Protein AF-A0A420TP73-F1 (afdb_monomer_lite)

Structure (mmCIF, N/CA/C/O backbone):
data_AF-A0A420TP73-F1
#
_entry.id   AF-A0A420TP73-F1
#
loop_
_atom_site.group_PDB
_atom_site.id
_atom_site.type_symbol
_atom_site.label_atom_id
_atom_site.label_alt_id
_atom_site.label_comp_id
_atom_site.label_asym_id
_atom_site.label_entity_id
_atom_site.label_seq_id
_atom_site.pdbx_PDB_ins_code
_atom_site.Cartn_x
_atom_site.Cartn_y
_atom_site.Cartn_z
_atom_site.occupancy
_atom_site.B_iso_or_equiv
_atom_site.auth_seq_id
_atom_site.auth_comp_id
_atom_site.auth_asym_id
_atom_site.auth_atom_id
_atom_site.pdbx_PDB_model_num
ATOM 1 N N . MET A 1 1 ? -3.650 20.440 -21.660 1.00 39.31 1 MET A N 1
ATOM 2 C CA . MET A 1 1 ? -4.633 19.733 -20.816 1.00 39.31 1 MET A CA 1
ATOM 3 C C . MET A 1 1 ? -6.000 19.920 -21.448 1.00 39.31 1 MET A C 1
ATOM 5 O O . MET A 1 1 ? -6.473 21.048 -21.483 1.00 39.31 1 MET A O 1
ATOM 9 N N . SER A 1 2 ? -6.605 18.865 -21.991 1.00 42.88 2 SER A N 1
ATOM 10 C CA . SER A 1 2 ? -8.027 18.865 -22.352 1.00 42.88 2 SER A CA 1
ATOM 11 C C . SER A 1 2 ? -8.832 18.757 -21.058 1.00 42.88 2 SER A C 1
ATOM 13 O O . SER A 1 2 ? -9.135 17.662 -20.593 1.00 42.88 2 SER A O 1
ATOM 15 N N . GLY A 1 3 ? -9.054 19.901 -20.410 1.00 49.84 3 GLY A N 1
ATOM 16 C CA . GLY A 1 3 ? -9.774 19.972 -19.146 1.00 49.84 3 GLY A CA 1
ATOM 17 C C . GLY A 1 3 ? -11.259 19.736 -19.370 1.00 49.84 3 GLY A C 1
ATOM 18 O O . GLY A 1 3 ? -11.981 20.675 -19.695 1.00 49.84 3 GLY A O 1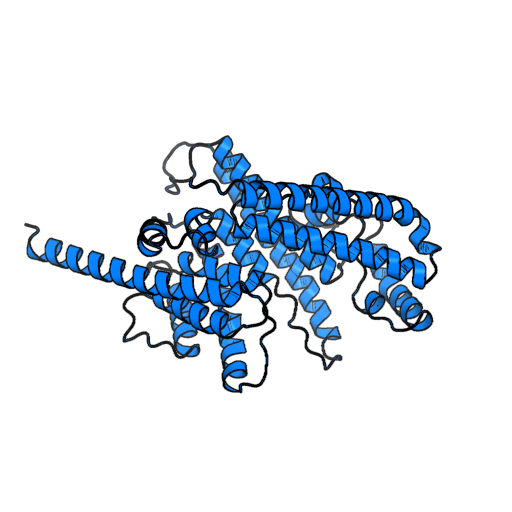
ATOM 19 N N . ASP A 1 4 ? -11.702 18.497 -19.179 1.00 68.44 4 ASP A N 1
ATOM 20 C CA . ASP A 1 4 ? -13.115 18.201 -18.985 1.00 68.44 4 ASP A CA 1
ATOM 21 C C . ASP A 1 4 ? -13.570 18.873 -17.678 1.00 68.44 4 ASP A C 1
ATOM 23 O O . ASP A 1 4 ? -13.262 18.428 -16.569 1.00 68.44 4 ASP A O 1
ATOM 27 N N . ALA A 1 5 ? -14.251 20.010 -17.822 1.00 69.31 5 ALA A N 1
ATOM 28 C CA . ALA A 1 5 ? -14.708 20.819 -16.700 1.00 69.31 5 ALA A CA 1
ATOM 29 C C . ALA A 1 5 ? -15.753 20.089 -15.840 1.00 69.31 5 ALA A C 1
ATOM 31 O O . ALA A 1 5 ? -15.856 20.375 -14.645 1.00 69.31 5 ALA A O 1
ATOM 32 N N . GLN A 1 6 ? -16.494 19.138 -16.420 1.00 72.50 6 GLN A N 1
ATOM 33 C CA . GLN A 1 6 ? -17.440 18.311 -15.684 1.00 72.50 6 GLN A CA 1
ATOM 34 C C . GLN A 1 6 ? -16.681 17.313 -14.805 1.00 72.50 6 GLN A C 1
ATOM 36 O O . GLN A 1 6 ? -16.884 17.320 -13.593 1.00 72.50 6 GLN A O 1
ATOM 41 N N . LEU A 1 7 ? -15.723 16.567 -15.368 1.00 71.31 7 LEU A N 1
ATOM 42 C CA . LEU A 1 7 ? -14.877 15.635 -14.608 1.00 71.31 7 LEU A CA 1
ATOM 43 C C . LEU A 1 7 ? -14.127 16.330 -13.455 1.00 71.31 7 LEU A C 1
ATOM 45 O O . LEU A 1 7 ? -14.058 15.800 -12.344 1.00 71.31 7 LEU A O 1
ATOM 49 N N . VAL A 1 8 ? -13.586 17.531 -13.692 1.00 70.12 8 VAL A N 1
ATOM 50 C CA . VAL A 1 8 ? -12.919 18.336 -12.649 1.00 70.12 8 VAL A CA 1
ATOM 51 C C . VAL A 1 8 ? -13.902 18.756 -11.548 1.00 70.12 8 VAL A C 1
ATOM 53 O O . VAL A 1 8 ? -13.568 18.651 -10.368 1.00 70.12 8 VAL A O 1
ATOM 56 N N . SER A 1 9 ? -15.112 19.194 -11.911 1.00 73.31 9 SER A N 1
ATOM 57 C CA . SER A 1 9 ? -16.158 19.577 -10.952 1.00 73.31 9 SER A CA 1
ATOM 58 C C . SER A 1 9 ? -16.626 18.386 -10.107 1.00 73.31 9 SER A C 1
ATOM 60 O O . SER A 1 9 ? -16.645 18.473 -8.879 1.00 73.31 9 SER A O 1
ATOM 62 N N . GLU A 1 10 ? -16.929 17.251 -10.741 1.00 77.44 10 GLU A N 1
ATOM 63 C CA . GLU A 1 10 ? -17.365 16.015 -10.077 1.00 77.44 10 GLU A CA 1
ATOM 64 C C . GLU A 1 10 ? -16.289 15.468 -9.128 1.00 77.44 10 GLU A C 1
ATOM 66 O O . GLU A 1 10 ? -16.587 15.111 -7.986 1.00 77.44 10 GLU A O 1
ATOM 71 N N . THR A 1 11 ? -15.021 15.482 -9.554 1.00 73.00 11 THR A N 1
ATOM 72 C CA . THR A 1 11 ? -13.878 15.063 -8.724 1.00 73.00 11 THR A CA 1
ATOM 73 C C . THR A 1 11 ? -13.704 15.981 -7.512 1.00 73.00 11 THR A C 1
ATOM 75 O O . THR A 1 11 ? -13.505 15.503 -6.394 1.00 73.00 11 THR A O 1
ATOM 78 N N . LEU A 1 12 ? -13.813 17.301 -7.700 1.00 76.38 12 LEU A N 1
ATOM 79 C CA . LEU A 1 12 ? -13.674 18.278 -6.618 1.00 76.38 12 LEU A CA 1
ATOM 80 C C . LEU A 1 12 ? -14.806 18.157 -5.586 1.00 76.38 12 LEU A C 1
ATOM 82 O O . LEU A 1 12 ? -14.537 18.163 -4.384 1.00 76.38 12 LEU A O 1
ATOM 86 N N . GLN A 1 13 ? -16.054 18.008 -6.042 1.00 80.31 13 GLN A N 1
ATOM 87 C CA . GLN A 1 13 ? -17.214 17.809 -5.167 1.00 80.31 13 GLN A CA 1
ATOM 88 C C . GLN A 1 13 ? -17.111 16.492 -4.389 1.00 80.31 13 GLN A C 1
ATOM 90 O O . GLN A 1 13 ? -17.302 16.485 -3.171 1.00 80.31 13 GLN A O 1
ATOM 95 N N . SER A 1 14 ? -16.734 15.404 -5.067 1.00 77.19 14 SER A N 1
ATOM 96 C CA . SER A 1 14 ? -16.544 14.088 -4.448 1.00 77.19 14 SER A CA 1
ATOM 97 C C . SER A 1 14 ? -15.461 14.134 -3.368 1.00 77.19 14 SER A C 1
ATOM 99 O O . SER A 1 14 ? -15.711 13.756 -2.225 1.00 77.19 14 SER A O 1
ATOM 101 N N . ASN A 1 15 ? -14.280 14.676 -3.685 1.00 77.75 15 ASN A N 1
ATOM 102 C CA . ASN A 1 15 ? -13.184 14.819 -2.723 1.00 77.75 15 ASN A CA 1
ATOM 103 C C . ASN A 1 15 ? -13.580 15.698 -1.526 1.00 77.75 15 ASN A C 1
ATOM 105 O O . ASN A 1 15 ? -13.281 15.348 -0.385 1.00 77.75 15 ASN A O 1
ATOM 109 N N . GLY A 1 16 ? -14.296 16.803 -1.762 1.00 82.56 16 GLY A N 1
ATOM 110 C CA . GLY A 1 16 ? -14.823 17.660 -0.698 1.00 82.56 16 GLY A CA 1
ATOM 111 C C . GLY A 1 16 ? -15.765 16.914 0.253 1.00 82.56 16 GLY A C 1
ATOM 112 O O . GLY A 1 16 ? -15.600 17.000 1.471 1.00 82.56 16 GLY A O 1
ATOM 113 N N . PHE A 1 17 ? -16.701 16.130 -0.291 1.00 83.38 17 PHE A N 1
ATOM 114 C CA . PHE A 1 17 ? -17.601 15.283 0.494 1.00 83.38 17 PHE A CA 1
ATOM 115 C C . PHE A 1 17 ? -16.835 14.247 1.331 1.00 83.38 17 PHE A C 1
ATOM 117 O O . PHE A 1 17 ? -17.060 14.162 2.539 1.00 83.38 17 PHE A O 1
ATOM 124 N N . TYR A 1 18 ? -15.883 13.519 0.732 1.00 80.50 18 TYR A N 1
ATOM 125 C CA . TYR A 1 18 ? -15.078 12.521 1.450 1.00 80.50 18 TYR A CA 1
ATOM 126 C C . TYR A 1 18 ? -14.278 13.128 2.613 1.00 80.50 18 TYR A C 1
ATOM 128 O O . TYR A 1 18 ? -14.258 12.549 3.698 1.00 80.50 18 TYR A O 1
ATOM 136 N N . ILE A 1 19 ? -13.675 14.312 2.435 1.00 83.69 19 ILE A N 1
ATOM 137 C CA . ILE A 1 19 ? -12.957 15.021 3.512 1.00 83.69 19 ILE A CA 1
ATOM 138 C C . ILE A 1 19 ? -13.903 15.377 4.667 1.00 83.69 19 ILE A C 1
ATOM 140 O O . ILE A 1 19 ? -13.538 15.221 5.833 1.00 83.69 19 ILE A O 1
ATOM 144 N N . ILE A 1 20 ? -15.105 15.874 4.362 1.00 85.62 20 ILE A N 1
ATOM 145 C CA . ILE A 1 20 ? -16.087 16.279 5.379 1.00 85.62 20 ILE A CA 1
ATOM 146 C C . ILE A 1 20 ? -16.602 15.056 6.146 1.00 85.62 20 ILE A C 1
ATOM 148 O O . ILE A 1 20 ? -16.608 15.076 7.376 1.00 85.62 20 ILE A O 1
ATOM 152 N N . ALA A 1 21 ? -16.961 13.979 5.443 1.00 85.12 21 ALA A N 1
ATOM 153 C CA . ALA A 1 21 ? -17.411 12.730 6.054 1.00 85.12 21 ALA A CA 1
ATOM 154 C C . ALA A 1 21 ? -16.326 12.099 6.947 1.00 85.12 21 ALA A C 1
ATOM 156 O O . ALA A 1 21 ? -16.616 11.692 8.071 1.00 85.12 21 ALA A O 1
ATOM 157 N N . HIS A 1 22 ? -15.067 12.089 6.492 1.00 87.06 22 HIS A N 1
ATOM 158 C CA . HIS A 1 22 ? -13.933 11.603 7.282 1.00 87.06 22 HIS A CA 1
ATOM 159 C C . HIS A 1 22 ? -13.727 12.430 8.561 1.00 87.06 22 HIS A C 1
ATOM 161 O O . HIS A 1 22 ? -13.586 11.867 9.643 1.00 87.06 22 HIS A O 1
ATOM 167 N N . ARG A 1 23 ? -13.773 13.768 8.472 1.00 86.19 23 ARG A N 1
ATOM 168 C CA . ARG A 1 23 ? -13.652 14.646 9.651 1.00 86.19 23 ARG A CA 1
ATOM 169 C C . ARG A 1 23 ? -14.788 14.442 10.649 1.00 86.19 23 ARG A C 1
ATOM 171 O O . ARG A 1 23 ? -14.520 14.353 11.839 1.00 86.19 23 ARG A O 1
ATOM 178 N N . TYR A 1 24 ? -16.025 14.316 10.170 1.00 86.44 24 TYR A N 1
ATOM 179 C CA . TYR A 1 24 ? -17.179 14.039 11.027 1.00 86.44 24 TYR A CA 1
ATOM 180 C C . TYR A 1 24 ? -17.012 12.719 11.798 1.00 86.44 24 TYR A C 1
ATOM 182 O O . TYR A 1 24 ? -17.205 12.685 13.012 1.00 86.44 24 TYR A O 1
ATOM 190 N N . ALA A 1 25 ? -16.579 11.653 11.117 1.00 86.38 25 ALA A N 1
ATOM 191 C CA . ALA A 1 25 ? -16.293 10.365 11.749 1.00 86.38 25 ALA A CA 1
ATOM 192 C C . ALA A 1 25 ? -15.132 10.442 12.763 1.00 86.38 25 ALA A C 1
ATOM 194 O O . ALA A 1 25 ? -15.173 9.779 13.803 1.00 86.38 25 ALA A O 1
ATOM 195 N N . LEU A 1 26 ? -14.111 11.265 12.499 1.00 86.44 26 LEU A N 1
ATOM 196 C CA . LEU A 1 26 ? -12.989 11.473 13.417 1.00 86.44 26 LEU A CA 1
ATOM 197 C C . LEU A 1 26 ? -13.421 12.227 14.683 1.00 86.44 26 LEU A C 1
ATOM 199 O O . LEU A 1 26 ? -13.035 11.841 15.786 1.00 86.44 26 LEU A O 1
ATOM 203 N N . ASP A 1 27 ? -14.239 13.270 14.541 1.00 85.94 27 ASP A N 1
ATOM 204 C CA . ASP A 1 27 ? -14.764 14.024 15.680 1.00 85.94 27 ASP A CA 1
ATOM 205 C C . ASP A 1 27 ? -15.718 13.145 16.522 1.00 85.94 27 ASP A C 1
ATOM 207 O O . ASP A 1 27 ? -15.600 13.125 17.746 1.00 85.94 27 ASP A O 1
ATOM 211 N N . TYR A 1 28 ? -16.584 12.340 15.884 1.00 84.62 28 TYR A N 1
ATOM 212 C CA . TYR A 1 28 ? -17.462 11.362 16.552 1.00 84.62 28 TYR A CA 1
ATOM 213 C C . TYR A 1 28 ? -16.680 10.300 17.347 1.00 84.62 28 TYR A C 1
ATOM 215 O O . TYR A 1 28 ? -16.947 10.066 18.524 1.00 84.62 28 TYR A O 1
ATOM 223 N N . THR A 1 29 ? -15.681 9.665 16.729 1.00 84.38 29 THR A N 1
ATOM 224 C CA . THR A 1 29 ? -14.875 8.634 17.411 1.00 84.38 29 THR A CA 1
ATOM 225 C C . THR A 1 29 ? -14.020 9.224 18.533 1.00 84.38 29 THR A C 1
ATOM 227 O O . THR A 1 29 ? -13.870 8.601 19.583 1.00 84.38 29 THR A O 1
ATOM 230 N N . SER A 1 30 ? -13.517 10.451 18.371 1.00 81.06 30 SER A N 1
ATOM 231 C CA . SER A 1 30 ? -12.722 11.129 19.402 1.00 81.06 30 SER A CA 1
ATOM 232 C C . SER A 1 30 ? -13.519 11.439 20.674 1.00 81.06 30 SER A C 1
ATOM 234 O O . SER A 1 30 ? -12.963 11.329 21.766 1.00 81.06 30 SER A O 1
ATOM 236 N N . THR A 1 31 ? -14.803 11.811 20.574 1.00 75.75 31 THR A N 1
ATOM 237 C CA . THR A 1 31 ? -15.624 12.103 21.766 1.00 75.75 31 THR A CA 1
ATOM 238 C C . THR A 1 31 ? -15.964 10.842 22.559 1.00 75.75 31 THR A C 1
ATOM 240 O O . THR A 1 31 ? -15.891 10.861 23.785 1.00 75.75 31 THR A O 1
ATOM 243 N N . GLN A 1 32 ? -16.261 9.735 21.878 1.00 72.94 32 GLN A N 1
ATOM 244 C CA . GLN A 1 32 ? -16.620 8.462 22.513 1.00 72.94 32 GLN A CA 1
ATOM 245 C C . GLN A 1 32 ? -15.423 7.646 23.039 1.00 72.94 32 GLN A C 1
ATOM 247 O O . GLN A 1 32 ? -15.607 6.757 23.869 1.00 72.94 32 GLN A O 1
ATOM 252 N N . GLN A 1 33 ? -14.189 7.947 22.614 1.00 69.56 33 GLN A N 1
ATOM 253 C CA . GLN A 1 33 ? -12.963 7.258 23.062 1.00 69.56 33 GLN A CA 1
ATOM 254 C C . GLN A 1 33 ? -12.826 7.228 24.604 1.00 69.56 33 GLN A C 1
ATOM 256 O O . GLN A 1 33 ? -12.277 6.275 25.154 1.00 69.56 33 GLN A O 1
ATOM 261 N N . ALA A 1 34 ? -13.339 8.246 25.308 1.00 62.41 34 ALA A N 1
ATOM 262 C CA . ALA A 1 34 ? -13.300 8.345 26.770 1.00 62.41 34 ALA A CA 1
ATOM 263 C C . ALA A 1 34 ? -14.287 7.408 27.502 1.00 62.41 34 ALA A C 1
ATOM 265 O O . ALA A 1 34 ? -14.148 7.208 28.707 1.00 62.41 34 ALA A O 1
ATOM 266 N N . GLU A 1 35 ? -15.265 6.837 26.794 1.00 69.75 35 GLU A N 1
ATOM 267 C CA . GLU A 1 35 ? -16.368 6.047 27.363 1.00 69.75 35 GLU A CA 1
ATOM 268 C C . GLU A 1 35 ? -16.291 4.553 26.986 1.00 69.75 35 GLU A C 1
ATOM 270 O O . GLU A 1 35 ? -17.151 3.770 27.383 1.00 69.75 35 GLU A O 1
ATOM 275 N N . MET A 1 36 ? -15.238 4.129 26.271 1.00 68.94 36 MET A N 1
ATOM 276 C CA . MET A 1 36 ? -15.062 2.759 25.755 1.00 68.94 36 MET A CA 1
ATOM 277 C C . MET A 1 36 ? -15.246 1.642 26.795 1.00 68.94 36 MET A C 1
ATOM 279 O O . MET A 1 36 ? -15.815 0.604 26.466 1.00 68.94 36 MET A O 1
ATOM 283 N N . ASP A 1 37 ? -14.791 1.838 28.035 1.00 69.81 37 ASP A N 1
ATOM 284 C CA . ASP A 1 37 ? -14.906 0.829 29.102 1.00 69.81 37 ASP A CA 1
ATOM 285 C C . ASP A 1 37 ? -16.339 0.701 29.672 1.00 69.81 37 ASP A C 1
ATOM 287 O O . ASP A 1 37 ? -16.621 -0.228 30.430 1.00 69.81 37 ASP A O 1
ATOM 291 N N . ALA A 1 38 ? -17.244 1.621 29.314 1.00 80.56 38 ALA A N 1
ATOM 292 C CA . ALA A 1 38 ? -18.646 1.647 29.738 1.00 80.56 38 ALA A CA 1
ATOM 293 C C . ALA A 1 38 ? -19.646 1.298 28.614 1.00 80.56 38 ALA A C 1
ATOM 295 O O . ALA A 1 38 ? -20.828 1.112 28.905 1.00 80.56 38 ALA A O 1
ATOM 296 N N . MET A 1 39 ? -19.195 1.191 27.358 1.00 87.56 39 MET A N 1
ATOM 297 C CA . MET A 1 39 ? -20.053 0.884 26.206 1.00 87.56 39 MET A CA 1
ATOM 298 C C . MET A 1 39 ? -20.701 -0.502 26.306 1.00 87.56 39 MET A C 1
ATOM 300 O O . MET A 1 39 ? -20.068 -1.494 26.684 1.00 87.56 39 MET A O 1
ATOM 304 N N . SER A 1 40 ? -21.954 -0.604 25.862 1.00 90.75 40 SER A N 1
ATOM 305 C CA . SER A 1 40 ? -22.539 -1.890 25.486 1.00 90.75 40 SER A CA 1
ATOM 306 C C . SER A 1 40 ? -21.878 -2.445 24.218 1.00 90.75 40 SER A C 1
ATOM 308 O O . SER A 1 40 ? -21.246 -1.723 23.448 1.00 90.75 40 SER A O 1
ATOM 310 N N . TRP A 1 41 ? -22.060 -3.742 23.956 1.00 91.94 41 TRP A N 1
ATOM 311 C CA . TRP A 1 41 ? -21.505 -4.381 22.758 1.00 91.94 41 TRP A CA 1
ATOM 312 C C . TRP A 1 41 ? -21.981 -3.727 21.450 1.00 91.94 41 TRP A C 1
ATOM 314 O O . TRP A 1 41 ? -21.189 -3.581 20.527 1.00 91.94 41 TRP A O 1
ATOM 324 N N . LEU A 1 42 ? -23.245 -3.295 21.371 1.00 92.25 42 LEU A N 1
ATOM 325 C CA . LEU A 1 42 ? -23.790 -2.665 20.161 1.00 92.25 42 LEU A CA 1
ATOM 326 C C . LEU A 1 42 ? -23.189 -1.273 19.918 1.00 92.25 42 LEU A C 1
ATOM 328 O O . LEU A 1 42 ? -22.798 -0.972 18.793 1.00 92.25 42 LEU A O 1
ATOM 332 N N . GLU A 1 43 ? -23.056 -0.462 20.971 1.00 91.25 43 GLU A N 1
ATOM 333 C CA . GLU A 1 43 ? -22.391 0.848 20.902 1.00 91.25 43 GLU A 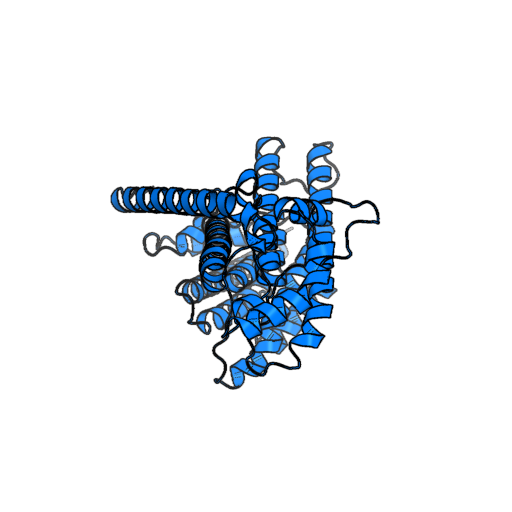CA 1
ATOM 334 C C . GLU A 1 43 ? -20.909 0.689 20.540 1.00 91.25 43 GLU A C 1
ATOM 336 O O . GLU A 1 43 ? -20.394 1.420 19.697 1.00 91.25 43 GLU A O 1
ATOM 341 N N . TRP A 1 44 ? -20.238 -0.322 21.102 1.00 92.06 44 TRP A N 1
ATOM 342 C CA . TRP A 1 44 ? -18.860 -0.654 20.746 1.00 92.06 44 TRP A CA 1
ATOM 343 C C . TRP A 1 44 ? -18.720 -1.092 19.281 1.00 92.06 44 TRP A C 1
ATOM 345 O O . TRP A 1 44 ? -17.782 -0.658 18.617 1.00 92.06 44 TRP A O 1
ATOM 355 N N . VAL A 1 45 ? -19.644 -1.906 18.751 1.00 92.44 45 VAL A N 1
ATOM 356 C CA . VAL A 1 45 ? -19.637 -2.312 17.333 1.00 92.44 45 VAL A CA 1
ATOM 357 C C . VAL A 1 45 ? -19.816 -1.097 16.420 1.00 92.44 45 VAL A C 1
ATOM 359 O O . VAL A 1 45 ? -19.081 -0.974 15.443 1.00 92.44 45 VAL A O 1
ATOM 362 N N . GLU A 1 46 ? -20.735 -0.176 16.730 1.00 91.81 46 GLU A N 1
ATOM 363 C CA . GLU A 1 46 ? -20.900 1.064 15.956 1.00 91.81 46 GLU A CA 1
ATOM 364 C C . GLU A 1 46 ? -19.635 1.938 16.016 1.00 91.81 46 GLU A C 1
ATOM 366 O O . GLU A 1 46 ? -19.124 2.380 14.983 1.00 91.81 46 GLU A O 1
ATOM 371 N N . HIS A 1 47 ? -19.078 2.132 17.212 1.00 90.12 47 HIS A N 1
ATOM 372 C CA . HIS A 1 47 ? -17.855 2.899 17.425 1.00 90.12 47 HIS A CA 1
ATOM 373 C C . HIS A 1 47 ? -16.655 2.313 16.658 1.00 90.12 47 HIS A C 1
ATOM 375 O O . HIS A 1 47 ? -15.937 3.023 15.948 1.00 90.12 47 HIS A O 1
ATOM 381 N N . GLU A 1 48 ? -16.447 0.999 16.752 1.00 91.31 48 GLU A N 1
ATOM 382 C CA . GLU A 1 48 ? -15.374 0.280 16.067 1.00 91.31 48 GLU A CA 1
ATOM 383 C C . GLU A 1 48 ? -15.576 0.258 14.542 1.00 91.31 48 GLU A C 1
ATOM 385 O O . GLU A 1 48 ? -14.600 0.385 13.796 1.00 91.31 48 GLU A O 1
ATOM 390 N N . ALA A 1 49 ? -16.823 0.203 14.058 1.00 92.12 49 ALA A N 1
ATOM 391 C CA . ALA A 1 49 ? -17.138 0.339 12.636 1.00 92.12 49 ALA A CA 1
ATOM 392 C C . ALA A 1 49 ? -16.670 1.696 12.084 1.00 92.12 49 ALA A C 1
ATOM 394 O O . ALA A 1 49 ? -16.035 1.744 11.026 1.00 92.12 49 ALA A O 1
ATOM 395 N N . TRP A 1 50 ? -16.902 2.792 12.817 1.00 91.31 50 TRP A N 1
ATOM 396 C CA . TRP A 1 50 ? -16.402 4.118 12.440 1.00 91.31 50 TRP A CA 1
ATOM 397 C C . TRP A 1 50 ? -14.871 4.192 12.441 1.00 91.31 50 TRP A C 1
ATOM 399 O O . TRP A 1 50 ? -14.285 4.725 11.497 1.00 91.31 50 TRP A O 1
ATOM 409 N N . ARG A 1 51 ? -14.195 3.599 13.434 1.00 91.50 51 ARG A N 1
ATOM 410 C CA . ARG A 1 51 ? -12.718 3.531 13.479 1.00 91.50 51 ARG A CA 1
ATOM 411 C C . ARG A 1 51 ? -12.140 2.736 12.306 1.00 91.50 51 ARG A C 1
ATOM 413 O O . ARG A 1 51 ? -11.171 3.166 11.676 1.00 91.50 51 ARG A O 1
ATOM 420 N N . ARG A 1 52 ? -12.770 1.613 11.950 1.00 92.19 52 ARG A N 1
ATOM 421 C CA . ARG A 1 52 ? -12.416 0.804 10.772 1.00 92.19 52 ARG A CA 1
ATOM 422 C C . ARG A 1 52 ? -12.666 1.566 9.465 1.00 92.19 52 ARG A C 1
ATOM 424 O O . ARG A 1 52 ? -11.811 1.536 8.580 1.00 92.19 52 ARG A O 1
ATOM 431 N N . ALA A 1 53 ? -13.751 2.337 9.366 1.00 90.75 53 ALA A N 1
ATOM 432 C CA . ALA A 1 53 ? -14.028 3.213 8.222 1.00 90.75 53 ALA A CA 1
ATOM 433 C C . ALA A 1 53 ? -13.007 4.365 8.077 1.00 90.75 53 ALA A C 1
ATOM 435 O O . ALA A 1 53 ? -12.581 4.681 6.960 1.00 90.75 53 ALA A O 1
ATOM 436 N N . LEU A 1 54 ? -12.547 4.961 9.184 1.00 90.69 54 LEU A N 1
ATOM 437 C CA . LEU A 1 54 ? -11.460 5.953 9.190 1.00 90.69 54 LEU A CA 1
ATOM 438 C C . LEU A 1 54 ? -10.139 5.355 8.683 1.00 90.69 54 LEU A C 1
ATOM 440 O O . LEU A 1 54 ? -9.468 5.962 7.848 1.00 90.69 54 LEU A O 1
ATOM 444 N N . GLY A 1 55 ? -9.799 4.136 9.110 1.00 90.50 55 GLY A N 1
ATOM 445 C CA . GLY A 1 55 ? -8.641 3.412 8.579 1.00 90.50 55 GLY A CA 1
ATOM 446 C C . GLY A 1 55 ? -8.771 3.097 7.083 1.00 90.50 55 GLY A C 1
ATOM 447 O O . GLY A 1 55 ? -7.849 3.356 6.312 1.00 90.50 55 GLY A O 1
ATOM 448 N N . ALA A 1 56 ? -9.936 2.609 6.645 1.00 89.25 56 ALA A N 1
ATOM 449 C CA . ALA A 1 56 ? -10.195 2.273 5.243 1.00 89.25 56 ALA A CA 1
ATOM 450 C C . ALA A 1 56 ? -10.161 3.502 4.316 1.00 89.25 56 ALA A C 1
ATOM 452 O O . ALA A 1 56 ? -9.581 3.449 3.233 1.00 89.25 56 ALA A O 1
ATOM 453 N N . SER A 1 57 ? -10.728 4.633 4.743 1.00 88.19 57 SER A N 1
A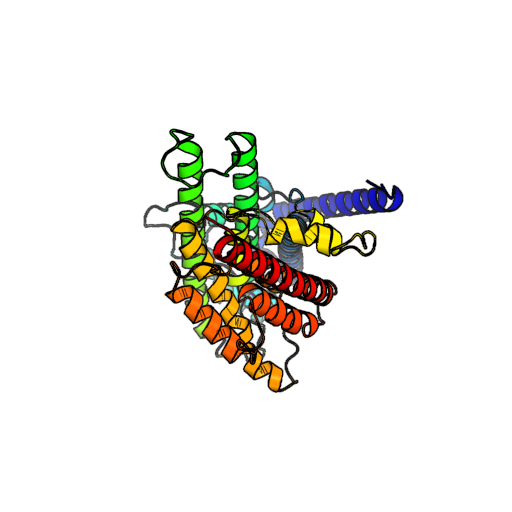TOM 454 C CA . SER A 1 57 ? -10.668 5.888 3.978 1.00 88.19 57 SER A CA 1
ATOM 455 C C . SER A 1 57 ? -9.241 6.440 3.874 1.00 88.19 57 SER A C 1
ATOM 457 O O . SER A 1 57 ? -8.847 6.897 2.800 1.00 88.19 57 SER A O 1
ATOM 459 N N . PHE A 1 58 ? -8.426 6.318 4.928 1.00 90.00 58 PHE A N 1
ATOM 460 C CA . PHE A 1 58 ? -7.000 6.652 4.871 1.00 90.00 58 PHE A CA 1
ATOM 461 C C . PHE A 1 58 ? -6.215 5.749 3.898 1.00 90.00 58 PHE A C 1
ATOM 463 O O . PHE A 1 58 ? -5.404 6.246 3.111 1.00 90.00 58 PHE A O 1
ATOM 470 N N . ILE A 1 59 ? -6.494 4.440 3.893 1.00 89.75 59 ILE A N 1
ATOM 471 C CA . ILE A 1 59 ? -5.929 3.480 2.929 1.00 89.75 59 ILE A CA 1
ATOM 472 C C . ILE A 1 59 ? -6.299 3.882 1.493 1.00 89.75 59 ILE A C 1
ATOM 474 O O . ILE A 1 59 ? -5.419 4.010 0.646 1.00 89.75 59 ILE A O 1
ATOM 478 N N . LEU A 1 60 ? -7.574 4.180 1.221 1.00 87.00 60 LEU A N 1
ATOM 479 C CA . LEU A 1 60 ? -8.033 4.627 -0.101 1.00 87.00 60 LEU A CA 1
ATOM 480 C C . LEU A 1 60 ? -7.384 5.954 -0.532 1.00 87.00 60 LEU A C 1
ATOM 482 O O . LEU A 1 60 ? -6.958 6.079 -1.680 1.00 87.00 60 LEU A O 1
ATOM 486 N N . SER A 1 61 ? -7.231 6.919 0.383 1.00 87.75 61 SER A N 1
ATOM 487 C CA . SER A 1 61 ? -6.482 8.161 0.131 1.00 87.75 61 SER A CA 1
ATOM 488 C C . SER A 1 61 ? -5.005 7.893 -0.187 1.00 87.75 61 SER A C 1
ATOM 490 O O . SER A 1 61 ? -4.421 8.589 -1.016 1.00 87.75 61 SER A O 1
ATOM 492 N N . THR A 1 62 ? -4.391 6.897 0.453 1.00 89.25 62 THR A N 1
ATOM 493 C CA . THR A 1 62 ? -2.993 6.511 0.202 1.00 89.25 62 THR A CA 1
ATOM 494 C C . THR A 1 62 ? -2.849 5.802 -1.144 1.00 89.25 62 THR A C 1
ATOM 496 O O . THR A 1 62 ? -1.952 6.129 -1.917 1.00 89.25 62 THR A O 1
ATOM 499 N N . LEU A 1 63 ? -3.772 4.902 -1.490 1.00 87.00 63 LEU A N 1
ATOM 500 C CA . LEU A 1 63 ? -3.825 4.276 -2.812 1.00 87.00 63 LEU A CA 1
ATOM 501 C C . LEU A 1 63 ? -4.027 5.322 -3.917 1.00 87.00 63 LEU A C 1
ATOM 503 O O . LEU A 1 63 ? -3.340 5.254 -4.929 1.00 87.00 63 LEU A O 1
ATOM 507 N N . ALA A 1 64 ? -4.889 6.325 -3.718 1.00 82.94 64 ALA A N 1
ATOM 508 C CA . ALA A 1 64 ? -5.068 7.427 -4.665 1.00 82.94 64 ALA A CA 1
ATOM 509 C C . ALA A 1 64 ? -3.808 8.308 -4.799 1.00 82.94 64 ALA A C 1
ATOM 511 O O . ALA A 1 64 ? -3.418 8.638 -5.919 1.00 82.94 64 ALA A O 1
ATOM 512 N N . MET A 1 65 ? -3.136 8.633 -3.686 1.00 85.69 65 MET A N 1
ATOM 513 C CA . MET A 1 65 ? -1.839 9.330 -3.678 1.00 85.69 65 MET A CA 1
ATOM 514 C C . MET A 1 65 ? -0.809 8.581 -4.537 1.00 85.69 65 MET A C 1
ATOM 516 O O . MET A 1 65 ? -0.161 9.175 -5.394 1.00 85.69 65 MET A O 1
ATOM 520 N N . VAL A 1 66 ? -0.699 7.261 -4.366 1.00 83.31 66 VAL A N 1
ATOM 521 C CA . VAL A 1 66 ? 0.242 6.423 -5.126 1.00 83.31 66 VAL A CA 1
ATOM 522 C C . VAL A 1 66 ? -0.168 6.287 -6.600 1.00 83.31 66 VAL A C 1
ATOM 524 O O . VAL A 1 66 ? 0.677 6.446 -7.480 1.00 83.31 66 VAL A O 1
ATOM 527 N N . LEU A 1 67 ? -1.448 6.023 -6.880 1.00 78.44 67 LEU A N 1
ATOM 528 C CA . LEU A 1 67 ? -1.977 5.765 -8.227 1.00 78.44 67 LEU A CA 1
ATOM 529 C C . LEU A 1 67 ? -2.089 7.000 -9.120 1.00 78.44 67 LEU A C 1
ATOM 531 O O . LEU A 1 67 ? -2.170 6.834 -10.329 1.00 78.44 67 LEU A O 1
ATOM 535 N N . TYR A 1 68 ? -2.135 8.212 -8.569 1.00 75.94 68 TYR A N 1
ATOM 536 C CA . TYR A 1 68 ? -2.236 9.440 -9.370 1.00 75.94 68 TYR A CA 1
ATOM 537 C C . TYR A 1 68 ? -1.062 10.405 -9.154 1.00 75.94 68 TYR A C 1
ATOM 539 O O . TYR A 1 68 ? -1.013 11.447 -9.802 1.00 75.94 68 TYR A O 1
ATOM 547 N N . ASP A 1 69 ? -0.118 10.049 -8.275 1.00 76.25 69 ASP A N 1
ATOM 548 C CA . ASP A 1 69 ? 1.025 10.877 -7.853 1.00 76.25 69 ASP A CA 1
ATOM 549 C C . ASP A 1 69 ? 0.594 12.274 -7.351 1.00 76.25 69 ASP A C 1
ATOM 551 O O . ASP A 1 69 ? 1.237 13.297 -7.584 1.00 76.25 69 ASP A O 1
ATOM 555 N N . VAL A 1 70 ? -0.552 12.306 -6.664 1.00 78.75 70 VAL A N 1
ATOM 556 C CA . VAL A 1 70 ? -1.159 13.499 -6.052 1.00 78.75 70 VAL A CA 1
ATOM 557 C C . VAL A 1 70 ? -0.886 13.526 -4.554 1.00 78.75 70 VAL A C 1
ATOM 559 O O . VAL A 1 70 ? -0.679 12.481 -3.947 1.00 78.75 70 VAL A O 1
ATOM 562 N N . SER A 1 71 ? -0.963 14.699 -3.922 1.00 80.94 71 SER A N 1
ATOM 563 C CA . SER A 1 71 ? -0.933 14.795 -2.457 1.00 80.94 71 SER A CA 1
ATOM 564 C C . SER A 1 71 ? -2.039 13.946 -1.809 1.00 80.94 71 SER A C 1
ATOM 566 O O . SER A 1 71 ? -3.167 13.942 -2.309 1.00 80.94 71 SER A O 1
ATOM 568 N N . PRO A 1 72 ? -1.770 13.280 -0.669 1.00 81.25 72 PRO A N 1
ATOM 569 C CA . PRO A 1 72 ? -2.796 12.549 0.063 1.00 81.25 72 PRO A CA 1
ATOM 570 C C . PRO A 1 72 ? -3.863 13.520 0.580 1.00 81.25 72 PRO A C 1
ATOM 572 O O . PRO A 1 72 ? -3.557 14.606 1.075 1.00 81.25 72 PRO A O 1
ATOM 575 N N . VAL A 1 73 ? -5.125 13.110 0.475 1.00 77.44 73 VAL A N 1
ATOM 576 C CA . VAL A 1 73 ? -6.294 13.906 0.878 1.00 77.44 73 VAL A CA 1
ATOM 577 C C . VAL A 1 73 ? -6.449 13.953 2.407 1.00 77.44 73 VAL A C 1
ATOM 579 O O . VAL A 1 73 ? -6.948 14.936 2.956 1.00 77.44 73 VAL A O 1
ATOM 582 N N . ILE A 1 74 ? -5.999 12.896 3.090 1.00 80.69 74 ILE A N 1
ATOM 583 C CA . ILE A 1 74 ? -6.100 12.679 4.540 1.00 80.69 74 ILE A CA 1
ATOM 584 C C . ILE A 1 74 ? -4.688 12.740 5.163 1.00 80.69 74 ILE A C 1
ATOM 586 O O . ILE A 1 74 ? -3.710 12.321 4.540 1.00 80.69 74 ILE A O 1
ATOM 590 N N . GLY A 1 75 ? -4.548 13.307 6.368 1.00 75.06 75 GLY A N 1
ATOM 591 C CA . GLY A 1 75 ? -3.277 13.797 6.911 1.00 75.06 75 GLY A CA 1
ATOM 592 C C . GLY A 1 75 ? -2.929 13.269 8.307 1.00 75.06 75 GLY A C 1
ATOM 593 O O . GLY A 1 75 ? -3.399 13.782 9.323 1.00 75.06 75 GLY A O 1
ATOM 594 N N . MET A 1 76 ? -1.958 12.347 8.360 1.00 75.88 76 MET A N 1
ATOM 595 C CA . MET A 1 76 ? -1.521 11.598 9.558 1.00 75.88 76 MET A CA 1
ATOM 596 C C . MET A 1 76 ? -1.434 12.391 10.879 1.00 75.88 76 MET A C 1
ATOM 598 O O . MET A 1 76 ? -1.679 11.834 11.943 1.00 75.88 76 MET A O 1
ATOM 602 N N . ALA A 1 77 ? -1.064 13.677 10.855 1.00 72.50 77 ALA A N 1
ATOM 603 C CA . ALA A 1 77 ? -0.862 14.481 12.063 1.00 72.50 77 ALA A CA 1
ATOM 604 C C . ALA A 1 77 ? -2.110 14.596 12.965 1.00 72.50 77 ALA A C 1
ATOM 606 O O . ALA A 1 77 ? -1.959 14.693 14.187 1.00 72.50 77 ALA A O 1
ATOM 607 N N . ARG A 1 78 ? -3.315 14.585 12.376 1.00 70.94 78 ARG A N 1
ATOM 608 C CA . ARG A 1 78 ? -4.598 14.635 13.099 1.00 70.94 78 ARG A CA 1
ATOM 609 C C . ARG A 1 78 ? -5.299 13.274 13.107 1.00 70.94 78 ARG A C 1
ATOM 611 O O . ARG A 1 78 ? -5.796 12.869 14.150 1.00 70.94 78 ARG A O 1
ATOM 618 N N . ASP A 1 79 ? -5.287 12.557 11.989 1.00 74.94 79 ASP A N 1
ATOM 619 C CA . ASP A 1 79 ? -6.115 11.353 11.824 1.00 74.94 79 ASP A CA 1
ATOM 620 C C . ASP A 1 79 ? -5.588 10.136 12.618 1.00 74.94 79 ASP A C 1
ATOM 622 O O . ASP A 1 79 ? -6.330 9.203 12.908 1.00 74.94 79 ASP A O 1
ATOM 626 N N . PHE A 1 80 ? -4.314 10.151 13.037 1.00 82.19 80 PHE A N 1
ATOM 627 C CA . PHE A 1 80 ? -3.677 9.054 13.786 1.00 82.19 80 PHE A CA 1
ATOM 628 C C . PHE A 1 80 ? -3.671 9.272 15.314 1.00 82.19 80 PHE A C 1
ATOM 630 O O . PHE A 1 80 ? -2.938 8.592 16.031 1.00 82.19 80 PHE A O 1
ATOM 637 N N . GLN A 1 81 ? -4.474 10.211 15.826 1.00 84.94 81 GLN A N 1
ATOM 638 C CA . GLN A 1 81 ? -4.609 10.473 17.269 1.00 84.94 81 GLN A CA 1
ATOM 639 C C . GLN A 1 81 ? -5.510 9.452 17.992 1.00 84.94 81 GLN A C 1
ATOM 641 O O . GLN A 1 81 ? -5.531 9.420 19.218 1.00 84.94 81 GLN A O 1
ATOM 646 N N . MET A 1 82 ? -6.229 8.595 17.259 1.00 85.88 82 MET A N 1
ATOM 647 C CA . MET A 1 82 ? -6.973 7.475 17.845 1.00 85.88 82 MET A CA 1
ATOM 648 C C . MET A 1 82 ? -6.041 6.359 18.346 1.00 85.88 82 MET A C 1
ATOM 650 O O . MET A 1 82 ? -4.937 6.157 17.828 1.00 85.88 82 MET A O 1
ATOM 654 N N . GLN A 1 83 ? -6.510 5.589 19.331 1.00 88.81 83 GLN A N 1
ATOM 655 C CA . GLN A 1 83 ? -5.874 4.328 19.743 1.00 88.81 83 GLN A CA 1
ATOM 656 C C . GLN A 1 83 ? -5.866 3.289 18.595 1.00 88.81 83 GLN A C 1
ATOM 658 O O . GLN A 1 83 ? -6.656 3.420 17.654 1.00 88.81 83 GLN A O 1
ATOM 663 N N . PRO A 1 84 ? -5.050 2.217 18.672 1.00 90.38 84 PRO A N 1
ATOM 664 C CA . PRO A 1 84 ? -5.110 1.080 17.752 1.00 90.38 84 PRO A CA 1
ATOM 665 C C . PRO A 1 84 ? -6.499 0.458 17.638 1.00 90.38 84 PRO A C 1
ATOM 667 O O . PRO A 1 84 ? -7.183 0.230 18.638 1.00 90.38 84 PRO A O 1
ATOM 670 N N . ILE A 1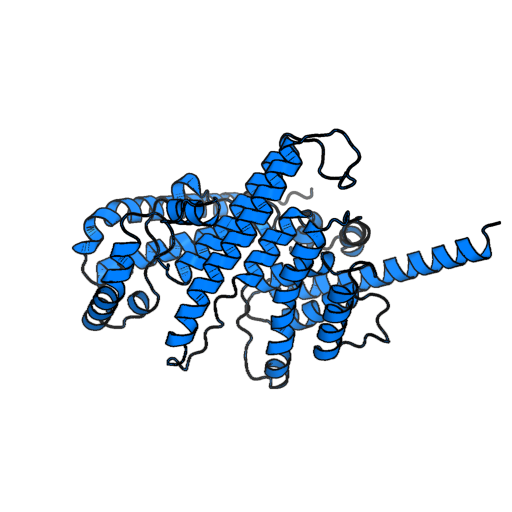 85 ? -6.900 0.193 16.400 1.00 91.62 85 ILE A N 1
ATOM 671 C CA . ILE A 1 85 ? -8.164 -0.442 16.010 1.00 91.62 85 ILE A CA 1
ATOM 672 C C . ILE A 1 85 ? -8.200 -1.864 16.598 1.00 91.62 85 ILE A C 1
ATOM 674 O O . ILE A 1 85 ? -7.148 -2.497 16.713 1.00 91.62 85 ILE A O 1
ATOM 678 N N . ALA A 1 86 ? -9.365 -2.359 17.021 1.00 90.12 86 ALA A N 1
ATOM 679 C CA . ALA A 1 86 ? -9.460 -3.614 17.769 1.00 90.12 86 ALA A CA 1
ATOM 680 C C . ALA A 1 86 ? -9.046 -4.840 16.935 1.00 90.12 86 ALA A C 1
ATOM 682 O O . ALA A 1 86 ? -8.980 -4.785 15.704 1.00 90.12 86 ALA A O 1
ATOM 683 N N . ASN A 1 87 ? -8.739 -5.946 17.617 1.00 88.94 87 ASN A N 1
ATOM 684 C CA . ASN A 1 87 ? -8.359 -7.208 16.982 1.00 88.94 87 ASN A CA 1
ATOM 685 C C . ASN A 1 87 ? -9.546 -7.844 16.223 1.00 88.94 87 ASN A C 1
ATOM 687 O O . ASN A 1 87 ? -10.714 -7.567 16.505 1.00 88.94 87 ASN A O 1
ATOM 691 N N . GLU A 1 88 ? -9.248 -8.686 15.227 1.00 87.44 88 GLU A N 1
ATOM 692 C CA . GLU A 1 88 ? -10.278 -9.265 14.349 1.00 87.44 88 GLU A CA 1
ATOM 693 C C . GLU A 1 88 ? -11.204 -10.258 15.071 1.00 87.44 88 GLU A C 1
ATOM 695 O O . GLU A 1 88 ? -12.341 -10.439 14.648 1.00 87.44 88 GLU A O 1
ATOM 700 N N . ASP A 1 89 ? -10.757 -10.873 16.168 1.00 88.06 89 ASP A N 1
ATOM 701 C CA . ASP A 1 89 ? -11.558 -11.741 17.044 1.00 88.06 89 ASP A CA 1
ATOM 702 C C . ASP A 1 89 ? -12.628 -10.947 17.812 1.00 88.06 89 ASP A C 1
ATOM 704 O O . ASP A 1 89 ? -13.793 -11.342 17.859 1.00 88.06 89 ASP A O 1
ATOM 708 N N . GLU A 1 90 ? -12.271 -9.778 18.350 1.00 89.44 90 GLU A N 1
ATOM 709 C CA . GLU A 1 90 ? -13.225 -8.851 18.969 1.00 89.44 90 GLU A CA 1
ATOM 710 C C . GLU A 1 90 ? -14.245 -8.338 17.938 1.00 89.44 90 GLU A C 1
ATOM 712 O O . GLU A 1 90 ? -15.440 -8.306 18.226 1.00 89.44 90 GLU A O 1
ATOM 717 N N . TRP A 1 91 ? -13.799 -7.991 16.723 1.00 90.81 91 TRP A N 1
ATOM 718 C CA . TRP A 1 91 ? -14.670 -7.484 15.653 1.00 90.81 91 TRP A CA 1
ATOM 719 C C . TRP A 1 91 ? -15.603 -8.548 15.044 1.00 90.81 91 TRP A C 1
ATOM 721 O O . TRP A 1 91 ? -16.756 -8.252 14.745 1.00 90.81 91 TRP A O 1
ATOM 731 N N . SER A 1 92 ? -15.127 -9.785 14.864 1.00 88.19 92 SER A N 1
ATOM 732 C CA . SER A 1 92 ? -15.901 -10.898 14.273 1.00 88.19 92 SER A CA 1
ATOM 733 C C . SER A 1 92 ? -16.776 -11.666 15.272 1.00 88.19 92 SER A C 1
ATOM 735 O O . SER A 1 92 ? -17.466 -12.614 14.891 1.00 88.19 92 SER A O 1
ATOM 737 N N . SER A 1 93 ? -16.778 -11.250 16.541 1.00 90.62 93 SER A N 1
ATOM 738 C CA . SER A 1 93 ? -17.616 -11.841 17.585 1.00 90.62 93 SER A CA 1
ATOM 739 C C . SER A 1 93 ? -19.097 -11.751 17.207 1.00 90.62 93 SER A C 1
ATOM 741 O O . SER A 1 93 ? -19.600 -10.680 16.881 1.00 90.62 93 SER A O 1
ATOM 743 N N . SER A 1 94 ? -19.817 -12.870 17.281 1.00 90.88 94 SER A N 1
ATOM 744 C CA . SER A 1 94 ? -21.234 -12.971 16.900 1.00 90.88 94 SER A CA 1
ATOM 745 C C . SER A 1 94 ? -22.199 -12.723 18.068 1.00 90.88 94 SER A C 1
ATOM 747 O O . SER A 1 94 ? -23.416 -12.743 17.880 1.00 90.88 94 SER A O 1
ATOM 749 N N . SER A 1 95 ? -21.681 -12.515 19.284 1.00 93.31 95 SER A N 1
ATOM 750 C CA . SER A 1 95 ? -22.474 -12.287 20.500 1.00 93.31 95 SER A CA 1
ATOM 751 C C . SER A 1 95 ? -21.749 -11.398 21.527 1.00 93.31 95 SER A C 1
ATOM 753 O O . SER A 1 95 ? -20.512 -11.379 21.548 1.00 93.31 95 SER A O 1
ATOM 755 N N . PRO A 1 96 ? -22.480 -10.716 22.437 1.00 93.31 96 PRO A N 1
ATOM 756 C CA . PRO A 1 96 ? -21.884 -9.946 23.534 1.00 93.31 96 PRO A CA 1
ATOM 757 C C . PRO A 1 96 ? -20.995 -10.782 24.467 1.00 93.31 96 PRO A C 1
ATOM 759 O O . PRO A 1 96 ? -20.022 -10.276 25.028 1.00 93.31 96 PRO A O 1
ATOM 762 N N . GLU A 1 97 ? -21.338 -12.055 24.679 1.00 93.25 97 GLU A N 1
ATOM 763 C CA . GLU A 1 97 ? -20.607 -12.979 25.550 1.00 93.25 97 GLU A CA 1
ATOM 764 C C . GLU A 1 97 ? -19.252 -13.362 24.949 1.00 93.25 97 GLU A C 1
ATOM 766 O O . GLU A 1 97 ? -18.239 -13.376 25.654 1.00 93.25 97 GLU A O 1
ATOM 771 N N . GLU A 1 98 ? -19.234 -13.644 23.646 1.00 93.19 98 GLU A N 1
ATOM 772 C CA . GLU A 1 98 ? -18.027 -13.943 22.878 1.00 93.19 98 GLU A CA 1
ATOM 773 C C . GLU A 1 98 ? -17.101 -12.728 22.795 1.00 93.19 98 GLU A C 1
ATOM 775 O O . GLU A 1 98 ? -15.922 -12.833 23.137 1.00 93.19 98 GLU A O 1
ATOM 780 N N . TRP A 1 99 ? -17.654 -11.556 22.473 1.00 92.81 99 TRP A N 1
ATOM 781 C CA . TRP A 1 99 ? -16.918 -10.293 22.472 1.00 92.81 99 TRP A CA 1
ATOM 782 C C . TRP A 1 99 ? -16.236 -10.034 23.819 1.00 92.81 99 TRP A C 1
ATOM 784 O O . TRP A 1 99 ? -15.020 -9.857 23.882 1.00 92.81 99 TRP A O 1
ATOM 794 N N . ARG A 1 100 ? -16.980 -10.131 24.931 1.00 90.56 100 ARG A N 1
ATOM 795 C CA . ARG A 1 100 ? -16.432 -9.931 26.283 1.00 90.56 100 ARG A CA 1
ATOM 796 C C . ARG A 1 100 ? -15.309 -10.920 26.614 1.00 90.56 100 ARG A C 1
ATOM 798 O O . ARG A 1 100 ? -14.361 -10.558 27.316 1.00 90.56 100 ARG A O 1
ATOM 805 N N . LYS A 1 101 ? -15.388 -12.157 26.112 1.00 92.25 101 LYS A N 1
ATOM 806 C CA . LYS A 1 101 ? -14.331 -13.169 26.250 1.00 92.25 101 LYS A CA 1
ATOM 807 C C . LYS A 1 101 ? -13.076 -12.775 25.459 1.00 92.25 101 LYS A C 1
ATOM 809 O O . LYS A 1 101 ? -11.986 -12.859 26.024 1.00 92.25 101 LYS A O 1
ATOM 814 N N . HIS A 1 102 ? -13.212 -12.304 24.218 1.00 91.06 102 HIS A N 1
ATOM 815 C CA . HIS A 1 102 ? -12.084 -11.820 23.411 1.00 91.06 102 HIS A CA 1
ATOM 816 C C . HIS A 1 102 ? -11.446 -10.555 24.012 1.00 91.06 102 HIS A C 1
ATOM 818 O O . HIS A 1 102 ? -10.240 -10.550 24.259 1.00 91.06 102 HIS A O 1
ATOM 824 N N . CYS A 1 103 ? -12.237 -9.557 24.429 1.00 88.12 103 CYS A N 1
ATOM 825 C CA . CYS A 1 103 ? -11.726 -8.385 25.155 1.00 88.12 103 CYS A CA 1
ATOM 826 C C . CYS A 1 103 ? -10.956 -8.772 26.432 1.00 88.12 103 CYS A C 1
ATOM 828 O O . CYS A 1 103 ? -9.932 -8.169 26.750 1.00 88.12 103 CYS A O 1
ATOM 830 N N . SER A 1 104 ? -11.426 -9.796 27.158 1.00 87.38 104 SER A N 1
ATOM 831 C CA . SER A 1 104 ? -10.751 -10.311 28.359 1.00 87.38 104 SER A CA 1
ATOM 832 C C . SER A 1 104 ? -9.429 -11.018 28.033 1.00 87.38 104 SER A C 1
ATOM 834 O O . SER A 1 104 ? -8.459 -10.861 28.773 1.00 87.38 104 SER A O 1
ATOM 836 N N . GLY A 1 105 ? -9.362 -11.766 26.924 1.00 87.50 105 GLY A N 1
ATOM 837 C CA . GLY A 1 105 ? -8.123 -12.377 26.427 1.00 87.50 105 GLY A CA 1
ATOM 838 C C . GLY A 1 105 ? -7.084 -11.338 25.993 1.00 87.50 105 GLY A C 1
ATOM 839 O O . GLY A 1 105 ? -5.907 -11.448 26.341 1.00 87.50 105 GLY A O 1
ATOM 840 N N . ASN A 1 106 ? -7.537 -10.277 25.323 1.00 86.88 106 ASN A N 1
ATOM 841 C CA . ASN A 1 106 ? -6.692 -9.208 24.787 1.00 86.88 106 ASN A CA 1
ATOM 842 C C . ASN A 1 106 ? -6.356 -8.112 25.825 1.00 86.88 106 ASN A C 1
ATOM 844 O O . ASN A 1 106 ? -5.564 -7.207 25.550 1.00 86.88 106 ASN A O 1
ATOM 848 N N . ALA A 1 107 ? -6.891 -8.196 27.049 1.00 85.62 107 ALA A N 1
ATOM 849 C CA . ALA A 1 107 ? -6.709 -7.188 28.097 1.00 85.62 107 ALA A CA 1
ATOM 850 C C . ALA A 1 107 ? -5.232 -6.936 28.466 1.00 85.62 107 ALA A C 1
ATOM 852 O O . ALA A 1 107 ? -4.835 -5.793 28.693 1.00 85.62 107 ALA A O 1
ATOM 853 N N . GLU A 1 108 ? -4.391 -7.975 28.499 1.00 85.81 108 GLU A N 1
ATOM 854 C CA . GLU A 1 108 ? -2.954 -7.826 28.783 1.00 85.81 108 GLU A CA 1
ATOM 855 C C . GLU A 1 108 ? -2.185 -7.148 27.640 1.00 85.81 108 GLU A C 1
ATOM 857 O O . GLU A 1 108 ? -1.215 -6.433 27.884 1.00 85.81 108 GLU A O 1
ATOM 862 N N . GLU A 1 109 ? -2.620 -7.324 26.393 1.00 83.88 109 GLU A N 1
ATOM 863 C CA . GLU A 1 109 ? -2.064 -6.605 25.245 1.00 83.88 109 GLU A CA 1
ATOM 864 C C . GLU A 1 109 ? -2.489 -5.133 25.262 1.00 83.88 109 GLU A C 1
ATOM 866 O O . GLU A 1 109 ? -1.638 -4.246 25.157 1.00 83.88 109 GLU A O 1
ATOM 871 N N . ARG A 1 110 ? -3.774 -4.867 25.532 1.00 84.25 110 ARG A N 1
ATOM 872 C CA . ARG A 1 110 ? -4.321 -3.512 25.706 1.00 84.25 110 ARG A CA 1
ATOM 873 C C . ARG A 1 110 ? -3.595 -2.741 26.818 1.00 84.25 110 ARG A C 1
ATOM 875 O O . ARG A 1 110 ? -3.229 -1.587 26.615 1.00 84.25 110 ARG A O 1
ATOM 882 N N . LYS A 1 111 ? -3.260 -3.389 27.943 1.00 85.62 111 LYS A N 1
ATOM 883 C CA . LYS A 1 111 ? -2.416 -2.798 29.007 1.00 85.62 111 LYS A CA 1
ATOM 884 C C . LYS A 1 111 ? -0.993 -2.455 28.545 1.00 85.62 111 LYS A C 1
ATOM 886 O O . LYS A 1 111 ? -0.448 -1.447 28.987 1.00 85.62 111 LYS A O 1
ATOM 891 N N . ARG A 1 112 ? -0.368 -3.270 27.683 1.00 87.12 112 ARG A N 1
ATOM 892 C CA . ARG A 1 112 ? 0.996 -3.019 27.156 1.00 87.12 112 ARG A CA 1
ATOM 893 C C . ARG A 1 112 ? 1.029 -1.912 26.104 1.00 87.12 112 ARG A C 1
ATOM 895 O O . ARG A 1 112 ? 2.025 -1.189 26.015 1.00 87.12 112 ARG A O 1
ATOM 902 N N . LEU A 1 113 ? -0.042 -1.786 25.321 1.00 85.75 113 LEU A N 1
ATOM 903 C CA . LEU A 1 113 ? -0.282 -0.638 24.450 1.00 85.75 113 LEU A CA 1
ATOM 904 C C . LEU A 1 113 ? -0.468 0.634 25.285 1.00 85.75 113 LEU A C 1
ATOM 906 O O . LEU A 1 113 ? 0.207 1.632 25.020 1.00 85.75 113 LEU A O 1
ATOM 910 N N . GLY A 1 114 ? -1.299 0.561 26.329 1.00 86.12 114 GLY A N 1
ATOM 911 C CA . GLY A 1 114 ? -1.675 1.700 27.161 1.00 86.12 114 GLY A CA 1
ATOM 912 C C . GLY A 1 114 ? -2.427 2.748 26.340 1.00 86.12 114 GLY A C 1
ATOM 913 O O . GLY A 1 114 ? -3.114 2.420 25.378 1.00 86.12 114 GLY A O 1
ATOM 914 N N . ASN A 1 115 ? -2.229 4.025 26.664 1.00 85.94 115 ASN A N 1
ATOM 915 C CA . ASN A 1 115 ? -2.868 5.138 25.950 1.00 85.94 115 ASN A CA 1
ATOM 916 C C . ASN A 1 115 ? -2.122 5.546 24.660 1.00 85.94 115 ASN A C 1
ATOM 918 O O . ASN A 1 115 ? -2.269 6.682 24.216 1.00 85.94 115 ASN A O 1
ATOM 922 N N . ARG A 1 116 ? -1.292 4.666 24.073 1.00 89.06 116 ARG A N 1
ATOM 923 C CA . ARG A 1 116 ? -0.613 4.956 22.798 1.00 89.06 116 ARG A CA 1
ATOM 924 C C . ARG A 1 116 ? -1.635 5.143 21.680 1.00 89.06 116 ARG A C 1
ATOM 926 O O . ARG A 1 116 ? -2.547 4.335 21.513 1.00 89.06 116 ARG A O 1
ATOM 933 N N . THR A 1 117 ? -1.411 6.162 20.869 1.00 91.12 117 THR A N 1
ATOM 934 C CA . THR A 1 117 ? -2.129 6.404 19.616 1.00 91.12 117 THR A CA 1
ATOM 935 C C . THR A 1 117 ? -1.467 5.658 18.452 1.00 91.12 117 THR A C 1
ATOM 937 O O . THR A 1 117 ? -0.311 5.227 18.544 1.00 91.12 117 THR A O 1
ATOM 940 N N . LEU A 1 118 ? -2.158 5.545 17.312 1.00 90.44 118 LEU A N 1
ATOM 941 C CA . LEU A 1 118 ? -1.536 5.084 16.063 1.00 90.44 118 LEU A CA 1
ATOM 942 C C . LEU A 1 118 ? -0.329 5.960 15.679 1.00 90.44 118 LEU A C 1
ATOM 944 O O . LEU A 1 118 ? 0.655 5.453 15.144 1.00 90.44 118 LEU A O 1
ATOM 948 N N . ARG A 1 119 ? -0.360 7.261 15.992 1.00 90.25 119 ARG A N 1
ATOM 949 C CA . ARG A 1 119 ? 0.755 8.188 15.757 1.00 90.25 119 ARG A CA 1
ATOM 950 C C . ARG A 1 119 ? 1.972 7.851 16.615 1.00 90.25 119 ARG A C 1
ATOM 952 O O . ARG A 1 119 ? 3.086 7.891 16.098 1.00 90.25 119 ARG A O 1
ATOM 959 N N . ASP A 1 120 ? 1.780 7.505 17.885 1.00 89.56 120 ASP A N 1
ATOM 960 C CA . ASP A 1 120 ? 2.886 7.120 18.771 1.00 89.56 120 ASP A CA 1
ATOM 961 C C . ASP A 1 120 ? 3.534 5.819 18.298 1.00 89.56 120 ASP A C 1
ATOM 963 O O . ASP A 1 120 ? 4.755 5.709 18.277 1.00 89.56 120 ASP A O 1
ATOM 967 N N . ILE A 1 121 ? 2.729 4.862 17.830 1.00 89.38 121 ILE A N 1
ATOM 968 C CA . ILE A 1 121 ? 3.225 3.598 17.269 1.00 89.38 121 ILE A CA 1
ATOM 969 C C . ILE A 1 121 ? 3.952 3.830 15.936 1.00 89.38 121 ILE A C 1
ATOM 971 O O . ILE A 1 121 ? 5.004 3.244 15.692 1.00 89.38 121 ILE A O 1
ATOM 975 N N . LEU A 1 122 ? 3.451 4.731 15.086 1.00 88.75 122 LEU A N 1
ATOM 976 C CA . LEU A 1 122 ? 4.130 5.116 13.849 1.00 88.75 122 LEU A CA 1
ATOM 977 C C . LEU A 1 122 ? 5.491 5.772 14.133 1.00 88.75 122 LEU A C 1
ATOM 979 O O . LEU A 1 122 ? 6.481 5.425 13.491 1.00 88.75 122 LEU A O 1
ATOM 983 N N . VAL A 1 123 ? 5.571 6.673 15.119 1.00 88.44 123 VAL A N 1
ATOM 984 C CA . VAL A 1 123 ? 6.847 7.234 15.597 1.00 88.44 123 VAL A CA 1
ATOM 985 C C . VAL A 1 123 ? 7.743 6.127 16.152 1.00 88.44 123 VAL A C 1
ATOM 987 O O . VAL A 1 123 ? 8.927 6.086 15.816 1.00 88.44 123 VAL A O 1
ATOM 990 N N . ASP A 1 124 ? 7.181 5.208 16.940 1.00 86.19 124 ASP A N 1
ATOM 991 C CA . ASP A 1 124 ? 7.917 4.109 17.558 1.00 86.19 124 ASP A CA 1
ATOM 992 C C . ASP A 1 124 ? 8.561 3.166 16.526 1.00 86.19 124 ASP A C 1
ATOM 994 O O . ASP A 1 124 ? 9.640 2.629 16.786 1.00 86.19 124 ASP A O 1
ATOM 998 N N . VAL A 1 125 ? 7.906 2.969 15.376 1.00 84.81 125 VAL A N 1
ATOM 999 C CA . VAL A 1 125 ? 8.385 2.162 14.245 1.00 84.81 125 VAL A CA 1
ATOM 1000 C C . VAL A 1 125 ? 9.369 2.947 13.369 1.00 84.81 125 VAL A C 1
ATOM 1002 O O . VAL A 1 125 ? 10.403 2.413 12.962 1.00 84.81 125 VAL A O 1
ATOM 1005 N N . LEU A 1 126 ? 9.082 4.219 13.076 1.00 84.44 126 LEU A N 1
ATOM 1006 C CA . LEU A 1 126 ? 9.905 5.037 12.183 1.00 84.44 126 LEU A CA 1
ATOM 1007 C C . LEU A 1 126 ? 11.216 5.508 12.826 1.00 84.44 126 LEU A C 1
ATOM 1009 O O . LEU A 1 126 ? 12.184 5.720 12.093 1.00 84.44 126 LEU A O 1
ATOM 1013 N N . MET A 1 127 ? 11.292 5.662 14.150 1.00 83.94 127 MET A N 1
ATOM 1014 C CA . MET A 1 127 ? 12.442 6.260 14.845 1.00 83.94 127 MET A CA 1
ATOM 1015 C C . MET A 1 127 ? 13.309 5.227 15.590 1.00 83.94 127 MET A C 1
ATOM 1017 O O . MET A 1 127 ? 12.815 4.188 16.025 1.00 83.94 127 MET A O 1
ATOM 1021 N N . PRO A 1 128 ? 14.623 5.476 15.766 1.00 75.25 128 PRO A N 1
ATOM 1022 C CA . PRO A 1 128 ? 15.470 4.620 16.591 1.00 75.25 128 PRO A CA 1
ATOM 1023 C C . PRO A 1 128 ? 15.102 4.744 18.080 1.00 75.25 128 PRO A C 1
ATOM 1025 O O . PRO A 1 128 ? 15.247 5.800 18.693 1.00 75.25 128 PRO A O 1
ATOM 1028 N N . GLN A 1 129 ? 14.646 3.632 18.650 1.00 64.50 129 GLN A N 1
ATOM 1029 C CA . GLN A 1 129 ? 14.157 3.504 20.024 1.00 64.50 129 GLN A CA 1
ATOM 1030 C C . GLN A 1 129 ? 15.265 3.353 21.081 1.00 64.50 129 GLN A C 1
ATOM 1032 O O . GLN A 1 129 ? 16.212 2.586 20.870 1.00 64.50 129 GLN A O 1
ATOM 1037 N N . PRO A 1 130 ? 15.102 3.924 22.292 1.00 50.88 130 PRO A N 1
ATOM 1038 C CA . PRO A 1 130 ? 15.675 3.346 23.504 1.00 50.88 130 PRO A CA 1
ATOM 1039 C C . PRO A 1 130 ? 15.084 1.945 23.735 1.00 50.88 130 PRO A C 1
ATOM 1041 O O . PRO A 1 130 ? 13.920 1.698 23.439 1.00 50.88 130 PRO A O 1
ATOM 1044 N N . ARG A 1 131 ? 15.861 1.024 24.320 1.00 46.53 131 ARG A N 1
ATOM 1045 C CA . ARG A 1 131 ? 15.591 -0.437 24.388 1.00 46.53 131 ARG A CA 1
ATOM 1046 C C . ARG A 1 131 ? 14.287 -0.895 25.096 1.00 46.53 131 ARG A C 1
ATOM 1048 O O . ARG A 1 131 ? 14.129 -2.091 25.313 1.00 46.53 131 ARG A O 1
ATOM 1055 N N . ALA A 1 132 ? 13.388 0.012 25.480 1.00 47.44 132 ALA A N 1
ATOM 1056 C CA . ALA A 1 132 ? 12.183 -0.256 26.268 1.00 47.44 132 ALA A CA 1
ATOM 1057 C C . ALA A 1 132 ? 10.854 -0.252 25.475 1.00 47.44 132 ALA A C 1
ATOM 1059 O O . ALA A 1 132 ? 9.893 -0.855 25.951 1.00 47.44 132 ALA A O 1
ATOM 1060 N N . SER A 1 133 ? 10.764 0.372 24.288 1.00 52.06 133 SER A N 1
ATOM 1061 C CA . SER A 1 133 ? 9.549 0.271 23.453 1.00 52.06 133 SER A CA 1
ATOM 1062 C C . SER A 1 133 ? 9.672 -0.908 22.483 1.00 52.06 133 SER A C 1
ATOM 1064 O O . SER A 1 133 ? 10.601 -0.960 21.677 1.00 52.06 133 SER A O 1
ATOM 1066 N N . GLY A 1 134 ? 8.762 -1.886 22.576 1.00 57.41 134 GLY A N 1
ATOM 1067 C CA . GLY A 1 134 ? 8.798 -3.077 21.711 1.00 57.41 134 GLY A CA 1
ATOM 1068 C C . GLY A 1 134 ? 8.109 -4.353 22.211 1.00 57.41 134 GLY A C 1
ATOM 1069 O O . GLY A 1 134 ? 8.201 -5.366 21.522 1.00 57.41 134 GLY A O 1
ATOM 1070 N N . ASN A 1 135 ? 7.431 -4.322 23.368 1.00 72.81 135 ASN A N 1
ATOM 1071 C CA . ASN A 1 135 ? 6.704 -5.468 23.946 1.00 72.81 135 ASN A CA 1
ATOM 1072 C C . ASN A 1 135 ? 5.171 -5.387 23.770 1.00 72.81 135 ASN A C 1
ATOM 1074 O O . ASN A 1 135 ? 4.426 -5.995 24.539 1.00 72.81 135 ASN A O 1
ATOM 1078 N N . TYR A 1 136 ? 4.694 -4.646 22.772 1.00 78.81 136 TYR A N 1
ATOM 1079 C CA . TYR A 1 136 ? 3.291 -4.640 22.348 1.00 78.81 136 TYR A CA 1
ATOM 1080 C C . TYR A 1 136 ? 3.154 -5.252 20.943 1.00 78.81 136 TYR A C 1
ATOM 1082 O O . TYR A 1 136 ? 4.150 -5.439 20.241 1.00 78.81 136 TYR A O 1
ATOM 1090 N N . SER A 1 137 ? 1.927 -5.592 20.563 1.00 82.44 137 SER A N 1
ATOM 1091 C CA . SER A 1 137 ? 1.511 -5.890 19.185 1.00 82.44 137 SER A CA 1
ATOM 1092 C C . SER A 1 137 ? 0.316 -5.000 18.859 1.00 82.44 137 SER A C 1
ATOM 1094 O O . SER A 1 137 ? -0.233 -4.344 19.748 1.00 82.44 137 SER A O 1
ATOM 1096 N N . VAL A 1 138 ? -0.073 -4.959 17.590 1.00 86.88 138 VAL A N 1
ATOM 1097 C CA . VAL A 1 138 ? -1.293 -4.283 17.134 1.00 86.88 138 VAL A CA 1
ATOM 1098 C C . VAL A 1 138 ? -2.149 -5.249 16.316 1.00 86.88 138 VAL A C 1
ATOM 1100 O O . VAL A 1 138 ? -1.643 -6.251 15.807 1.00 86.88 138 VAL A O 1
ATOM 1103 N N . SER A 1 139 ? -3.433 -4.931 16.145 1.00 87.06 139 SER A N 1
ATOM 1104 C CA . SER A 1 139 ? -4.306 -5.685 15.242 1.00 87.06 139 SER A CA 1
ATOM 1105 C C . SER A 1 139 ? -3.788 -5.668 13.803 1.00 87.06 139 SER A C 1
ATOM 1107 O O . SER A 1 139 ? -3.114 -4.724 13.377 1.00 87.06 139 SER A O 1
ATOM 1109 N N . LEU A 1 140 ? -4.151 -6.693 13.024 1.00 84.12 140 LEU A N 1
ATOM 1110 C CA . LEU A 1 140 ? -3.834 -6.781 11.593 1.00 84.12 140 LEU A CA 1
ATOM 1111 C C . LEU A 1 140 ? -4.241 -5.509 10.841 1.00 84.12 140 LEU A C 1
ATOM 1113 O O . LEU A 1 140 ? -3.439 -4.945 10.096 1.00 84.12 140 LEU A O 1
ATOM 1117 N N . PHE A 1 141 ? -5.455 -5.013 11.088 1.00 87.25 141 PHE A N 1
ATOM 1118 C CA . PHE A 1 141 ? -5.946 -3.798 10.451 1.00 87.25 141 PHE A CA 1
ATOM 1119 C C . PHE A 1 141 ? -5.196 -2.534 10.915 1.00 87.25 141 PHE A C 1
ATOM 1121 O O . PHE A 1 141 ? -4.893 -1.669 10.094 1.00 87.25 141 PHE A O 1
ATOM 1128 N N . SER A 1 142 ? -4.793 -2.442 12.190 1.00 89.94 142 SER A N 1
ATOM 1129 C CA . SER A 1 142 ? -3.913 -1.353 12.649 1.00 89.94 142 SER A CA 1
ATOM 1130 C C . SER A 1 142 ? -2.547 -1.392 11.967 1.00 89.94 142 SER A C 1
ATOM 1132 O O . SER A 1 142 ? -2.067 -0.355 11.514 1.00 89.94 142 SER A O 1
ATOM 1134 N N . ALA A 1 143 ? -1.922 -2.570 11.852 1.00 87.62 143 ALA A N 1
ATOM 1135 C CA . ALA A 1 143 ? -0.656 -2.731 11.137 1.00 87.62 143 ALA A CA 1
ATOM 1136 C C . ALA A 1 143 ? -0.788 -2.310 9.663 1.00 87.62 143 ALA A C 1
ATOM 1138 O O . ALA A 1 143 ? 0.084 -1.619 9.141 1.00 87.62 143 ALA A O 1
ATOM 1139 N N . TYR A 1 144 ? -1.899 -2.657 9.013 1.00 86.94 144 TYR A N 1
ATOM 1140 C CA . TYR A 1 144 ? -2.200 -2.270 7.635 1.00 86.94 144 TYR A CA 1
ATOM 1141 C C . TYR A 1 144 ? -2.309 -0.748 7.456 1.00 86.94 144 TYR A C 1
ATOM 1143 O O . TYR A 1 144 ? -1.614 -0.177 6.610 1.00 86.94 144 TYR A O 1
ATOM 1151 N N . VAL A 1 145 ? -3.091 -0.073 8.306 1.00 90.75 145 VAL A N 1
ATOM 1152 C CA . VAL A 1 145 ? -3.216 1.397 8.324 1.00 90.75 145 VAL A CA 1
ATOM 1153 C C . VAL A 1 145 ? -1.865 2.071 8.610 1.00 90.75 145 VAL A C 1
ATOM 1155 O O . VAL A 1 145 ? -1.504 3.039 7.938 1.00 90.75 145 VAL A O 1
ATOM 1158 N N . LEU A 1 146 ? -1.076 1.534 9.549 1.00 90.31 146 LEU A N 1
ATOM 1159 C CA . LEU A 1 146 ? 0.273 2.023 9.861 1.00 90.31 146 LEU A CA 1
ATOM 1160 C C . LEU A 1 146 ? 1.227 1.912 8.664 1.00 90.31 146 LEU A C 1
ATOM 1162 O O . LEU A 1 146 ? 1.979 2.850 8.412 1.00 90.31 146 LEU A O 1
ATOM 1166 N N . MET A 1 147 ? 1.195 0.816 7.900 1.00 88.75 147 MET A N 1
ATOM 1167 C CA . MET A 1 147 ? 2.074 0.658 6.733 1.00 88.75 147 MET A CA 1
ATOM 1168 C C . MET A 1 147 ? 1.678 1.564 5.560 1.00 88.75 147 MET A C 1
ATOM 1170 O O . MET A 1 147 ? 2.556 2.084 4.873 1.00 88.75 147 MET A O 1
ATOM 1174 N N . HIS A 1 148 ? 0.388 1.857 5.376 1.00 90.69 148 HIS A N 1
ATOM 1175 C CA . HIS A 1 148 ? -0.034 2.931 4.465 1.00 90.69 148 HIS A CA 1
ATOM 1176 C C . HIS A 1 148 ? 0.482 4.305 4.928 1.00 90.69 148 HIS A C 1
ATOM 1178 O O . HIS A 1 148 ? 0.985 5.085 4.121 1.00 90.69 148 HIS A O 1
ATOM 1184 N N . ALA A 1 149 ? 0.494 4.569 6.238 1.00 91.12 149 ALA A N 1
ATOM 1185 C CA . ALA A 1 149 ? 1.099 5.782 6.797 1.00 91.12 149 ALA A CA 1
ATOM 1186 C C . ALA A 1 149 ? 2.617 5.860 6.559 1.00 91.12 149 ALA A C 1
ATOM 1188 O O . ALA A 1 149 ? 3.149 6.946 6.328 1.00 91.12 149 ALA A O 1
ATOM 1189 N N . VAL A 1 150 ? 3.320 4.724 6.539 1.00 88.88 150 VAL A N 1
ATOM 1190 C CA . VAL A 1 150 ? 4.735 4.666 6.143 1.00 88.88 150 VAL A CA 1
ATOM 1191 C C . VAL A 1 150 ? 4.917 5.118 4.687 1.00 88.88 150 VAL A C 1
ATOM 1193 O O . VAL A 1 150 ? 5.796 5.948 4.447 1.00 88.88 150 VAL A O 1
ATOM 1196 N N . ILE A 1 151 ? 4.069 4.685 3.735 1.00 88.06 151 ILE A N 1
ATOM 1197 C CA . ILE A 1 151 ? 4.113 5.200 2.347 1.00 88.06 151 ILE A CA 1
ATOM 1198 C C . ILE A 1 151 ? 3.928 6.726 2.343 1.00 88.06 151 ILE A C 1
ATOM 1200 O O . ILE A 1 151 ? 4.746 7.440 1.761 1.00 88.06 151 ILE A O 1
ATOM 1204 N N . VAL A 1 152 ? 2.887 7.237 3.015 1.00 89.25 152 VAL A N 1
ATOM 1205 C CA . VAL A 1 152 ? 2.595 8.682 3.069 1.00 89.25 152 VAL A CA 1
ATOM 1206 C C . VAL A 1 152 ? 3.767 9.472 3.659 1.00 89.25 152 VAL A C 1
ATOM 1208 O O . VAL A 1 152 ? 4.152 10.503 3.107 1.00 89.25 152 VAL A O 1
ATOM 1211 N N . HIS A 1 153 ? 4.380 8.985 4.740 1.00 86.75 153 HIS A N 1
ATOM 1212 C CA . HIS A 1 153 ? 5.545 9.621 5.354 1.00 86.75 153 HIS A CA 1
ATOM 1213 C C . HIS A 1 153 ? 6.743 9.702 4.397 1.00 86.75 153 HIS A C 1
ATOM 1215 O O . HIS A 1 153 ? 7.411 10.735 4.318 1.00 86.75 153 HIS A O 1
ATOM 1221 N N . ILE A 1 154 ? 7.013 8.624 3.659 1.00 83.50 154 ILE A N 1
ATOM 1222 C CA . ILE A 1 154 ? 8.126 8.553 2.707 1.00 83.50 154 ILE A CA 1
ATOM 1223 C C . ILE A 1 154 ? 7.894 9.491 1.529 1.00 83.50 154 ILE A C 1
ATOM 1225 O O . ILE A 1 154 ? 8.800 10.248 1.182 1.00 83.50 154 ILE A O 1
ATOM 1229 N N . TRP A 1 155 ? 6.679 9.506 0.979 1.00 83.44 155 TRP A N 1
ATOM 1230 C CA . TRP A 1 155 ? 6.291 10.438 -0.077 1.00 83.44 155 TRP A CA 1
ATOM 1231 C C . TRP A 1 155 ? 6.460 11.892 0.385 1.00 83.44 155 TRP A C 1
ATOM 1233 O O . TRP A 1 155 ? 7.181 12.655 -0.251 1.00 83.44 155 TRP A O 1
ATOM 1243 N N . GLN A 1 156 ? 5.917 12.260 1.553 1.00 83.12 156 GLN A N 1
ATOM 1244 C CA . GLN A 1 156 ? 6.071 13.612 2.113 1.00 83.12 156 GLN A CA 1
ATOM 1245 C C . G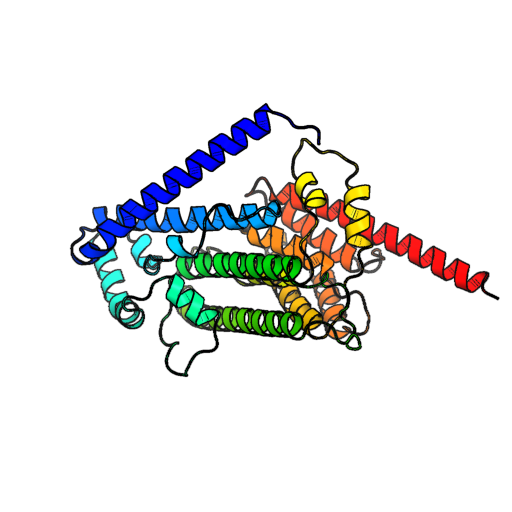LN A 1 156 ? 7.545 14.013 2.260 1.00 83.12 156 GLN A C 1
ATOM 1247 O O . GLN A 1 156 ? 7.928 15.142 1.946 1.00 83.12 156 GLN A O 1
ATOM 1252 N N . ARG A 1 157 ? 8.389 13.087 2.723 1.00 78.81 157 ARG A N 1
ATOM 1253 C CA . ARG A 1 157 ? 9.822 13.316 2.927 1.00 78.81 157 ARG A CA 1
ATOM 1254 C C . ARG A 1 157 ? 10.596 13.453 1.617 1.00 78.81 157 ARG A C 1
ATOM 1256 O O . ARG A 1 157 ? 11.499 14.284 1.552 1.00 78.81 157 ARG A O 1
ATOM 1263 N N . PHE A 1 158 ? 10.225 12.686 0.594 1.00 75.19 158 PHE A N 1
ATOM 1264 C CA . PHE A 1 158 ? 10.768 12.804 -0.757 1.00 75.19 158 PHE A CA 1
ATOM 1265 C C . PHE A 1 158 ? 10.429 14.175 -1.361 1.00 75.19 158 PHE A C 1
ATOM 1267 O O . PHE A 1 158 ? 11.354 14.931 -1.661 1.00 75.19 158 PHE A O 1
ATOM 1274 N N . GLN A 1 159 ? 9.143 14.557 -1.380 1.00 75.12 159 GLN A N 1
ATOM 1275 C CA . GLN A 1 159 ? 8.682 15.876 -1.848 1.00 75.12 159 GLN A CA 1
ATOM 1276 C C . GLN A 1 159 ? 9.389 17.029 -1.118 1.00 75.12 159 GLN A C 1
ATOM 1278 O O . GLN A 1 159 ? 9.795 18.013 -1.731 1.00 75.12 159 GLN A O 1
ATOM 1283 N N . SER A 1 160 ? 9.571 16.897 0.201 1.00 72.56 160 SER A N 1
ATOM 1284 C CA . SER A 1 160 ? 10.267 17.900 1.016 1.00 72.56 160 SER A CA 1
ATOM 1285 C C . SER A 1 160 ? 11.755 18.010 0.668 1.00 72.56 160 SER A C 1
ATOM 1287 O O . SER A 1 160 ? 12.332 19.080 0.825 1.00 72.56 160 SER A O 1
ATOM 1289 N N . SER A 1 161 ? 12.384 16.924 0.203 1.00 68.56 161 SER A N 1
ATOM 1290 C CA . SER A 1 161 ? 13.779 16.939 -0.245 1.00 68.56 161 SER A CA 1
ATOM 1291 C C . SER A 1 161 ? 13.935 17.525 -1.651 1.00 68.56 161 SER A C 1
ATOM 1293 O O . SER A 1 161 ? 14.821 18.349 -1.840 1.00 68.56 161 SER A O 1
ATOM 1295 N N . GLU A 1 162 ? 13.044 17.209 -2.600 1.00 68.94 162 GLU A N 1
ATOM 1296 C CA . GLU A 1 162 ? 13.075 17.805 -3.950 1.00 68.94 162 GLU A CA 1
ATOM 1297 C C . GLU A 1 162 ? 12.771 19.313 -3.945 1.00 68.94 162 GLU A C 1
ATOM 1299 O O . GLU A 1 162 ? 13.205 20.034 -4.836 1.00 68.94 162 GLU A O 1
ATOM 1304 N N . ALA A 1 163 ? 12.043 19.807 -2.939 1.00 70.81 163 ALA A N 1
ATOM 1305 C CA . ALA A 1 163 ? 11.754 21.233 -2.782 1.00 70.81 163 ALA A CA 1
ATOM 1306 C C . ALA A 1 163 ? 12.902 22.049 -2.149 1.00 70.81 163 ALA A C 1
ATOM 1308 O O . ALA A 1 163 ? 12.842 23.279 -2.165 1.00 70.81 163 ALA A O 1
ATOM 1309 N N . VAL A 1 164 ? 13.900 21.395 -1.539 1.00 65.69 164 VAL A N 1
ATOM 1310 C CA . VAL A 1 164 ? 14.938 22.046 -0.706 1.00 65.69 164 VAL A CA 1
ATOM 1311 C C . VAL A 1 164 ? 16.364 21.754 -1.187 1.00 65.69 164 VAL A C 1
ATOM 1313 O O . VAL A 1 164 ? 17.245 22.585 -0.982 1.00 65.69 164 VAL A O 1
ATOM 1316 N N . CYS A 1 165 ? 16.593 20.612 -1.834 1.00 60.38 165 CYS A N 1
ATOM 1317 C CA . CYS A 1 165 ? 17.873 20.219 -2.420 1.00 60.38 165 CYS A CA 1
ATOM 1318 C C . CYS A 1 165 ? 17.791 20.224 -3.954 1.00 60.38 165 CYS A C 1
ATOM 1320 O O . CYS A 1 165 ? 16.713 20.070 -4.528 1.00 60.38 165 CYS A O 1
ATOM 1322 N N . GLU A 1 166 ? 18.942 20.337 -4.624 1.00 57.47 166 GLU A N 1
ATOM 1323 C CA . GLU A 1 166 ? 19.033 20.075 -6.068 1.00 57.47 166 GLU A CA 1
ATOM 1324 C C . GLU A 1 166 ? 18.504 18.664 -6.410 1.00 57.47 166 GLU A C 1
ATOM 1326 O O . GLU A 1 166 ? 18.612 17.751 -5.578 1.00 57.47 166 GLU A O 1
ATOM 1331 N N . PRO A 1 167 ? 17.946 18.442 -7.619 1.00 54.34 167 PRO A N 1
ATOM 1332 C CA . PRO A 1 167 ? 17.353 17.164 -7.990 1.00 54.34 167 PRO A CA 1
ATOM 1333 C C . PRO A 1 167 ? 18.311 15.991 -7.772 1.00 54.34 167 PRO A C 1
ATOM 1335 O O . PRO A 1 167 ? 19.473 16.046 -8.169 1.00 54.34 167 PRO A O 1
ATOM 1338 N N . TRP A 1 168 ? 17.766 14.907 -7.216 1.00 52.81 168 TRP A N 1
ATOM 1339 C CA . TRP A 1 168 ? 18.395 13.657 -6.749 1.00 52.81 168 TRP A CA 1
ATOM 1340 C C . TRP A 1 168 ? 19.161 12.811 -7.808 1.00 52.81 168 TRP A C 1
ATOM 1342 O O . TRP A 1 168 ? 19.180 11.585 -7.746 1.00 52.81 168 TRP A O 1
ATOM 1352 N N . ARG A 1 169 ? 19.766 13.443 -8.821 1.00 47.72 169 ARG A N 1
ATOM 1353 C CA . ARG A 1 169 ? 20.303 12.843 -10.059 1.00 47.72 169 ARG A CA 1
ATOM 1354 C C . ARG A 1 169 ? 21.835 12.733 -10.102 1.00 47.72 169 ARG A C 1
ATOM 1356 O O . ARG A 1 169 ? 22.401 12.766 -11.193 1.00 47.72 169 ARG A O 1
ATOM 1363 N N . SER A 1 170 ? 22.473 12.681 -8.936 1.00 41.84 170 SER A N 1
ATOM 1364 C CA . SER A 1 170 ? 23.921 12.506 -8.799 1.00 41.84 170 SER A CA 1
ATOM 1365 C C . SER A 1 170 ? 24.224 11.538 -7.656 1.00 41.84 170 SER A C 1
ATOM 1367 O O . SER A 1 170 ? 24.656 11.938 -6.576 1.00 41.84 170 SER A O 1
ATOM 1369 N N . PHE A 1 171 ? 23.982 10.248 -7.884 1.00 48.34 171 PHE A N 1
ATOM 1370 C CA . PHE A 1 171 ? 24.337 9.175 -6.943 1.00 48.34 171 PHE A CA 1
ATOM 1371 C C . PHE A 1 171 ? 25.842 8.862 -6.890 1.00 48.34 171 PHE A C 1
ATOM 1373 O O . PHE A 1 171 ? 26.261 8.036 -6.075 1.00 48.34 171 PHE A O 1
ATOM 1380 N N . ASP A 1 172 ? 26.652 9.483 -7.753 1.00 36.94 172 ASP A N 1
ATOM 1381 C CA . ASP A 1 172 ? 28.100 9.301 -7.743 1.00 36.94 172 ASP A CA 1
ATOM 1382 C C . ASP A 1 172 ? 28.749 10.135 -6.627 1.00 36.94 172 ASP A C 1
ATOM 1384 O O . ASP A 1 172 ? 28.513 11.336 -6.485 1.00 36.94 172 ASP A O 1
ATOM 1388 N N . GLY A 1 173 ? 29.572 9.485 -5.803 1.00 41.78 173 GLY A N 1
ATOM 1389 C CA . GLY A 1 173 ? 30.051 10.004 -4.514 1.00 41.78 173 GLY A CA 1
ATOM 1390 C C . GLY A 1 173 ? 31.132 11.088 -4.596 1.00 41.78 173 GLY A C 1
ATOM 1391 O O . GLY A 1 173 ? 31.982 11.152 -3.709 1.00 41.78 173 GLY A O 1
ATOM 1392 N N . VAL A 1 174 ? 31.147 11.895 -5.664 1.00 39.59 174 VAL A N 1
ATOM 1393 C CA . VAL A 1 174 ? 32.198 12.886 -5.972 1.00 39.59 174 VAL A CA 1
ATOM 1394 C C . VAL A 1 174 ? 31.615 14.245 -6.402 1.00 39.59 174 VAL A C 1
ATOM 1396 O O . VAL A 1 174 ? 32.227 15.005 -7.150 1.00 39.59 174 VAL A O 1
ATOM 1399 N N . SER A 1 175 ? 30.450 14.608 -5.867 1.00 39.50 175 SER A N 1
ATOM 1400 C CA . SER A 1 175 ? 30.019 16.009 -5.767 1.00 39.50 175 SER A CA 1
ATOM 1401 C C . SER A 1 175 ? 29.897 16.407 -4.298 1.00 39.50 175 SER A C 1
ATOM 1403 O O . SER A 1 175 ? 29.248 15.715 -3.519 1.00 39.50 175 SER A O 1
ATOM 1405 N N . ASN A 1 176 ? 30.498 17.541 -3.918 1.00 46.62 176 ASN A N 1
ATOM 1406 C CA . ASN A 1 176 ? 30.446 18.120 -2.564 1.00 46.62 176 ASN A CA 1
ATOM 1407 C C . ASN A 1 176 ? 29.061 18.742 -2.243 1.00 46.62 176 ASN A C 1
ATOM 1409 O O . ASN A 1 176 ? 28.989 19.859 -1.734 1.00 46.62 176 ASN A O 1
ATOM 1413 N N . GLY A 1 177 ? 27.968 18.060 -2.600 1.00 48.03 177 GLY A N 1
ATOM 1414 C CA . GLY A 1 177 ? 26.589 18.546 -2.506 1.00 48.03 177 GLY A CA 1
ATOM 1415 C C . GLY A 1 177 ? 25.791 17.872 -1.387 1.00 48.03 177 GLY A C 1
ATOM 1416 O O . GLY A 1 177 ? 25.690 16.651 -1.339 1.00 48.03 177 GLY A O 1
ATOM 1417 N N . ASP A 1 178 ? 25.223 18.691 -0.502 1.00 56.72 178 ASP A N 1
ATOM 1418 C CA . ASP A 1 178 ? 24.166 18.389 0.473 1.00 56.72 178 ASP A CA 1
ATOM 1419 C C . ASP A 1 178 ? 24.255 17.082 1.278 1.00 56.72 178 ASP A C 1
ATOM 1421 O O . ASP A 1 178 ? 23.501 16.120 1.100 1.00 56.72 178 ASP A O 1
ATOM 1425 N N . SER A 1 179 ? 25.060 17.145 2.342 1.00 63.31 179 SER A N 1
ATOM 1426 C CA . SER A 1 179 ? 25.054 16.181 3.454 1.00 63.31 179 SER A CA 1
ATOM 1427 C C . SER A 1 179 ? 23.662 15.941 4.061 1.00 63.31 179 SER A C 1
ATOM 1429 O O . SER A 1 179 ? 23.396 14.848 4.566 1.00 63.31 179 SER A O 1
ATOM 1431 N N . LEU A 1 180 ? 22.759 16.928 3.989 1.00 68.50 180 LEU A N 1
ATOM 1432 C CA . LEU A 1 180 ? 21.370 16.810 4.434 1.00 68.50 180 LEU A CA 1
ATOM 1433 C C . LEU A 1 180 ? 20.591 15.776 3.613 1.00 68.50 180 LEU A C 1
ATOM 1435 O O . LEU A 1 180 ? 19.881 14.960 4.197 1.00 68.50 180 LEU A O 1
ATOM 1439 N N . SER A 1 181 ? 20.749 15.775 2.288 1.00 67.44 181 SER A N 1
ATOM 1440 C CA . SER A 1 181 ? 20.015 14.889 1.381 1.00 67.44 181 SER A CA 1
ATOM 1441 C C . SER A 1 181 ? 20.358 13.417 1.657 1.00 67.44 181 SER A C 1
ATOM 1443 O O . SER A 1 181 ? 19.490 12.610 2.011 1.00 67.44 181 SER A O 1
ATOM 1445 N N . ALA A 1 182 ? 21.656 13.095 1.680 1.00 70.50 182 ALA A N 1
ATOM 1446 C CA . ALA A 1 182 ? 22.154 11.764 2.034 1.00 70.50 182 ALA A CA 1
ATOM 1447 C C . ALA A 1 182 ? 21.778 11.337 3.472 1.00 70.50 182 ALA A C 1
ATOM 1449 O O . ALA A 1 182 ? 21.451 10.173 3.720 1.00 70.50 182 ALA A O 1
ATOM 1450 N N . ALA A 1 183 ? 21.774 12.267 4.436 1.00 76.12 183 ALA A N 1
ATOM 1451 C CA . ALA A 1 183 ? 21.366 11.977 5.812 1.00 76.12 183 ALA A CA 1
ATOM 1452 C C . ALA A 1 183 ? 19.854 11.726 5.948 1.00 76.12 183 ALA A C 1
ATOM 1454 O O . ALA A 1 183 ? 19.440 10.853 6.719 1.00 76.12 183 ALA A O 1
ATOM 1455 N N . LEU A 1 184 ? 19.017 12.462 5.207 1.00 75.50 184 LEU A N 1
ATOM 1456 C CA . LEU A 1 184 ? 17.576 12.221 5.155 1.00 75.50 184 LEU A CA 1
ATOM 1457 C C . LEU A 1 184 ? 17.293 10.836 4.579 1.00 75.50 184 LEU A C 1
ATOM 1459 O O . LEU A 1 184 ? 16.480 10.115 5.148 1.00 75.50 184 LEU A O 1
ATOM 1463 N N . TRP A 1 185 ? 17.999 10.454 3.525 1.00 75.19 185 TRP A N 1
ATOM 1464 C CA . TRP A 1 185 ? 17.858 9.181 2.833 1.00 75.19 185 TRP A CA 1
ATOM 1465 C C . TRP A 1 185 ? 18.228 7.955 3.661 1.00 75.19 185 TRP A C 1
ATOM 1467 O O . TRP A 1 185 ? 17.397 7.064 3.841 1.00 75.19 185 TRP A O 1
ATOM 1477 N N . ASN A 1 186 ? 19.438 7.935 4.230 1.00 78.81 186 ASN A N 1
ATOM 1478 C CA . ASN A 1 186 ? 19.906 6.820 5.057 1.00 78.81 186 ASN A CA 1
ATOM 1479 C C . ASN A 1 186 ? 18.945 6.574 6.228 1.00 78.81 186 ASN A C 1
ATOM 1481 O O . ASN A 1 186 ? 18.524 5.445 6.468 1.00 78.81 186 ASN A O 1
ATOM 1485 N N . ARG A 1 187 ? 18.484 7.651 6.878 1.00 82.12 187 ARG A N 1
ATOM 1486 C CA . ARG A 1 187 ? 17.452 7.574 7.920 1.00 82.12 187 ARG A CA 1
ATOM 1487 C C . ARG A 1 187 ? 16.129 6.986 7.417 1.00 82.12 187 ARG A C 1
ATOM 1489 O O . ARG A 1 187 ? 15.472 6.307 8.194 1.00 82.12 187 ARG A O 1
ATOM 1496 N N . THR A 1 188 ? 15.715 7.240 6.174 1.00 82.62 188 THR A N 1
ATOM 1497 C CA . THR A 1 188 ? 14.478 6.665 5.609 1.00 82.62 188 THR A CA 1
ATOM 1498 C C . THR A 1 188 ? 14.616 5.171 5.328 1.00 82.62 188 THR A C 1
ATOM 1500 O O . THR A 1 188 ? 13.710 4.407 5.656 1.00 82.62 188 THR A O 1
ATOM 1503 N N . LEU A 1 189 ? 15.760 4.733 4.794 1.00 81.38 189 LEU A N 1
ATOM 1504 C CA . LEU A 1 189 ? 16.061 3.309 4.606 1.00 81.38 189 LEU A CA 1
ATOM 1505 C C . LEU A 1 189 ? 16.110 2.561 5.944 1.00 81.38 189 LEU A C 1
ATOM 1507 O O . LEU A 1 189 ? 15.540 1.478 6.065 1.00 81.38 189 LEU A O 1
ATOM 1511 N N . GLU A 1 190 ? 16.714 3.160 6.975 1.00 83.81 190 GLU A N 1
ATOM 1512 C CA . GLU A 1 190 ? 16.669 2.619 8.335 1.00 83.81 190 GLU A CA 1
ATOM 1513 C C . GLU A 1 190 ? 15.235 2.543 8.885 1.00 83.81 190 GLU A C 1
ATOM 1515 O O . GLU A 1 190 ? 14.872 1.537 9.493 1.00 83.81 190 GLU A O 1
ATOM 1520 N N . SER A 1 191 ? 14.410 3.581 8.688 1.00 86.81 191 SER A N 1
ATOM 1521 C CA . SER A 1 191 ? 12.999 3.573 9.100 1.00 86.81 191 SER A CA 1
ATOM 1522 C C . SER A 1 191 ? 12.229 2.433 8.431 1.00 86.81 191 SER A C 1
ATOM 1524 O O . SER A 1 191 ? 11.522 1.699 9.117 1.00 86.81 191 SER A O 1
ATOM 1526 N N . LEU A 1 192 ? 12.414 2.215 7.127 1.00 84.94 192 LEU A N 1
ATOM 1527 C CA . LEU A 1 192 ? 11.806 1.092 6.406 1.00 84.94 192 LEU A CA 1
ATOM 1528 C C . LEU A 1 192 ? 12.301 -0.273 6.907 1.00 84.94 192 LEU A C 1
ATOM 1530 O O . LEU A 1 192 ? 11.497 -1.181 7.126 1.00 84.94 192 LEU A O 1
ATOM 1534 N N . ALA A 1 193 ? 13.599 -0.404 7.197 1.00 82.25 193 ALA A N 1
ATOM 1535 C CA . ALA A 1 193 ? 14.145 -1.623 7.788 1.00 82.25 193 ALA A CA 1
ATOM 1536 C C . ALA A 1 193 ? 13.531 -1.920 9.174 1.00 82.25 193 ALA A C 1
ATOM 1538 O O . ALA A 1 193 ? 13.275 -3.083 9.495 1.00 82.25 193 ALA A O 1
ATOM 1539 N N . ARG A 1 194 ? 13.234 -0.886 9.980 1.00 85.44 194 ARG A N 1
ATOM 1540 C CA . ARG A 1 194 ? 12.486 -1.024 11.246 1.00 85.44 194 ARG A CA 1
ATOM 1541 C C . ARG A 1 194 ? 11.022 -1.416 11.017 1.00 85.44 194 ARG A C 1
ATOM 1543 O O . ARG A 1 194 ? 10.542 -2.292 11.732 1.00 85.44 194 ARG A O 1
ATOM 1550 N N . CYS A 1 195 ? 10.346 -0.853 10.008 1.00 84.69 195 CYS A N 1
ATOM 1551 C CA . CYS A 1 195 ? 8.979 -1.243 9.622 1.00 84.69 195 CYS A CA 1
ATOM 1552 C C . CYS A 1 195 ? 8.899 -2.747 9.332 1.00 84.69 195 CYS A C 1
ATOM 1554 O O . CYS A 1 195 ? 8.074 -3.452 9.910 1.00 84.69 195 CYS A O 1
ATOM 1556 N N . ARG A 1 196 ? 9.828 -3.265 8.522 1.00 79.44 196 ARG A N 1
ATOM 1557 C CA . ARG A 1 196 ? 9.944 -4.702 8.242 1.00 79.44 196 ARG A CA 1
ATOM 1558 C C . ARG A 1 196 ? 10.151 -5.544 9.507 1.00 79.44 196 ARG A C 1
ATOM 1560 O O . ARG A 1 196 ? 9.478 -6.556 9.697 1.00 79.44 196 ARG A O 1
ATOM 1567 N N . LEU A 1 197 ? 11.060 -5.135 10.396 1.00 81.00 197 LEU A N 1
ATOM 1568 C CA . LEU A 1 197 ? 11.315 -5.853 11.654 1.00 81.00 197 LEU A CA 1
ATOM 1569 C C . LEU A 1 197 ? 10.106 -5.848 12.604 1.00 81.00 197 LEU A C 1
ATOM 1571 O O . LEU A 1 197 ? 9.910 -6.818 13.334 1.00 81.00 197 LEU A O 1
ATOM 1575 N N . PHE A 1 198 ? 9.306 -4.781 12.604 1.00 81.00 198 PHE A N 1
ATOM 1576 C CA . PHE A 1 198 ? 8.039 -4.711 13.333 1.00 81.00 198 PHE A CA 1
ATOM 1577 C C . PHE A 1 198 ? 7.035 -5.740 12.785 1.00 81.00 198 PHE A C 1
ATOM 1579 O O . PHE A 1 198 ? 6.537 -6.575 13.536 1.00 81.00 198 PHE A O 1
ATOM 1586 N N . LEU A 1 199 ? 6.844 -5.775 11.465 1.00 74.88 199 LEU A N 1
ATOM 1587 C CA . LEU A 1 199 ? 5.910 -6.685 10.795 1.00 74.88 199 LEU A CA 1
ATOM 1588 C C . LEU A 1 199 ? 6.268 -8.172 10.963 1.00 74.88 199 LEU A C 1
ATOM 1590 O O . LEU A 1 199 ? 5.395 -8.988 11.262 1.00 74.88 199 LEU A O 1
ATOM 1594 N N . HIS A 1 200 ? 7.550 -8.543 10.851 1.00 71.00 200 HIS A N 1
ATOM 1595 C CA . HIS A 1 200 ? 7.969 -9.936 11.067 1.00 71.00 200 HIS A CA 1
ATOM 1596 C C . HIS A 1 200 ? 7.717 -10.433 12.498 1.00 71.00 200 HIS A C 1
ATOM 1598 O O . HIS A 1 200 ? 7.426 -11.618 12.680 1.00 71.00 200 HIS A O 1
ATOM 1604 N N . LYS A 1 201 ? 7.812 -9.558 13.512 1.00 69.00 201 LYS A N 1
ATOM 1605 C CA . LYS A 1 201 ? 7.513 -9.930 14.907 1.00 69.00 201 LYS A CA 1
ATOM 1606 C C . LYS A 1 201 ? 6.049 -10.316 15.087 1.00 69.00 201 LYS A C 1
ATOM 1608 O O . LYS A 1 201 ? 5.774 -11.277 15.803 1.00 69.00 201 LYS A O 1
ATOM 1613 N N . ASP A 1 202 ? 5.135 -9.599 14.442 1.00 61.38 202 ASP A N 1
ATOM 1614 C CA . ASP A 1 202 ? 3.700 -9.849 14.584 1.00 61.38 202 ASP A CA 1
ATOM 1615 C C . ASP A 1 202 ? 3.236 -11.020 13.703 1.00 61.38 202 ASP A C 1
ATOM 1617 O O . ASP A 1 202 ? 2.497 -11.878 14.192 1.00 61.38 202 ASP A O 1
ATOM 1621 N N . ARG A 1 203 ? 3.805 -11.198 12.498 1.00 59.72 203 ARG A N 1
ATOM 1622 C CA . ARG A 1 203 ? 3.588 -12.407 11.674 1.00 59.72 203 ARG A CA 1
ATOM 1623 C C . ARG A 1 203 ? 3.973 -13.699 12.411 1.00 59.72 203 ARG A C 1
ATOM 1625 O O . ARG A 1 203 ? 3.271 -14.702 12.319 1.00 59.72 203 ARG A O 1
ATOM 1632 N N . ALA A 1 204 ? 5.073 -13.683 13.170 1.00 56.09 204 ALA A N 1
ATOM 1633 C CA . ALA A 1 204 ? 5.521 -14.837 13.957 1.00 56.09 204 ALA A CA 1
ATOM 1634 C C . ALA A 1 204 ? 4.577 -15.197 15.125 1.00 56.09 204 ALA A C 1
ATOM 1636 O O . ALA A 1 204 ? 4.585 -16.341 15.584 1.00 56.09 204 ALA A O 1
ATOM 1637 N N . LYS A 1 205 ? 3.770 -14.241 15.609 1.00 56.31 205 LYS A N 1
ATOM 1638 C CA . LYS A 1 205 ? 2.690 -14.495 16.577 1.00 56.31 205 LYS A CA 1
ATOM 1639 C C . LYS A 1 205 ? 1.455 -15.056 15.863 1.00 56.31 205 LYS A C 1
ATOM 1641 O O . LYS A 1 205 ? 0.912 -16.064 16.305 1.00 56.31 205 LYS A O 1
ATOM 1646 N N . GLN A 1 206 ? 1.059 -14.441 14.747 1.00 51.53 206 GLN A N 1
ATOM 1647 C CA . GLN A 1 206 ? -0.153 -14.774 13.981 1.00 51.53 206 GLN A CA 1
ATOM 1648 C C . GLN A 1 206 ? -0.138 -16.195 13.408 1.00 51.53 206 GLN A C 1
ATOM 1650 O O . GLN A 1 206 ? -1.147 -16.891 13.503 1.00 51.53 206 GLN A O 1
ATOM 1655 N N . SER A 1 207 ? 1.012 -16.688 12.935 1.00 48.50 207 SER A N 1
ATOM 1656 C CA . SER A 1 207 ? 1.132 -18.055 12.399 1.00 48.50 207 SER A CA 1
ATOM 1657 C C . SER A 1 207 ? 0.819 -19.169 13.413 1.00 48.50 207 SER A C 1
ATOM 1659 O O . SER A 1 207 ? 0.554 -20.302 13.016 1.00 48.50 207 SER A O 1
ATOM 1661 N N . ARG A 1 208 ? 0.817 -18.870 14.722 1.00 45.66 208 ARG A N 1
ATOM 1662 C CA . ARG A 1 208 ? 0.359 -19.800 15.772 1.00 45.66 208 ARG A CA 1
ATOM 1663 C C . ARG A 1 208 ? -1.162 -19.819 15.948 1.00 45.66 208 ARG A C 1
ATOM 1665 O O . ARG A 1 208 ? -1.681 -20.804 16.468 1.00 45.66 208 ARG A O 1
ATOM 1672 N N . THR A 1 209 ? -1.849 -18.755 15.541 1.00 44.81 209 THR A N 1
ATOM 1673 C CA . THR A 1 209 ? -3.302 -18.578 15.679 1.00 44.81 209 THR A CA 1
ATOM 1674 C C . THR A 1 209 ? -4.031 -19.007 14.404 1.00 44.81 209 THR A C 1
ATOM 1676 O O . THR A 1 209 ? -5.000 -19.758 14.476 1.00 44.81 209 THR A O 1
ATOM 1679 N N . GLU A 1 210 ? -3.516 -18.625 13.229 1.00 42.09 210 GLU A N 1
ATOM 1680 C CA . GLU A 1 210 ? -4.090 -18.960 11.910 1.00 42.09 210 GLU A CA 1
ATOM 1681 C C . GLU A 1 210 ? -4.138 -20.472 11.630 1.00 42.09 210 GLU A C 1
ATOM 1683 O O . GLU A 1 210 ? -4.980 -20.939 10.867 1.00 42.09 210 GLU A O 1
ATOM 1688 N N . ALA A 1 211 ? -3.304 -21.267 12.312 1.00 41.81 211 ALA A N 1
ATOM 1689 C CA . ALA A 1 211 ? -3.322 -22.731 12.255 1.00 41.81 211 ALA A CA 1
ATOM 1690 C C . ALA A 1 211 ? -4.643 -23.380 12.740 1.00 41.81 211 ALA A C 1
ATOM 1692 O O . ALA A 1 211 ? -4.764 -24.604 12.698 1.00 41.81 211 ALA A O 1
ATOM 1693 N N . GLN A 1 212 ? -5.611 -22.592 13.227 1.00 37.41 212 GLN A N 1
ATOM 1694 C CA . GLN A 1 212 ? -6.898 -23.059 13.759 1.00 37.41 212 GLN A CA 1
ATOM 1695 C C . GLN A 1 212 ? -8.118 -22.630 12.921 1.00 37.41 212 GLN A C 1
ATOM 1697 O O . GLN A 1 212 ? -9.219 -23.109 13.183 1.00 37.41 212 GLN A O 1
ATOM 1702 N N . THR A 1 213 ? -7.953 -21.769 11.909 1.00 37.53 213 THR A N 1
ATOM 1703 C CA . THR A 1 213 ? -9.066 -21.224 11.108 1.00 37.53 213 THR A CA 1
ATOM 1704 C C . THR A 1 213 ? -8.946 -21.606 9.634 1.00 37.53 213 THR A C 1
ATOM 1706 O O . THR A 1 213 ? -8.102 -21.088 8.909 1.00 37.53 213 THR A O 1
ATOM 1709 N N . THR A 1 214 ? -9.834 -22.490 9.173 1.00 33.53 214 THR A N 1
ATOM 1710 C CA . THR A 1 214 ? -9.845 -23.058 7.808 1.00 33.53 214 THR A CA 1
ATOM 1711 C C . THR A 1 214 ? -10.188 -22.041 6.704 1.00 33.53 214 THR A C 1
ATOM 1713 O O . THR A 1 214 ? -10.009 -22.325 5.520 1.00 33.53 214 THR A O 1
ATOM 1716 N N . GLU A 1 215 ? -10.674 -20.848 7.058 1.00 36.94 215 GLU A N 1
ATOM 1717 C CA . GLU A 1 215 ? -11.011 -19.788 6.105 1.00 36.94 215 GLU A CA 1
ATOM 1718 C C . GLU A 1 215 ? -9.823 -18.856 5.855 1.00 36.94 215 GLU A C 1
ATOM 1720 O O . GLU A 1 215 ? -9.684 -17.791 6.454 1.00 36.94 215 GLU A O 1
ATOM 1725 N N . LEU A 1 216 ? -8.970 -19.270 4.915 1.00 39.28 216 LEU A N 1
ATOM 1726 C CA . LEU A 1 216 ? -7.820 -18.508 4.434 1.00 39.28 216 LEU A CA 1
ATOM 1727 C C . LEU A 1 216 ? -8.262 -17.191 3.761 1.00 39.28 216 LEU A C 1
ATOM 1729 O O . LEU A 1 216 ? -8.460 -17.086 2.543 1.00 39.28 216 LEU A O 1
ATOM 1733 N N . TRP A 1 217 ? -8.377 -16.137 4.563 1.00 36.56 217 TRP A N 1
ATOM 1734 C CA . TRP A 1 217 ? -7.978 -14.810 4.109 1.00 36.56 217 TRP A CA 1
ATOM 1735 C C . TRP A 1 217 ? -6.486 -14.864 3.753 1.00 36.56 217 TRP A C 1
ATOM 1737 O O . TRP A 1 217 ? -5.728 -15.531 4.460 1.00 36.56 217 TRP A O 1
ATOM 1747 N N . PRO A 1 218 ? -6.033 -14.225 2.658 1.00 46.09 218 PRO A N 1
ATOM 1748 C CA . PRO A 1 218 ? -4.607 -14.138 2.395 1.00 46.09 218 PRO A CA 1
ATOM 1749 C C . PRO A 1 218 ? -3.970 -13.413 3.577 1.00 46.09 218 PRO A C 1
ATOM 1751 O O . PRO A 1 218 ? -4.525 -12.393 4.005 1.00 46.09 218 PRO A O 1
ATOM 1754 N N . PRO A 1 219 ? -2.838 -13.904 4.105 1.00 50.16 219 PRO A N 1
ATOM 1755 C CA . PRO A 1 219 ? -2.137 -13.191 5.156 1.00 50.16 219 PRO A CA 1
ATOM 1756 C C . PRO A 1 219 ? -1.842 -11.778 4.659 1.00 50.16 219 PRO A C 1
ATOM 1758 O O . PRO A 1 219 ? -1.446 -11.591 3.507 1.00 50.16 219 PRO A O 1
ATOM 1761 N N . PHE A 1 220 ? -2.061 -10.791 5.526 1.00 55.03 220 PHE A N 1
ATOM 1762 C CA . PHE A 1 220 ? -1.805 -9.384 5.240 1.00 55.03 220 PHE A CA 1
ATOM 1763 C C . PHE A 1 220 ? -0.351 -9.192 4.768 1.00 55.03 220 PHE A C 1
ATOM 1765 O O . PHE A 1 220 ? 0.589 -9.139 5.572 1.00 55.03 220 PHE A O 1
ATOM 1772 N N . ASP A 1 221 ? -0.163 -9.110 3.448 1.00 65.31 221 ASP A N 1
ATOM 1773 C CA . ASP A 1 221 ? 1.163 -9.053 2.845 1.00 65.31 221 ASP A CA 1
ATOM 1774 C C . ASP A 1 221 ? 1.678 -7.615 2.763 1.00 65.31 221 ASP A C 1
ATOM 1776 O O . ASP A 1 221 ? 1.725 -6.938 1.735 1.00 65.31 221 ASP A O 1
ATOM 1780 N N . HIS A 1 222 ? 2.115 -7.174 3.930 1.00 70.31 222 HIS A N 1
ATOM 1781 C CA . HIS A 1 222 ? 2.923 -5.994 4.157 1.00 70.31 222 HIS A CA 1
ATOM 1782 C C . HIS A 1 222 ? 4.126 -5.842 3.209 1.00 70.31 222 HIS A C 1
ATOM 1784 O O . HIS A 1 222 ? 4.579 -4.714 3.016 1.00 70.31 222 HIS A O 1
ATOM 1790 N N . ASN A 1 223 ? 4.646 -6.914 2.598 1.00 72.69 223 ASN A N 1
ATOM 1791 C CA . ASN A 1 223 ? 5.796 -6.819 1.695 1.00 72.69 223 ASN A CA 1
ATOM 1792 C C . ASN A 1 223 ? 5.432 -6.116 0.378 1.00 72.69 223 ASN A C 1
ATOM 1794 O O . ASN A 1 223 ? 6.266 -5.400 -0.174 1.00 72.69 223 ASN A O 1
ATOM 1798 N N . ALA A 1 224 ? 4.177 -6.208 -0.081 1.00 78.19 224 ALA A N 1
ATOM 1799 C CA . ALA A 1 224 ? 3.691 -5.408 -1.206 1.00 78.19 224 ALA A CA 1
ATOM 1800 C C . ALA A 1 224 ? 3.737 -3.903 -0.882 1.00 78.19 224 ALA A C 1
ATOM 1802 O O . ALA A 1 224 ? 4.323 -3.118 -1.630 1.00 78.19 224 ALA A O 1
ATOM 1803 N N . ILE A 1 225 ? 3.205 -3.509 0.280 1.00 83.31 225 ILE A N 1
ATOM 1804 C CA . ILE A 1 225 ? 3.218 -2.118 0.768 1.00 83.31 225 ILE A CA 1
ATOM 1805 C C . ILE A 1 225 ? 4.651 -1.608 0.949 1.00 83.31 225 ILE A C 1
ATOM 1807 O O . ILE A 1 225 ? 4.955 -0.470 0.588 1.00 83.31 225 ILE A O 1
ATOM 1811 N N . LEU A 1 226 ? 5.554 -2.462 1.439 1.00 80.38 226 LEU A N 1
ATOM 1812 C CA . LEU A 1 226 ? 6.972 -2.137 1.518 1.00 80.38 226 LEU A CA 1
ATOM 1813 C C . LEU A 1 226 ? 7.624 -2.014 0.126 1.00 80.38 226 LEU A C 1
ATOM 1815 O O . LEU A 1 226 ? 8.371 -1.056 -0.039 1.00 80.38 226 LEU A O 1
ATOM 1819 N N . CYS A 1 227 ? 7.325 -2.846 -0.893 1.00 79.75 227 CYS A N 1
ATOM 1820 C CA . CYS A 1 227 ? 7.831 -2.593 -2.264 1.00 79.75 227 CYS A CA 1
ATOM 1821 C C . CYS A 1 227 ? 7.360 -1.225 -2.777 1.00 79.75 227 CYS A C 1
ATOM 1823 O O . CYS A 1 227 ? 8.183 -0.494 -3.316 1.00 79.75 227 CYS A O 1
ATOM 1825 N N . ILE A 1 228 ? 6.096 -0.831 -2.561 1.00 83.81 228 ILE A N 1
ATOM 1826 C CA . ILE A 1 228 ? 5.603 0.509 -2.945 1.00 83.81 228 ILE A CA 1
ATOM 1827 C C . ILE A 1 228 ? 6.425 1.604 -2.249 1.00 83.81 228 ILE A C 1
ATOM 1829 O O . ILE A 1 228 ? 6.957 2.505 -2.901 1.00 83.81 228 ILE A O 1
ATOM 1833 N N . ALA A 1 229 ? 6.555 1.513 -0.924 1.00 84.00 229 ALA A N 1
ATOM 1834 C CA . ALA A 1 229 ? 7.262 2.493 -0.107 1.00 84.00 229 ALA A CA 1
ATOM 1835 C C . ALA A 1 229 ? 8.753 2.613 -0.486 1.00 84.00 229 ALA A C 1
ATOM 1837 O O . ALA A 1 229 ? 9.287 3.717 -0.595 1.00 84.00 229 ALA A O 1
ATOM 1838 N N . TYR A 1 230 ? 9.413 1.480 -0.735 1.00 79.25 230 TYR A N 1
ATOM 1839 C CA . TYR A 1 230 ? 10.801 1.415 -1.176 1.00 79.25 230 TYR A CA 1
ATOM 1840 C C . TYR A 1 230 ? 10.989 1.894 -2.625 1.00 79.25 230 TYR A C 1
ATOM 1842 O O . TYR A 1 230 ? 11.932 2.634 -2.896 1.00 79.25 230 TYR A O 1
ATOM 1850 N N . ALA A 1 231 ? 10.104 1.528 -3.556 1.00 76.88 231 ALA A N 1
ATOM 1851 C CA . ALA A 1 231 ? 10.189 1.946 -4.955 1.00 76.88 231 ALA A CA 1
ATOM 1852 C C . ALA A 1 231 ? 10.045 3.466 -5.109 1.00 76.88 231 ALA A C 1
ATOM 1854 O O . ALA A 1 231 ? 10.795 4.088 -5.868 1.00 76.88 231 ALA A O 1
ATOM 1855 N N . ARG A 1 232 ? 9.145 4.079 -4.327 1.00 76.62 232 ARG A N 1
ATOM 1856 C CA . ARG A 1 232 ? 8.908 5.530 -4.335 1.00 76.62 232 ARG A CA 1
ATOM 1857 C C . ARG A 1 232 ? 10.124 6.363 -3.932 1.00 76.62 232 ARG A C 1
ATOM 1859 O O . ARG A 1 232 ? 10.215 7.502 -4.375 1.00 76.62 232 ARG A O 1
ATOM 1866 N N . LEU A 1 233 ? 11.088 5.801 -3.196 1.00 71.75 233 LEU A N 1
ATOM 1867 C CA . LEU A 1 233 ? 12.366 6.470 -2.921 1.00 71.75 233 LEU A CA 1
ATOM 1868 C C . LEU A 1 233 ? 13.204 6.701 -4.186 1.00 71.75 233 LEU A C 1
ATOM 1870 O O . LEU A 1 233 ? 13.826 7.747 -4.329 1.00 71.75 233 LEU A O 1
ATOM 1874 N N . TYR A 1 234 ? 13.243 5.733 -5.103 1.00 65.12 234 TYR A N 1
ATOM 1875 C CA . TYR A 1 234 ? 14.211 5.724 -6.210 1.00 65.12 234 TYR A CA 1
ATOM 1876 C C . TYR A 1 234 ? 13.719 6.391 -7.495 1.00 65.12 234 TYR A C 1
ATOM 1878 O O . TYR A 1 234 ? 14.485 6.491 -8.458 1.00 65.12 234 TYR A O 1
ATOM 1886 N N . ARG A 1 235 ? 12.452 6.835 -7.490 1.00 65.06 235 ARG A N 1
ATOM 1887 C CA . ARG A 1 235 ? 11.810 7.890 -8.300 1.00 65.06 235 ARG A CA 1
ATOM 1888 C C . ARG A 1 235 ? 10.377 7.456 -8.602 1.00 65.06 235 ARG A C 1
ATOM 1890 O O . ARG A 1 235 ? 10.244 6.445 -9.303 1.00 65.06 235 ARG A O 1
ATOM 1897 N N . PRO A 1 236 ? 9.345 8.206 -8.168 1.00 58.75 236 PRO A N 1
ATOM 1898 C CA . PRO A 1 236 ? 7.962 7.889 -8.498 1.00 58.75 236 PRO A CA 1
ATOM 1899 C C . PRO A 1 236 ? 7.774 7.709 -10.007 1.00 58.75 236 PRO A C 1
ATOM 1901 O O . PRO A 1 236 ? 8.397 8.381 -10.839 1.00 58.75 236 PRO A O 1
ATOM 1904 N N . LEU A 1 237 ? 6.922 6.748 -10.349 1.00 57.38 237 LEU A N 1
ATOM 1905 C CA . LEU A 1 237 ? 6.363 6.582 -11.683 1.00 57.38 237 LEU A CA 1
ATOM 1906 C C . LEU A 1 237 ? 5.744 7.902 -12.154 1.00 57.38 237 LEU A C 1
ATOM 1908 O O . LEU A 1 237 ? 5.000 8.537 -11.413 1.00 57.38 237 LEU A O 1
ATOM 1912 N N . SER A 1 238 ? 6.031 8.319 -13.389 1.00 57.25 238 SER A N 1
ATOM 1913 C CA . SER A 1 238 ? 5.518 9.594 -13.886 1.00 57.25 238 SER A CA 1
ATOM 1914 C C . SER A 1 238 ? 3.993 9.572 -13.958 1.00 57.25 238 SER A C 1
ATOM 1916 O O . SER A 1 238 ? 3.421 8.655 -14.550 1.00 57.25 238 SER A O 1
ATOM 1918 N N . ALA A 1 239 ? 3.345 10.625 -13.450 1.00 56.62 239 ALA A N 1
ATOM 1919 C CA . ALA A 1 239 ? 1.891 10.793 -13.503 1.00 56.62 239 ALA A CA 1
ATOM 1920 C C . ALA A 1 239 ? 1.301 10.562 -14.911 1.00 56.62 239 ALA A C 1
ATOM 1922 O O . ALA A 1 239 ? 0.194 10.057 -15.037 1.00 56.62 239 ALA A O 1
ATOM 1923 N N . SER A 1 240 ? 2.054 10.837 -15.984 1.00 56.50 240 SER A N 1
ATOM 1924 C CA . SER A 1 240 ? 1.673 10.514 -17.368 1.00 56.50 240 SER A CA 1
ATOM 1925 C C . SER A 1 240 ? 1.403 9.027 -17.633 1.00 56.50 240 SER A C 1
ATOM 1927 O O . SER A 1 240 ? 0.498 8.721 -18.400 1.00 56.50 240 SER A O 1
ATOM 1929 N N . LEU A 1 241 ? 2.153 8.110 -17.011 1.00 60.47 241 LEU A N 1
ATOM 1930 C CA . LEU A 1 241 ? 1.959 6.664 -17.167 1.00 60.47 241 LEU A CA 1
ATOM 1931 C C . LEU A 1 241 ? 0.748 6.181 -16.354 1.00 60.47 241 LEU A C 1
ATOM 1933 O O . LEU A 1 241 ? 0.034 5.280 -16.780 1.00 60.47 241 LEU A O 1
ATOM 1937 N N . TYR A 1 242 ? 0.496 6.818 -15.206 1.00 63.06 242 TYR A N 1
ATOM 1938 C CA . TYR A 1 242 ? -0.690 6.579 -14.384 1.00 63.06 242 TYR A CA 1
ATOM 1939 C C . TYR A 1 242 ? -1.973 7.145 -15.013 1.00 63.06 242 TYR A C 1
ATOM 1941 O O . TYR A 1 242 ? -3.020 6.504 -14.969 1.00 63.06 242 TYR A O 1
ATOM 1949 N N . LEU A 1 243 ? -1.906 8.306 -15.670 1.00 56.88 243 LEU A N 1
ATOM 1950 C CA . LEU A 1 243 ? -3.034 8.885 -16.408 1.00 56.88 243 LEU A CA 1
ATOM 1951 C C . LEU A 1 243 ? -3.503 7.982 -17.560 1.00 56.88 243 LEU A C 1
ATOM 1953 O O . LEU A 1 243 ? -4.689 7.990 -17.884 1.00 56.88 243 LEU A O 1
ATOM 1957 N N . SER A 1 244 ? -2.627 7.133 -18.109 1.00 60.34 244 SER A N 1
ATOM 1958 C CA . SER A 1 244 ? -2.999 6.090 -19.075 1.00 60.34 244 SER A CA 1
ATOM 1959 C C . SER A 1 244 ? -3.895 4.978 -18.500 1.00 60.34 244 SER A C 1
ATOM 1961 O O . SER A 1 244 ? -4.415 4.177 -19.271 1.00 60.34 244 SER A O 1
ATOM 1963 N N . PHE A 1 245 ? -4.126 4.915 -17.179 1.00 60.12 245 PHE A N 1
ATOM 1964 C CA . PHE A 1 245 ? -5.168 4.054 -16.592 1.00 60.12 245 PHE A CA 1
ATOM 1965 C C . PHE A 1 245 ? -6.590 4.613 -16.760 1.00 60.12 245 PHE A C 1
ATOM 1967 O O . PHE A 1 245 ? -7.563 3.882 -16.545 1.00 60.12 245 PHE A O 1
ATOM 1974 N N . THR A 1 246 ? -6.724 5.887 -17.143 1.00 58.38 246 THR A N 1
ATOM 1975 C CA . THR A 1 246 ? -8.014 6.541 -17.394 1.00 58.38 246 THR A CA 1
ATOM 1976 C C . THR A 1 246 ? -8.380 6.468 -18.879 1.00 58.38 246 THR A C 1
ATOM 1978 O O . THR A 1 246 ? -7.550 6.731 -19.748 1.00 58.38 246 THR A O 1
ATOM 1981 N N . ASP A 1 247 ? -9.636 6.125 -19.190 1.00 54.12 247 ASP A N 1
ATOM 1982 C CA . ASP A 1 247 ? -10.092 5.901 -20.577 1.00 54.12 247 ASP A CA 1
ATOM 1983 C C . ASP A 1 247 ? -10.052 7.171 -21.454 1.00 54.12 247 ASP A C 1
ATOM 1985 O O . ASP A 1 247 ? -10.127 7.088 -22.678 1.00 54.12 247 ASP A O 1
ATOM 1989 N N . SER A 1 248 ? -9.911 8.351 -20.842 1.00 50.47 248 SER A N 1
ATOM 1990 C CA . SER A 1 248 ? -9.878 9.651 -21.519 1.00 50.47 248 SER A CA 1
ATOM 1991 C C . SER A 1 248 ? -8.547 9.969 -22.210 1.00 50.47 248 SER A C 1
ATOM 1993 O O . SER A 1 248 ? -8.501 10.890 -23.026 1.00 50.47 248 SER A O 1
ATOM 1995 N N . VAL A 1 249 ? -7.470 9.225 -21.921 1.00 50.72 249 VAL A N 1
ATOM 1996 C CA . VAL A 1 249 ? -6.142 9.450 -22.517 1.00 50.72 249 VAL A CA 1
ATOM 1997 C C . VAL A 1 249 ? -5.585 8.160 -23.122 1.00 50.72 249 VAL A C 1
ATOM 1999 O O . VAL A 1 249 ? -4.527 7.667 -22.731 1.00 50.72 249 VAL A O 1
ATOM 2002 N N . GLN A 1 250 ? -6.231 7.683 -24.193 1.00 50.97 250 GLN A N 1
ATOM 2003 C CA . GLN A 1 250 ? -5.581 6.837 -25.211 1.00 50.97 250 GLN A CA 1
ATOM 2004 C C . GLN A 1 250 ? -4.575 7.648 -26.058 1.00 50.97 250 GLN A C 1
ATOM 2006 O O . GLN A 1 250 ? -4.570 7.601 -27.288 1.00 50.97 250 GLN A O 1
ATOM 2011 N N . GLY A 1 251 ? -3.719 8.429 -25.392 1.00 56.12 251 GLY A N 1
ATOM 2012 C CA . GLY A 1 251 ? -2.485 8.912 -25.998 1.00 56.12 251 GLY A CA 1
ATOM 2013 C C . GLY A 1 251 ? -1.564 7.730 -26.294 1.00 56.12 251 GLY A C 1
ATOM 2014 O O . GLY A 1 251 ? -1.789 6.620 -25.808 1.00 56.12 251 GLY A O 1
ATOM 2015 N N . ASP A 1 252 ? -0.518 7.957 -27.085 1.00 64.81 252 ASP A N 1
ATOM 2016 C CA . ASP A 1 252 ? 0.431 6.896 -27.406 1.00 64.81 252 ASP A CA 1
ATOM 2017 C C . ASP A 1 252 ? 1.166 6.421 -26.138 1.00 64.81 252 ASP A C 1
ATOM 2019 O O . ASP A 1 252 ? 2.146 7.020 -25.689 1.00 64.81 252 ASP A O 1
ATOM 2023 N N . LEU A 1 253 ? 0.675 5.327 -25.547 1.00 67.50 253 LEU A N 1
ATOM 2024 C CA . LEU A 1 253 ? 1.234 4.717 -24.343 1.00 67.50 253 LEU A CA 1
ATOM 2025 C C . LEU A 1 253 ? 2.706 4.337 -24.546 1.00 67.50 253 LEU A C 1
ATOM 2027 O O . LEU A 1 253 ? 3.473 4.352 -23.587 1.00 67.50 253 LEU A O 1
ATOM 2031 N N . PHE A 1 254 ? 3.132 4.071 -25.785 1.00 67.00 254 PHE A N 1
ATOM 2032 C CA . PHE A 1 254 ? 4.534 3.853 -26.121 1.00 67.00 254 PHE A CA 1
ATOM 2033 C C . PHE A 1 254 ? 5.381 5.124 -25.930 1.00 67.00 254 PHE A C 1
ATOM 2035 O O . PHE A 1 254 ? 6.473 5.060 -25.359 1.00 67.00 254 PHE A O 1
ATOM 2042 N N . ALA A 1 255 ? 4.866 6.294 -26.319 1.00 69.31 255 ALA A N 1
ATOM 2043 C CA . ALA A 1 255 ? 5.510 7.584 -26.073 1.00 69.31 255 ALA A CA 1
ATOM 2044 C C . ALA A 1 255 ? 5.563 7.942 -24.574 1.00 69.31 255 ALA A C 1
ATOM 2046 O O . ALA A 1 255 ? 6.530 8.561 -24.132 1.00 69.31 255 ALA A O 1
ATOM 2047 N N . CYS A 1 256 ? 4.584 7.514 -23.767 1.00 70.12 256 CYS A N 1
ATOM 2048 C CA . CYS A 1 256 ? 4.629 7.661 -22.304 1.00 70.12 256 CYS A CA 1
ATOM 2049 C C . CYS A 1 256 ? 5.573 6.646 -21.627 1.00 70.12 256 CYS A C 1
ATOM 2051 O O . CYS A 1 256 ? 6.278 6.996 -20.679 1.00 70.12 256 CYS A O 1
ATOM 2053 N N . ALA A 1 257 ? 5.628 5.408 -22.125 1.00 72.00 257 ALA A N 1
ATOM 2054 C CA . ALA A 1 257 ? 6.474 4.331 -21.609 1.00 72.00 257 ALA A CA 1
ATOM 2055 C C . ALA A 1 257 ? 7.958 4.494 -21.973 1.00 72.00 257 ALA A C 1
ATOM 2057 O O . ALA A 1 257 ? 8.830 4.099 -21.199 1.00 72.00 257 ALA A O 1
ATOM 2058 N N . THR A 1 258 ? 8.274 5.089 -23.125 1.00 72.94 258 THR A N 1
ATOM 2059 C CA . THR A 1 258 ? 9.660 5.205 -23.606 1.00 72.94 258 THR A CA 1
ATOM 2060 C C . THR A 1 258 ? 10.558 6.010 -22.649 1.00 72.94 258 THR A C 1
ATOM 2062 O O . THR A 1 258 ? 11.600 5.478 -22.269 1.00 72.94 258 THR A O 1
ATOM 2065 N N . PRO A 1 259 ? 10.189 7.211 -22.151 1.00 72.00 259 PRO A N 1
ATOM 2066 C CA . PRO A 1 259 ? 10.976 7.933 -21.142 1.00 72.00 259 PRO A CA 1
ATOM 2067 C C . PRO A 1 259 ? 11.141 7.185 -19.811 1.00 72.00 259 PRO A C 1
ATOM 2069 O O . PRO A 1 259 ? 12.128 7.399 -19.108 1.00 72.00 259 PRO A O 1
ATOM 2072 N N . TYR A 1 260 ? 10.192 6.314 -19.458 1.00 72.81 260 TYR A N 1
ATOM 2073 C CA . TYR A 1 260 ? 10.258 5.480 -18.256 1.00 72.81 260 TYR A CA 1
ATOM 2074 C C . TYR A 1 260 ? 11.254 4.320 -18.424 1.00 72.81 260 TYR A C 1
ATOM 2076 O O . TYR A 1 260 ? 12.086 4.093 -17.550 1.00 72.81 260 TYR A O 1
ATOM 2084 N N . VAL A 1 261 ? 11.222 3.642 -19.577 1.00 73.88 261 VAL A N 1
ATOM 2085 C CA . VAL A 1 261 ? 12.129 2.536 -19.939 1.00 73.88 261 VAL A CA 1
ATOM 2086 C C . VAL A 1 261 ? 13.557 3.023 -20.219 1.00 73.88 261 VAL A C 1
ATOM 2088 O O . VAL A 1 261 ? 14.518 2.365 -19.828 1.00 73.88 261 VAL A O 1
ATOM 2091 N N . MET A 1 262 ? 13.703 4.176 -20.877 1.00 71.31 262 MET A N 1
ATOM 2092 C CA . MET A 1 262 ? 14.990 4.825 -21.177 1.00 71.31 262 MET A CA 1
ATOM 2093 C C . MET A 1 262 ? 15.553 5.620 -19.990 1.00 71.31 262 MET A C 1
ATOM 2095 O O . MET A 1 262 ? 16.674 6.123 -20.053 1.00 71.31 262 MET A O 1
ATOM 2099 N N . GLY A 1 263 ? 14.774 5.789 -18.919 1.00 67.12 263 GLY A N 1
ATOM 2100 C CA . GLY A 1 263 ? 15.173 6.567 -17.756 1.00 67.12 263 GLY A CA 1
ATOM 2101 C C . GLY A 1 263 ? 16.287 5.873 -16.981 1.00 67.12 263 GLY A C 1
ATOM 2102 O O . GLY A 1 263 ? 16.029 4.895 -16.279 1.00 67.12 263 GLY A O 1
ATOM 2103 N N . ASN A 1 264 ? 17.506 6.415 -17.051 1.00 59.72 264 ASN A N 1
ATOM 2104 C CA . ASN A 1 264 ? 18.621 5.944 -16.232 1.00 59.72 264 ASN A CA 1
ATOM 2105 C C . ASN A 1 264 ? 18.230 5.946 -14.747 1.00 59.72 264 ASN A C 1
ATOM 2107 O O . ASN A 1 264 ? 17.884 6.981 -14.174 1.00 59.72 264 ASN A O 1
ATOM 2111 N N . LEU A 1 265 ? 18.288 4.760 -14.144 1.00 64.31 265 LEU A N 1
ATOM 2112 C CA . LEU A 1 265 ? 18.198 4.559 -12.707 1.00 64.31 265 LEU A CA 1
ATOM 2113 C C . LEU A 1 265 ? 19.626 4.460 -12.178 1.00 64.31 265 LEU A C 1
ATOM 2115 O O . LEU A 1 265 ? 20.302 3.456 -12.421 1.00 64.31 265 LEU A O 1
ATOM 2119 N N . GLU A 1 266 ? 20.095 5.510 -11.507 1.00 58.72 266 GLU A N 1
ATOM 2120 C CA . GLU A 1 266 ? 21.442 5.528 -10.947 1.00 58.72 266 GLU A CA 1
ATOM 2121 C C . GLU A 1 266 ? 21.582 4.427 -9.892 1.00 58.72 266 GLU A C 1
ATOM 2123 O O . GLU A 1 266 ? 20.778 4.310 -8.964 1.00 58.72 266 GLU A O 1
ATOM 2128 N N . ARG A 1 267 ? 22.571 3.550 -10.084 1.00 66.12 267 ARG A N 1
ATOM 2129 C CA . ARG A 1 267 ? 22.708 2.330 -9.287 1.00 66.12 267 ARG A CA 1
ATOM 2130 C C . ARG A 1 267 ? 23.576 2.590 -8.063 1.00 66.12 267 ARG A C 1
ATOM 2132 O O . ARG A 1 267 ? 24.722 3.009 -8.191 1.00 66.12 267 ARG A O 1
ATOM 2139 N N . SER A 1 268 ? 23.051 2.260 -6.888 1.00 64.25 268 SER A N 1
ATOM 2140 C CA . SER A 1 268 ? 23.752 2.366 -5.608 1.00 64.25 268 SER A CA 1
ATOM 2141 C C . SER A 1 268 ? 23.610 1.082 -4.792 1.00 64.25 268 SER A C 1
ATOM 2143 O O . SER A 1 268 ? 22.736 0.256 -5.055 1.00 64.25 268 SER A O 1
ATOM 2145 N N . ARG A 1 269 ? 24.457 0.906 -3.771 1.00 66.81 269 ARG A N 1
ATOM 2146 C CA . ARG A 1 269 ? 24.372 -0.250 -2.861 1.00 66.81 269 ARG A CA 1
ATOM 2147 C C . ARG A 1 269 ? 22.999 -0.344 -2.190 1.00 66.81 269 ARG A C 1
ATOM 2149 O O . ARG A 1 269 ? 22.412 -1.420 -2.139 1.00 66.81 269 ARG A O 1
ATOM 2156 N N . SER A 1 270 ? 22.490 0.797 -1.733 1.00 66.25 270 SER A N 1
ATOM 2157 C CA . SER A 1 270 ? 21.164 0.919 -1.134 1.00 66.25 270 SER A CA 1
ATOM 2158 C C . SER A 1 270 ? 20.049 0.562 -2.114 1.00 66.25 270 SER A C 1
ATOM 2160 O O . SER A 1 270 ? 19.064 -0.046 -1.702 1.00 66.25 270 SER A O 1
ATOM 2162 N N . LEU A 1 271 ? 20.202 0.884 -3.408 1.00 67.06 271 LEU A N 1
ATOM 2163 C CA . LEU A 1 271 ? 19.241 0.447 -4.417 1.00 67.06 271 LEU A CA 1
ATOM 2164 C C . LEU A 1 271 ? 19.227 -1.075 -4.511 1.00 67.06 271 LEU A C 1
ATOM 2166 O O . LEU A 1 271 ? 18.152 -1.646 -4.486 1.00 67.06 271 LEU A O 1
ATOM 2170 N N . SER A 1 272 ? 20.375 -1.752 -4.580 1.00 70.81 272 SER A N 1
ATOM 2171 C CA . SER A 1 272 ? 20.392 -3.218 -4.679 1.00 70.81 272 SER A CA 1
ATOM 2172 C C . SER A 1 272 ? 19.763 -3.913 -3.458 1.00 70.81 272 SER A C 1
ATOM 2174 O O . SER A 1 272 ? 19.159 -4.972 -3.609 1.00 70.81 272 SER A O 1
ATOM 2176 N N . GLU A 1 273 ? 19.850 -3.314 -2.265 1.00 70.06 273 GLU A N 1
ATOM 2177 C CA . GLU A 1 273 ? 19.131 -3.775 -1.064 1.00 70.06 273 GLU A CA 1
ATOM 2178 C C . GLU A 1 273 ? 17.611 -3.590 -1.215 1.00 70.06 273 GLU A C 1
ATOM 2180 O O . GLU A 1 273 ? 16.847 -4.516 -0.956 1.00 70.06 273 GLU A O 1
ATOM 2185 N N . VAL A 1 274 ? 17.172 -2.439 -1.730 1.00 68.62 274 VAL A N 1
ATOM 2186 C CA . VAL A 1 274 ? 15.764 -2.175 -2.064 1.00 68.62 274 VAL A CA 1
ATOM 2187 C C . VAL A 1 274 ? 15.233 -3.098 -3.154 1.00 68.62 274 VAL A C 1
ATOM 2189 O O . VAL A 1 274 ? 14.137 -3.629 -3.020 1.00 68.62 274 VAL A O 1
ATOM 2192 N N . ILE A 1 275 ? 16.017 -3.346 -4.200 1.00 70.81 275 ILE A N 1
ATOM 2193 C CA . ILE A 1 275 ? 15.685 -4.294 -5.260 1.00 70.81 275 ILE A CA 1
ATOM 2194 C C . ILE A 1 275 ? 15.469 -5.675 -4.652 1.00 70.81 275 ILE A C 1
ATOM 2196 O O . ILE A 1 275 ? 14.459 -6.289 -4.954 1.00 70.81 275 ILE A O 1
ATOM 2200 N N . ALA A 1 276 ? 16.356 -6.154 -3.774 1.00 73.06 276 ALA A N 1
ATOM 2201 C CA . ALA A 1 276 ? 16.168 -7.444 -3.111 1.00 73.06 276 ALA A CA 1
ATOM 2202 C C . ALA A 1 276 ? 14.821 -7.527 -2.365 1.00 73.06 276 ALA A C 1
ATOM 2204 O O . ALA A 1 276 ? 14.123 -8.528 -2.490 1.00 73.06 276 ALA A O 1
ATOM 2205 N N . GLU A 1 277 ? 14.419 -6.455 -1.679 1.00 70.75 277 GLU A N 1
ATOM 2206 C CA . GLU A 1 277 ? 13.133 -6.373 -0.979 1.00 70.75 277 GLU A CA 1
ATOM 2207 C C . GLU A 1 277 ? 11.929 -6.353 -1.936 1.00 70.75 277 GLU A C 1
ATOM 2209 O O . GLU A 1 277 ? 10.957 -7.085 -1.753 1.00 70.75 277 GLU A O 1
ATOM 2214 N N . CYS A 1 278 ? 12.008 -5.558 -3.007 1.00 69.00 278 CYS A N 1
ATOM 2215 C CA . CYS A 1 278 ? 11.023 -5.544 -4.088 1.00 69.00 278 CYS A CA 1
ATOM 2216 C C . CYS A 1 278 ? 10.932 -6.906 -4.801 1.00 69.00 278 CYS A C 1
ATOM 2218 O O . CYS A 1 278 ? 9.876 -7.267 -5.308 1.00 69.00 278 CYS A O 1
ATOM 2220 N N . LEU A 1 279 ? 12.030 -7.663 -4.855 1.00 68.62 279 LEU A N 1
ATOM 2221 C CA . LEU A 1 279 ? 12.087 -9.004 -5.432 1.00 68.62 279 LEU A CA 1
ATOM 2222 C C . LEU A 1 279 ? 11.523 -10.084 -4.504 1.00 68.62 279 LEU A C 1
ATOM 2224 O O . LEU A 1 279 ? 11.031 -11.094 -5.000 1.00 68.62 279 LEU A O 1
ATOM 2228 N N . ASP A 1 280 ? 11.528 -9.880 -3.188 1.00 67.25 280 ASP A N 1
ATOM 2229 C CA . ASP A 1 280 ? 10.879 -10.810 -2.262 1.00 67.25 280 ASP A CA 1
ATOM 2230 C C . ASP A 1 280 ? 9.346 -10.786 -2.409 1.00 67.25 280 ASP A C 1
ATOM 2232 O O . ASP A 1 280 ? 8.721 -11.840 -2.296 1.00 67.25 280 ASP A O 1
ATOM 2236 N N . SER A 1 281 ? 8.735 -9.658 -2.801 1.00 62.00 281 SER A N 1
ATOM 2237 C CA . SER A 1 281 ? 7.313 -9.640 -3.200 1.00 62.00 281 SER A CA 1
ATOM 2238 C C . SER A 1 281 ? 7.051 -10.340 -4.548 1.00 62.00 281 SER A C 1
ATOM 2240 O O . SER A 1 281 ? 5.929 -10.783 -4.798 1.00 62.00 281 SER A O 1
ATOM 2242 N N . LEU A 1 282 ? 8.081 -10.541 -5.389 1.00 59.62 282 LEU A N 1
ATOM 2243 C CA . LEU A 1 282 ? 7.992 -11.344 -6.621 1.00 59.62 282 LEU A CA 1
ATOM 2244 C C . LEU A 1 282 ? 8.018 -12.862 -6.382 1.00 59.62 282 LEU A C 1
ATOM 2246 O O . LEU A 1 282 ? 7.875 -13.618 -7.340 1.00 59.62 282 LEU A O 1
ATOM 2250 N N . LYS A 1 283 ? 8.173 -13.322 -5.136 1.00 63.88 283 LYS A N 1
ATOM 2251 C CA . LYS A 1 283 ? 8.015 -14.743 -4.773 1.00 63.88 283 LYS A CA 1
ATOM 2252 C C . LYS A 1 283 ? 6.552 -15.129 -4.561 1.00 63.88 283 LYS A C 1
ATOM 2254 O O . LYS A 1 283 ? 6.183 -16.287 -4.728 1.00 63.88 283 LYS A O 1
ATOM 2259 N N . LEU A 1 284 ? 5.691 -14.154 -4.255 1.00 58.16 284 LEU A N 1
ATOM 2260 C CA . LEU A 1 284 ? 4.266 -14.408 -4.065 1.00 58.16 284 LEU A CA 1
ATOM 2261 C C . LEU A 1 284 ? 3.611 -15.013 -5.327 1.00 58.16 284 LEU A C 1
ATOM 2263 O O . LEU A 1 284 ? 2.866 -15.981 -5.185 1.00 58.16 284 LEU A O 1
ATOM 2267 N N . PRO A 1 285 ? 3.893 -14.545 -6.562 1.00 50.84 285 PRO A N 1
ATOM 2268 C CA . PRO A 1 285 ? 3.328 -15.163 -7.754 1.00 50.84 285 PRO A CA 1
ATOM 2269 C C . PRO A 1 285 ? 3.892 -16.550 -8.090 1.00 50.84 285 PRO A C 1
ATOM 2271 O O . PRO A 1 285 ? 3.155 -17.321 -8.686 1.00 50.84 285 PRO A O 1
ATOM 2274 N N . SER A 1 286 ? 5.121 -16.928 -7.708 1.00 50.22 286 SER A N 1
ATOM 2275 C CA . SER A 1 286 ? 5.608 -18.309 -7.916 1.00 50.22 286 SER A CA 1
ATOM 2276 C C . SER A 1 286 ? 4.930 -19.296 -6.960 1.00 50.22 286 SER A C 1
ATOM 2278 O O . SER A 1 286 ? 4.444 -20.342 -7.393 1.00 50.22 286 SER A O 1
ATOM 2280 N N . ASP A 1 287 ? 4.790 -18.918 -5.685 1.00 51.41 287 ASP A N 1
ATOM 2281 C CA . ASP A 1 287 ? 4.082 -19.717 -4.674 1.00 51.41 287 ASP A CA 1
ATOM 2282 C C . ASP A 1 287 ? 2.580 -19.854 -5.006 1.00 51.41 287 ASP A C 1
ATOM 2284 O O . ASP A 1 287 ? 1.947 -20.869 -4.710 1.00 51.41 287 ASP A O 1
ATOM 2288 N N . VAL A 1 288 ? 2.000 -18.844 -5.666 1.00 47.50 288 VAL A N 1
ATOM 2289 C CA . VAL A 1 288 ? 0.585 -18.824 -6.073 1.00 47.50 288 VAL A CA 1
ATOM 2290 C C . VAL A 1 288 ? 0.354 -19.340 -7.498 1.00 47.50 288 VAL A C 1
ATOM 2292 O O . VAL A 1 288 ? -0.740 -19.816 -7.802 1.00 47.50 288 VAL A O 1
ATOM 2295 N N . GLY A 1 289 ? 1.363 -19.347 -8.368 1.00 44.88 289 GLY A N 1
ATOM 2296 C CA . GLY A 1 289 ? 1.292 -19.917 -9.716 1.00 44.88 289 GLY A CA 1
ATOM 2297 C C . GLY A 1 289 ? 0.915 -21.398 -9.676 1.00 44.88 289 GLY A C 1
ATOM 2298 O O . GLY A 1 289 ? -0.012 -21.823 -10.368 1.00 44.88 289 GLY A O 1
ATOM 2299 N N . GLN A 1 290 ? 1.515 -22.148 -8.746 1.00 48.19 290 GLN A N 1
ATOM 2300 C CA . GLN A 1 290 ? 1.172 -23.551 -8.479 1.00 48.19 290 GLN A CA 1
ATOM 2301 C C . GLN A 1 290 ? -0.300 -23.746 -8.054 1.00 48.19 290 GLN A C 1
ATOM 2303 O O . GLN A 1 290 ? -0.903 -24.773 -8.366 1.00 48.19 290 GLN A O 1
ATOM 2308 N N . LEU A 1 291 ? -0.916 -22.754 -7.396 1.00 42.56 291 LEU A N 1
ATOM 2309 C CA . LEU A 1 291 ? -2.344 -22.758 -7.039 1.00 42.56 291 LEU A CA 1
ATOM 2310 C C . LEU A 1 291 ? -3.244 -22.331 -8.217 1.00 42.56 291 LEU A C 1
ATOM 2312 O O . LEU A 1 291 ? -4.332 -22.884 -8.402 1.00 42.56 291 LEU A O 1
ATOM 2316 N N . LEU A 1 292 ? -2.791 -21.387 -9.049 1.00 40.28 292 LEU A N 1
ATOM 2317 C CA . LEU A 1 292 ? -3.522 -20.878 -10.217 1.00 40.28 292 LEU A CA 1
ATOM 2318 C C . LEU A 1 292 ? -3.648 -21.906 -11.349 1.00 40.28 292 LEU A C 1
ATOM 2320 O O . LEU A 1 292 ? -4.707 -21.972 -11.980 1.00 40.28 292 LEU A O 1
ATOM 2324 N N . VAL A 1 293 ? -2.649 -22.776 -11.545 1.00 45.09 293 VAL A N 1
ATOM 2325 C CA . VAL A 1 293 ? -2.746 -23.945 -12.448 1.00 45.09 293 VAL A CA 1
ATOM 2326 C C . VAL A 1 293 ? -3.931 -24.855 -12.065 1.00 45.09 293 VAL A C 1
ATOM 2328 O O . VAL A 1 293 ? -4.547 -25.482 -12.928 1.00 45.09 293 VAL A O 1
ATOM 2331 N N . GLY A 1 294 ? -4.352 -24.847 -10.793 1.00 39.62 294 GLY A N 1
ATOM 2332 C CA . GLY A 1 294 ? -5.547 -25.540 -10.302 1.00 39.62 294 GLY A CA 1
ATOM 2333 C C . GLY A 1 294 ? -6.902 -24.898 -10.654 1.00 39.62 294 GLY A C 1
ATOM 2334 O O . GLY A 1 294 ? -7.936 -25.487 -10.333 1.00 39.62 294 GLY A O 1
ATOM 2335 N N . LYS A 1 295 ? -6.942 -23.707 -11.282 1.00 38.69 295 LYS A N 1
ATOM 2336 C CA . LYS A 1 295 ? -8.162 -22.968 -11.705 1.00 38.69 295 LYS A CA 1
ATOM 2337 C C . LYS A 1 295 ? -9.239 -22.716 -10.625 1.00 38.69 295 LYS A C 1
ATOM 2339 O O . LYS A 1 295 ? -10.357 -22.335 -10.967 1.00 38.69 295 LYS A O 1
ATOM 2344 N N . LYS A 1 296 ? -8.949 -22.925 -9.333 1.00 39.06 296 LYS A N 1
ATOM 2345 C CA . LYS A 1 296 ? -9.974 -22.986 -8.265 1.00 39.06 296 LYS A CA 1
ATOM 2346 C C . LYS A 1 296 ? -9.855 -21.974 -7.128 1.00 39.06 296 LYS A C 1
ATOM 2348 O O . LYS A 1 296 ? -10.739 -21.943 -6.277 1.00 39.06 296 LYS A O 1
ATOM 2353 N N . THR A 1 297 ? -8.836 -21.124 -7.116 1.00 40.41 297 THR A N 1
ATOM 2354 C CA . THR A 1 297 ? -8.702 -20.055 -6.117 1.00 40.41 297 THR A CA 1
ATOM 2355 C C . THR A 1 297 ? -8.709 -18.700 -6.806 1.00 40.41 297 THR A C 1
ATOM 2357 O O . THR A 1 297 ? -7.727 -18.315 -7.440 1.00 40.41 297 THR A O 1
ATOM 2360 N N . SER A 1 298 ? -9.815 -17.965 -6.668 1.00 44.69 298 SER A N 1
ATOM 2361 C CA . SER A 1 298 ? -9.871 -16.538 -6.981 1.00 44.69 298 SER A CA 1
ATOM 2362 C C . SER A 1 298 ? -8.852 -15.816 -6.101 1.00 44.69 298 SER A C 1
ATOM 2364 O O . SER A 1 298 ? -9.028 -15.687 -4.889 1.00 44.69 298 SER A O 1
ATOM 2366 N N . PHE A 1 299 ? -7.736 -15.407 -6.700 1.00 47.81 299 PHE A N 1
ATOM 2367 C CA . PHE A 1 299 ? -6.625 -14.855 -5.940 1.00 47.81 299 PHE A CA 1
ATOM 2368 C C . PHE A 1 299 ? -7.022 -13.479 -5.387 1.00 47.81 299 PHE A C 1
ATOM 2370 O O . PHE A 1 299 ? -7.166 -12.510 -6.132 1.00 47.81 299 PHE A O 1
ATOM 2377 N N . LYS A 1 300 ? -7.239 -13.413 -4.068 1.00 54.59 300 LYS A N 1
ATOM 2378 C CA . LYS A 1 300 ? -7.628 -12.213 -3.308 1.00 54.59 300 LYS A CA 1
ATOM 2379 C C . LYS A 1 300 ? -6.444 -11.231 -3.160 1.00 54.59 300 LYS A C 1
ATOM 2381 O O . LYS A 1 300 ? -6.095 -10.835 -2.051 1.00 54.59 300 LYS A O 1
ATOM 2386 N N . LEU A 1 301 ? -5.792 -10.857 -4.262 1.00 59.59 301 LEU A N 1
ATOM 2387 C CA . LEU A 1 301 ? -4.774 -9.804 -4.250 1.00 59.59 301 LEU A CA 1
ATOM 2388 C C . LEU A 1 301 ? -5.399 -8.465 -3.843 1.00 59.59 301 LEU A C 1
ATOM 2390 O O . LEU A 1 301 ? -6.430 -8.056 -4.382 1.00 59.59 301 LEU A O 1
ATOM 2394 N N . GLY A 1 302 ? -4.740 -7.759 -2.925 1.00 69.12 302 GLY A N 1
ATOM 2395 C CA . GLY A 1 302 ? -4.994 -6.335 -2.700 1.00 69.12 302 GLY A CA 1
ATOM 2396 C C . GLY A 1 302 ? -4.540 -5.494 -3.897 1.00 69.12 302 GLY A C 1
ATOM 2397 O O . GLY A 1 302 ? -3.678 -5.919 -4.673 1.00 69.12 302 GLY A O 1
ATOM 2398 N N . VAL A 1 303 ? -5.076 -4.278 -4.024 1.00 77.88 303 VAL A N 1
ATOM 2399 C CA . VAL A 1 303 ? -4.635 -3.303 -5.043 1.00 77.88 303 VAL A CA 1
ATOM 2400 C C . VAL A 1 303 ? -3.143 -2.979 -4.864 1.00 77.88 303 VAL A C 1
ATOM 2402 O O . VAL A 1 303 ? -2.417 -2.795 -5.838 1.00 77.88 303 VAL A O 1
ATOM 2405 N N . GLU A 1 304 ? -2.657 -3.027 -3.625 1.00 82.44 304 GLU A N 1
ATOM 2406 C CA . GLU A 1 304 ? -1.258 -2.892 -3.225 1.00 82.44 304 GLU A CA 1
ATOM 2407 C C . GLU A 1 304 ? -0.331 -3.845 -3.978 1.00 82.44 304 GLU A C 1
ATOM 2409 O O . GLU A 1 304 ? 0.758 -3.447 -4.366 1.00 82.44 304 GLU A O 1
ATOM 2414 N N . HIS A 1 305 ? -0.741 -5.090 -4.221 1.00 76.62 305 HIS A N 1
ATOM 2415 C CA . HIS A 1 305 ? 0.103 -6.054 -4.928 1.00 76.62 305 HIS A CA 1
ATOM 2416 C C . HIS A 1 305 ? 0.221 -5.739 -6.412 1.00 76.62 305 HIS A C 1
ATOM 2418 O O . HIS A 1 305 ? 1.269 -5.960 -7.011 1.00 76.62 305 HIS A O 1
ATOM 2424 N N . ALA A 1 306 ? -0.847 -5.204 -7.001 1.00 76.75 306 ALA A N 1
ATOM 2425 C CA . ALA A 1 306 ? -0.841 -4.762 -8.384 1.00 76.75 306 ALA A CA 1
ATOM 2426 C C . ALA A 1 306 ? 0.076 -3.551 -8.565 1.00 76.75 306 ALA A C 1
ATOM 2428 O O . ALA A 1 306 ? 0.885 -3.526 -9.489 1.00 76.75 306 ALA A O 1
ATOM 2429 N N . ILE A 1 307 ? 0.008 -2.589 -7.639 1.00 80.50 307 ILE A N 1
ATOM 2430 C CA . ILE A 1 307 ? 0.917 -1.441 -7.595 1.00 80.50 307 ILE A CA 1
ATOM 2431 C C . ILE A 1 307 ? 2.353 -1.894 -7.322 1.00 80.50 307 ILE A C 1
ATOM 2433 O O . ILE A 1 307 ? 3.254 -1.472 -8.039 1.00 80.50 307 ILE A O 1
ATOM 2437 N N . ALA A 1 308 ? 2.573 -2.770 -6.340 1.00 79.88 308 ALA A N 1
ATOM 2438 C CA . ALA A 1 308 ? 3.885 -3.319 -6.029 1.00 79.88 308 ALA A CA 1
ATOM 2439 C C . ALA A 1 308 ? 4.483 -3.990 -7.265 1.00 79.88 308 ALA A C 1
ATOM 2441 O O . ALA A 1 308 ? 5.515 -3.540 -7.740 1.00 79.88 308 ALA A O 1
ATOM 2442 N N . GLY A 1 309 ? 3.807 -4.974 -7.862 1.00 75.75 309 GLY A N 1
ATOM 2443 C CA . GLY A 1 309 ? 4.279 -5.644 -9.074 1.00 75.75 309 GLY A CA 1
ATOM 2444 C C . GLY A 1 309 ? 4.602 -4.680 -10.219 1.00 75.75 309 GLY A C 1
ATOM 2445 O O . GLY A 1 309 ? 5.624 -4.835 -10.887 1.00 75.75 309 GLY A O 1
ATOM 2446 N N . PHE A 1 310 ? 3.787 -3.636 -10.390 1.00 77.00 310 PHE A N 1
ATOM 2447 C CA . PHE A 1 310 ? 4.003 -2.576 -11.375 1.00 77.00 310 PHE A CA 1
ATOM 2448 C C . PHE A 1 310 ? 5.267 -1.737 -11.098 1.00 77.00 310 PHE A C 1
ATOM 2450 O O . PHE A 1 310 ? 6.072 -1.512 -12.000 1.00 77.00 310 PHE A O 1
ATOM 2457 N N . GLU A 1 311 ? 5.484 -1.323 -9.848 1.00 77.06 311 GLU A N 1
ATOM 2458 C CA . GLU A 1 311 ? 6.660 -0.562 -9.397 1.00 77.06 311 GLU A CA 1
ATOM 2459 C C . GLU A 1 311 ? 7.943 -1.424 -9.385 1.00 77.06 311 GLU A C 1
ATOM 2461 O O . GLU A 1 311 ? 9.005 -0.993 -9.850 1.00 77.06 311 GLU A O 1
ATOM 2466 N N . CYS A 1 312 ? 7.862 -2.672 -8.900 1.00 74.25 312 CYS A N 1
ATOM 2467 C CA . CYS A 1 312 ? 9.007 -3.572 -8.763 1.00 74.25 312 CYS A CA 1
ATOM 2468 C C . CYS A 1 312 ? 9.625 -3.945 -10.153 1.00 74.25 312 CYS A C 1
ATOM 2470 O O . CYS A 1 312 ? 10.810 -4.277 -10.209 1.00 74.25 312 CYS A O 1
ATOM 2472 N N . VAL A 1 313 ? 8.898 -3.829 -11.288 1.00 73.94 313 VAL A N 1
ATOM 2473 C CA . VAL A 1 313 ? 9.397 -4.093 -12.672 1.00 73.94 313 VAL A CA 1
ATOM 2474 C C . VAL A 1 313 ? 10.596 -3.222 -13.067 1.00 73.94 313 VAL A C 1
ATOM 2476 O O . VAL A 1 313 ? 11.584 -3.729 -13.606 1.00 73.94 313 VAL A O 1
ATOM 2479 N N . ARG A 1 314 ? 10.549 -1.910 -12.808 1.00 68.38 314 ARG A N 1
ATOM 2480 C CA . ARG A 1 314 ? 11.658 -0.987 -13.134 1.00 68.38 314 ARG A CA 1
ATOM 2481 C C . ARG A 1 314 ? 12.848 -1.152 -12.196 1.00 68.38 314 ARG A C 1
ATOM 2483 O O . ARG A 1 314 ? 13.989 -0.932 -12.600 1.00 68.38 314 ARG A O 1
ATOM 2490 N N . ASN A 1 315 ? 12.576 -1.612 -10.982 1.00 64.31 315 ASN A N 1
ATOM 2491 C CA . ASN A 1 315 ? 13.583 -1.986 -10.001 1.00 64.31 315 ASN A CA 1
ATOM 2492 C C . ASN A 1 315 ? 14.211 -3.360 -10.300 1.00 64.31 315 ASN A C 1
ATOM 2494 O O . ASN A 1 315 ? 15.024 -3.842 -9.525 1.00 64.31 315 ASN A O 1
ATOM 2498 N N . THR A 1 316 ? 13.918 -4.005 -11.435 1.00 66.06 316 THR A N 1
ATOM 2499 C CA . THR A 1 316 ? 14.625 -5.241 -11.791 1.00 66.06 316 THR A CA 1
ATOM 2500 C C . THR A 1 316 ? 16.144 -5.016 -11.951 1.00 66.06 316 THR A C 1
ATOM 2502 O O . THR A 1 316 ? 16.604 -3.949 -12.390 1.00 66.06 316 THR A O 1
ATOM 2505 N N . PRO A 1 317 ? 16.973 -6.010 -11.587 1.00 62.47 317 PRO A N 1
ATOM 2506 C CA . PRO A 1 317 ? 18.407 -5.969 -11.836 1.00 62.47 317 PRO A CA 1
ATOM 2507 C C . PRO A 1 317 ? 18.667 -6.037 -13.346 1.00 62.47 317 PRO A C 1
ATOM 2509 O O . PRO A 1 317 ? 18.265 -6.981 -14.025 1.00 62.47 317 PRO A O 1
ATOM 2512 N N . ILE A 1 318 ? 19.345 -5.023 -13.888 1.00 62.78 318 ILE A N 1
ATOM 2513 C CA . ILE A 1 318 ? 19.672 -4.932 -15.326 1.00 62.78 318 ILE A CA 1
ATOM 2514 C C . ILE A 1 318 ? 21.161 -5.240 -15.573 1.00 62.78 318 ILE A C 1
ATOM 2516 O O . ILE A 1 318 ? 21.536 -5.638 -16.677 1.00 62.78 318 ILE A O 1
ATOM 2520 N N . HIS A 1 319 ? 22.016 -5.099 -14.551 1.00 60.53 319 HIS A N 1
ATOM 2521 C CA . HIS A 1 319 ? 23.471 -5.205 -14.679 1.00 60.53 319 HIS A CA 1
ATOM 2522 C C . HIS A 1 319 ? 24.022 -6.488 -14.023 1.00 60.53 319 HIS A C 1
ATOM 2524 O O . HIS A 1 319 ? 23.721 -6.747 -12.859 1.00 60.53 319 HIS A O 1
ATOM 2530 N N . PRO A 1 320 ? 24.970 -7.208 -14.661 1.00 60.31 320 PRO A N 1
ATOM 2531 C CA . PRO A 1 320 ? 25.698 -8.335 -14.054 1.00 60.31 320 PRO A CA 1
ATOM 2532 C C . PRO A 1 320 ? 26.470 -8.054 -12.748 1.00 60.31 320 PRO A C 1
ATOM 2534 O O . PRO A 1 320 ? 27.058 -8.972 -12.193 1.00 60.31 320 PRO A O 1
ATOM 2537 N N . LYS A 1 321 ? 26.502 -6.809 -12.245 1.00 62.09 321 LYS A N 1
ATOM 2538 C CA . LYS A 1 321 ? 27.079 -6.473 -10.929 1.00 62.09 321 LYS A CA 1
ATOM 2539 C C . LYS A 1 321 ? 26.157 -6.931 -9.792 1.00 62.09 321 LYS A C 1
ATOM 2541 O O . LYS A 1 321 ? 26.627 -7.240 -8.706 1.00 62.09 321 LYS A O 1
ATOM 2546 N N . GLU A 1 322 ? 24.862 -7.059 -10.073 1.00 70.62 322 GLU A N 1
ATOM 2547 C CA . GLU A 1 322 ? 23.832 -7.585 -9.172 1.00 70.62 322 GLU A CA 1
ATOM 2548 C C . GLU A 1 322 ? 23.590 -9.085 -9.439 1.00 70.62 322 GLU A C 1
ATOM 2550 O O . GLU A 1 322 ? 22.462 -9.562 -9.344 1.00 70.62 322 GLU A O 1
ATOM 2555 N N . LEU A 1 323 ? 24.641 -9.836 -9.811 1.00 74.44 323 LEU A N 1
ATOM 2556 C CA . LEU A 1 323 ? 24.551 -11.185 -10.397 1.00 74.44 323 LEU A CA 1
ATOM 2557 C C . LEU A 1 323 ? 23.647 -12.148 -9.614 1.00 74.44 323 LEU A C 1
ATOM 2559 O O . LEU A 1 323 ? 22.881 -12.890 -10.219 1.00 74.44 323 LEU A O 1
ATOM 2563 N N . LYS A 1 324 ? 23.706 -12.109 -8.277 1.00 79.25 324 LYS A N 1
ATOM 2564 C CA . LYS A 1 324 ? 22.851 -12.931 -7.412 1.00 79.25 324 LYS A CA 1
ATOM 2565 C C . LYS A 1 324 ? 21.369 -12.590 -7.593 1.00 79.25 324 LYS A C 1
ATOM 2567 O O . LYS A 1 324 ? 20.582 -13.477 -7.884 1.00 79.25 324 LYS A O 1
ATOM 2572 N N . LEU A 1 325 ? 20.995 -11.313 -7.483 1.00 74.94 325 LEU A N 1
ATOM 2573 C CA . LEU A 1 325 ? 19.607 -10.872 -7.676 1.00 74.94 325 LEU A CA 1
ATOM 2574 C C . LEU A 1 325 ? 19.138 -11.145 -9.109 1.00 74.94 325 LEU A C 1
ATOM 2576 O O . LEU A 1 325 ? 18.022 -11.599 -9.319 1.00 74.94 325 LEU A O 1
ATOM 2580 N N . PHE A 1 326 ? 20.010 -10.926 -10.094 1.00 76.12 326 PHE A N 1
ATOM 2581 C CA . PHE A 1 326 ? 19.726 -11.200 -11.500 1.00 76.12 326 PHE A CA 1
ATOM 2582 C C . PHE A 1 326 ? 19.448 -12.683 -11.781 1.00 76.12 326 PHE A C 1
ATOM 2584 O O . PHE A 1 326 ? 18.538 -12.996 -12.548 1.00 76.12 326 PHE A O 1
ATOM 2591 N N . ASN A 1 327 ? 20.194 -13.590 -11.147 1.00 80.31 327 ASN A N 1
ATOM 2592 C CA . ASN A 1 327 ? 19.953 -15.027 -11.251 1.00 80.31 327 ASN A CA 1
ATOM 2593 C C . ASN A 1 327 ? 18.666 -15.431 -10.518 1.00 80.31 327 ASN A C 1
ATOM 2595 O O . ASN A 1 327 ? 17.840 -16.098 -11.131 1.00 80.31 327 ASN A O 1
ATOM 2599 N N . ASN A 1 328 ? 18.424 -14.927 -9.301 1.00 78.69 328 ASN A N 1
ATOM 2600 C CA . ASN A 1 328 ? 17.166 -15.160 -8.581 1.00 78.69 328 ASN A CA 1
ATOM 2601 C C . ASN A 1 328 ? 15.933 -14.750 -9.418 1.00 78.69 328 ASN A C 1
ATOM 2603 O O . ASN A 1 328 ? 14.944 -15.471 -9.453 1.00 78.69 328 ASN A O 1
ATOM 2607 N N . VAL A 1 329 ? 15.976 -13.608 -10.122 1.00 77.81 329 VAL A N 1
ATOM 2608 C CA . VAL A 1 329 ? 14.866 -13.184 -11.005 1.00 77.81 329 VAL A CA 1
ATOM 2609 C C . VAL A 1 329 ? 14.687 -14.131 -12.186 1.00 77.81 329 VAL A C 1
ATOM 2611 O O . VAL A 1 329 ? 13.560 -14.385 -12.593 1.00 77.81 329 VAL A O 1
ATOM 2614 N N . LYS A 1 330 ? 15.775 -14.662 -12.752 1.00 78.62 330 LYS A N 1
ATOM 2615 C CA . LYS A 1 330 ? 15.675 -15.661 -13.822 1.00 78.62 330 LYS A CA 1
ATOM 2616 C C . LYS A 1 330 ? 15.063 -16.967 -13.332 1.00 78.62 330 LYS A C 1
ATOM 2618 O O . LYS A 1 330 ? 14.235 -17.514 -14.045 1.00 78.62 330 LYS A O 1
ATOM 2623 N N . GLU A 1 331 ? 15.452 -17.434 -12.150 1.00 80.75 331 GLU A N 1
ATOM 2624 C CA . GLU A 1 331 ? 14.870 -18.620 -11.511 1.00 80.75 331 GLU A CA 1
ATOM 2625 C C . GLU A 1 331 ? 13.357 -18.422 -11.318 1.00 80.75 331 GLU A C 1
ATOM 2627 O O . GLU A 1 331 ? 12.580 -19.191 -11.873 1.00 80.75 331 GLU A O 1
ATOM 2632 N N . LEU A 1 332 ? 12.932 -17.300 -10.721 1.00 76.69 332 LEU A N 1
ATOM 2633 C CA . LEU A 1 332 ? 11.508 -16.955 -10.568 1.00 76.69 332 LEU A CA 1
ATOM 2634 C C . LEU A 1 332 ? 10.739 -16.846 -11.898 1.00 76.69 332 LEU A C 1
ATOM 2636 O O . LEU A 1 332 ? 9.550 -17.149 -11.945 1.00 76.69 332 LEU A O 1
ATOM 2640 N N . LEU A 1 333 ? 11.386 -16.401 -12.981 1.00 77.69 333 LEU A N 1
ATOM 2641 C CA . LEU A 1 333 ? 10.765 -16.363 -14.309 1.00 77.69 333 LEU A CA 1
ATOM 2642 C C . LEU A 1 333 ? 10.610 -17.765 -14.913 1.00 77.69 333 LEU A C 1
ATOM 2644 O O . LEU A 1 333 ? 9.576 -18.038 -15.515 1.00 77.69 333 LEU A O 1
ATOM 2648 N N . VAL A 1 334 ? 11.586 -18.657 -14.722 1.00 79.81 334 VAL A N 1
ATOM 2649 C CA . VAL A 1 334 ? 11.479 -20.067 -15.136 1.00 79.81 334 VAL A CA 1
ATOM 2650 C C . VAL A 1 334 ? 10.390 -20.786 -14.335 1.00 79.81 334 VAL A C 1
ATOM 2652 O O . VAL A 1 334 ? 9.574 -21.486 -14.929 1.00 79.81 334 VAL A O 1
ATOM 2655 N N . ASP A 1 335 ? 10.317 -20.552 -13.022 1.00 73.50 335 ASP A N 1
ATOM 2656 C CA . ASP A 1 335 ? 9.265 -21.090 -12.147 1.00 73.50 335 ASP A CA 1
ATOM 2657 C C . ASP A 1 335 ? 7.863 -20.567 -12.521 1.00 73.50 335 ASP A C 1
ATOM 2659 O O . ASP A 1 335 ? 6.864 -21.250 -12.309 1.00 73.50 335 ASP A O 1
ATOM 2663 N N . ALA A 1 336 ? 7.782 -19.372 -13.117 1.00 69.88 336 ALA A N 1
ATOM 2664 C CA . ALA A 1 336 ? 6.561 -18.787 -13.674 1.00 69.88 336 ALA A CA 1
ATOM 2665 C C . ALA A 1 336 ? 6.294 -19.182 -15.147 1.00 69.88 336 ALA A C 1
ATOM 2667 O O . ALA A 1 336 ? 5.556 -18.479 -15.838 1.00 69.88 336 ALA A O 1
ATO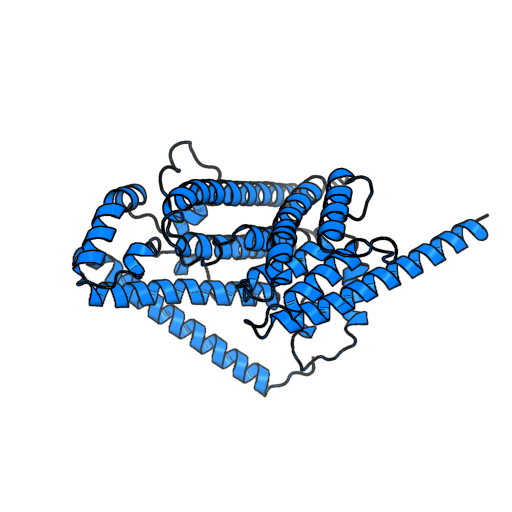M 2668 N N . GLU A 1 337 ? 6.913 -20.266 -15.633 1.00 73.44 337 GLU A N 1
ATOM 2669 C CA . GLU A 1 337 ? 6.798 -20.807 -17.001 1.00 73.44 337 GLU A CA 1
ATOM 2670 C C . GLU A 1 337 ? 7.169 -19.808 -18.124 1.00 73.44 337 GLU A C 1
ATOM 2672 O O . GLU A 1 337 ? 6.777 -19.971 -19.281 1.00 73.44 337 GLU A O 1
ATOM 2677 N N . TYR A 1 338 ? 7.949 -18.765 -17.818 1.00 73.56 338 TYR A N 1
ATOM 2678 C CA . TYR A 1 338 ? 8.322 -17.737 -18.788 1.00 73.56 338 TYR A CA 1
ATOM 2679 C C . TYR A 1 338 ? 9.579 -18.117 -19.585 1.00 73.56 338 TYR A C 1
ATOM 2681 O O . TYR A 1 338 ? 10.674 -18.249 -19.029 1.00 73.56 338 TYR A O 1
ATOM 2689 N N . ASP A 1 339 ? 9.453 -18.209 -20.913 1.00 73.69 339 ASP A N 1
ATOM 2690 C CA . ASP A 1 339 ? 10.572 -18.576 -21.784 1.00 73.69 339 ASP A CA 1
ATOM 2691 C C . ASP A 1 339 ? 11.627 -17.452 -21.902 1.00 73.69 339 ASP A C 1
ATOM 2693 O O . ASP A 1 339 ? 11.495 -16.452 -22.620 1.00 73.69 339 ASP A O 1
ATOM 2697 N N . LEU A 1 340 ? 12.737 -17.644 -21.187 1.00 69.81 340 LEU A N 1
ATOM 2698 C CA . LEU A 1 340 ? 13.913 -16.775 -21.228 1.00 69.81 340 LEU A CA 1
ATOM 2699 C C . LEU A 1 340 ? 14.741 -16.903 -22.520 1.00 69.81 340 LEU A C 1
ATOM 2701 O O . LEU A 1 340 ? 15.650 -16.095 -22.718 1.00 69.81 340 LEU A O 1
ATOM 2705 N N . THR A 1 341 ? 14.475 -17.892 -23.378 1.00 65.69 341 THR A N 1
ATOM 2706 C CA . THR A 1 341 ? 15.171 -18.076 -24.661 1.00 65.69 341 THR A CA 1
ATOM 2707 C C . THR A 1 341 ? 14.596 -17.182 -25.761 1.00 65.69 341 THR A C 1
ATOM 2709 O O . THR A 1 341 ? 15.364 -16.628 -26.551 1.00 65.69 341 THR A O 1
ATOM 2712 N N . GLU A 1 342 ? 13.281 -16.939 -25.758 1.00 58.06 342 GLU A N 1
ATOM 2713 C CA . GLU A 1 342 ? 12.625 -15.984 -26.665 1.00 58.06 342 GLU A CA 1
ATOM 2714 C C . GLU A 1 342 ? 12.800 -14.522 -26.208 1.00 58.06 342 GLU A C 1
ATOM 2716 O O . GLU A 1 342 ? 12.900 -13.596 -27.023 1.00 58.06 342 GLU A O 1
ATOM 2721 N N . SER A 1 343 ? 12.868 -14.291 -24.892 1.00 61.34 343 SER A N 1
ATOM 2722 C CA . SER A 1 343 ? 12.884 -12.945 -24.313 1.00 61.34 343 SER A CA 1
ATOM 2723 C C . SER A 1 343 ? 14.261 -12.283 -24.325 1.00 61.34 343 SER A C 1
ATOM 2725 O O . SER A 1 343 ? 15.184 -12.659 -23.601 1.00 61.34 343 SER A O 1
ATOM 2727 N N . ILE A 1 344 ? 14.389 -11.173 -25.056 1.00 69.94 344 ILE A N 1
ATOM 2728 C CA . ILE A 1 344 ? 15.653 -10.418 -25.105 1.00 69.94 344 ILE A CA 1
ATOM 2729 C C . ILE A 1 344 ? 15.919 -9.664 -23.785 1.00 69.94 344 ILE A C 1
ATOM 2731 O O . ILE A 1 344 ? 17.079 -9.361 -23.491 1.00 69.94 344 ILE A O 1
ATOM 2735 N N . SER A 1 345 ? 14.889 -9.363 -22.979 1.00 79.00 345 SER A N 1
ATOM 2736 C CA . SER A 1 345 ? 14.980 -8.545 -21.757 1.00 79.00 345 SER A CA 1
ATOM 2737 C C . SER A 1 345 ? 14.363 -9.227 -20.528 1.00 79.00 345 SER A C 1
ATOM 2739 O O . SER A 1 345 ? 13.212 -9.654 -20.562 1.00 79.00 345 SER A O 1
ATOM 2741 N N . VAL A 1 346 ? 15.093 -9.257 -19.406 1.00 80.06 346 VAL A N 1
ATOM 2742 C CA . VAL A 1 346 ? 14.579 -9.775 -18.119 1.00 80.06 346 VAL A CA 1
ATOM 2743 C C . VAL A 1 346 ? 13.466 -8.879 -17.563 1.00 80.06 346 VAL A C 1
ATOM 2745 O O . VAL A 1 346 ? 12.446 -9.390 -17.118 1.00 80.06 346 VAL A O 1
ATOM 2748 N N . ALA A 1 347 ? 13.598 -7.552 -17.684 1.00 80.44 347 ALA A N 1
ATOM 2749 C CA . ALA A 1 347 ? 12.552 -6.605 -17.285 1.00 80.44 347 ALA A CA 1
ATOM 2750 C C . ALA A 1 347 ? 11.245 -6.799 -18.080 1.00 80.44 347 ALA A C 1
ATOM 2752 O O . ALA A 1 347 ? 10.159 -6.660 -17.524 1.00 80.44 347 ALA A O 1
ATOM 2753 N N . ALA A 1 348 ? 11.339 -7.183 -19.363 1.00 84.56 348 ALA A N 1
ATOM 2754 C CA . ALA A 1 348 ? 10.163 -7.529 -20.164 1.00 84.56 348 ALA A CA 1
ATOM 2755 C C . ALA A 1 348 ? 9.507 -8.834 -19.692 1.00 84.56 348 ALA A C 1
ATOM 2757 O O . ALA A 1 348 ? 8.284 -8.910 -19.668 1.00 84.56 348 ALA A O 1
ATOM 2758 N N . GLY A 1 349 ? 10.306 -9.821 -19.267 1.00 82.69 349 GLY A N 1
ATOM 2759 C CA . GLY A 1 349 ? 9.797 -11.043 -18.645 1.00 82.69 349 GLY A CA 1
ATOM 2760 C C . GLY A 1 349 ? 9.013 -10.751 -17.374 1.00 82.69 349 GLY A C 1
ATOM 2761 O O . GLY A 1 349 ? 7.836 -11.078 -17.309 1.00 82.69 349 GLY A O 1
ATOM 2762 N N . VAL A 1 350 ? 9.604 -10.017 -16.425 1.00 81.94 350 VAL A N 1
ATOM 2763 C CA . VAL A 1 350 ? 8.913 -9.634 -15.178 1.00 81.94 350 VAL A CA 1
ATOM 2764 C C . VAL A 1 350 ? 7.632 -8.840 -15.464 1.00 81.94 350 VAL A C 1
ATOM 2766 O O . VAL A 1 350 ? 6.601 -9.098 -14.844 1.00 81.94 350 VAL A O 1
ATOM 2769 N N . ALA A 1 351 ? 7.655 -7.929 -16.443 1.00 84.25 351 ALA A N 1
ATOM 2770 C CA . ALA A 1 351 ? 6.466 -7.189 -16.858 1.00 84.25 351 ALA A CA 1
ATOM 2771 C C . ALA A 1 351 ? 5.369 -8.098 -17.454 1.00 84.25 351 ALA A C 1
ATOM 2773 O O . ALA A 1 351 ? 4.207 -7.957 -17.078 1.00 84.25 351 ALA A O 1
ATOM 2774 N N . ARG A 1 352 ? 5.704 -9.065 -18.324 1.00 85.88 352 ARG A N 1
ATOM 2775 C CA . ARG A 1 352 ? 4.727 -10.034 -18.869 1.00 85.88 352 ARG A CA 1
ATOM 2776 C C . ARG A 1 352 ? 4.170 -10.971 -17.808 1.00 85.88 352 ARG A C 1
ATOM 2778 O O . ARG A 1 352 ? 2.967 -11.214 -17.790 1.00 85.88 352 ARG A O 1
ATOM 2785 N N . THR A 1 353 ? 5.021 -11.450 -16.908 1.00 80.75 353 THR A N 1
ATOM 2786 C CA . THR A 1 353 ? 4.625 -12.290 -15.777 1.00 80.75 353 THR A CA 1
ATOM 2787 C C . THR A 1 353 ? 3.566 -11.573 -14.934 1.00 80.75 353 THR A C 1
ATOM 2789 O O . THR A 1 353 ? 2.465 -12.094 -14.765 1.00 80.75 353 THR A O 1
ATOM 2792 N N . TRP A 1 354 ? 3.812 -10.326 -14.511 1.00 79.81 354 TRP A N 1
ATOM 2793 C CA . TRP A 1 354 ? 2.792 -9.529 -13.816 1.00 79.81 354 TRP A CA 1
ATOM 2794 C C . TRP A 1 354 ? 1.575 -9.183 -14.678 1.00 79.81 354 TRP A C 1
ATOM 2796 O O . TRP A 1 354 ? 0.459 -9.208 -14.166 1.00 79.81 354 TRP A O 1
ATOM 2806 N N . SER A 1 355 ? 1.754 -8.894 -15.971 1.00 83.44 355 SER A N 1
ATOM 2807 C CA . SER A 1 355 ? 0.645 -8.665 -16.910 1.00 83.44 355 SER A CA 1
ATOM 2808 C C . SER A 1 355 ? -0.345 -9.829 -16.894 1.00 83.44 355 SER A C 1
ATOM 2810 O O . SER A 1 355 ? -1.548 -9.622 -16.720 1.00 83.44 355 SER A O 1
ATOM 2812 N N . TRP A 1 356 ? 0.164 -11.059 -16.990 1.00 81.25 356 TRP A N 1
ATOM 2813 C CA . TRP A 1 356 ? -0.640 -12.275 -16.936 1.00 81.25 356 TRP A CA 1
ATOM 2814 C C . TRP A 1 356 ? -1.346 -12.446 -15.583 1.00 81.25 356 TRP A C 1
ATOM 2816 O O . TRP A 1 356 ? -2.570 -12.596 -15.553 1.00 81.25 356 TRP A O 1
ATOM 2826 N N . TYR A 1 357 ? -0.616 -12.327 -14.465 1.00 76.12 357 TYR A N 1
ATOM 2827 C CA . TYR A 1 357 ? -1.197 -12.442 -13.121 1.00 76.12 357 TYR A CA 1
ATOM 2828 C C . TYR A 1 357 ? -2.307 -11.408 -12.861 1.00 76.12 357 TYR A C 1
ATOM 2830 O O . TYR A 1 357 ? -3.383 -11.765 -12.376 1.00 76.12 357 TYR A O 1
ATOM 2838 N N . LEU A 1 358 ? -2.095 -10.136 -13.216 1.00 77.44 358 LEU A N 1
ATOM 2839 C CA . LEU A 1 358 ? -3.068 -9.068 -12.960 1.00 77.44 358 LEU A CA 1
ATOM 2840 C C . LEU A 1 358 ? -4.295 -9.133 -13.881 1.00 77.44 358 LEU A C 1
ATOM 2842 O O . LEU A 1 358 ? -5.390 -8.772 -13.451 1.00 77.44 358 LEU A O 1
ATOM 2846 N N . LYS A 1 359 ? -4.158 -9.669 -15.101 1.00 78.12 359 LYS A N 1
ATOM 2847 C CA . LYS A 1 359 ? -5.303 -9.995 -15.975 1.00 78.12 359 LYS A CA 1
ATOM 2848 C C . LYS A 1 359 ? -6.091 -11.218 -15.502 1.00 78.12 359 LYS A C 1
ATOM 2850 O O . LYS A 1 359 ? -7.268 -11.335 -15.833 1.00 78.12 359 LYS A O 1
ATOM 2855 N N . GLY A 1 360 ? -5.478 -12.112 -14.724 1.00 69.81 360 GLY A N 1
ATOM 2856 C CA . GLY A 1 360 ? -6.164 -13.214 -14.039 1.00 69.81 360 GLY A CA 1
ATOM 2857 C C . GLY A 1 360 ? -6.916 -12.788 -12.768 1.00 69.81 360 GLY A C 1
ATOM 2858 O O . GLY A 1 360 ? -7.864 -13.457 -12.359 1.00 69.81 360 GLY A O 1
ATOM 2859 N N . ALA A 1 361 ? -6.535 -11.666 -12.150 1.00 64.69 361 ALA A N 1
ATOM 2860 C CA . ALA A 1 361 ? -7.140 -11.153 -10.922 1.00 64.69 361 ALA A CA 1
ATOM 2861 C C . ALA A 1 361 ? -8.308 -10.192 -11.223 1.00 64.69 361 ALA A C 1
ATOM 2863 O O . ALA A 1 361 ? -8.111 -9.000 -11.446 1.00 64.69 361 ALA A O 1
ATOM 2864 N N . TRP A 1 362 ? -9.544 -10.705 -11.225 1.00 60.19 362 TRP A N 1
ATOM 2865 C CA . TRP A 1 362 ? -10.736 -9.958 -11.678 1.00 60.19 362 TRP A CA 1
ATOM 2866 C C . TRP A 1 362 ? -11.473 -9.164 -10.584 1.00 60.19 362 TRP A C 1
ATOM 2868 O O . TRP A 1 362 ? -12.503 -8.557 -10.865 1.00 60.19 362 TRP A O 1
ATOM 2878 N N . PHE A 1 363 ? -10.997 -9.178 -9.334 1.00 63.59 363 PHE A N 1
ATOM 2879 C CA . PHE A 1 363 ? -11.740 -8.594 -8.208 1.00 63.59 363 PHE A CA 1
ATOM 2880 C C . PHE A 1 363 ? -11.761 -7.053 -8.217 1.00 63.59 363 PHE A C 1
ATOM 2882 O O . PHE A 1 363 ? -12.725 -6.449 -7.754 1.00 63.59 363 PHE A O 1
ATOM 2889 N N . TRP A 1 364 ? -10.731 -6.409 -8.775 1.00 71.25 364 TRP A N 1
ATOM 2890 C CA . TRP A 1 364 ? -10.622 -4.951 -8.842 1.00 71.25 364 TRP A CA 1
ATOM 2891 C C . TRP A 1 364 ? -10.620 -4.481 -10.299 1.00 71.25 364 TRP A C 1
ATOM 2893 O O . TRP A 1 364 ? -9.807 -4.929 -11.097 1.00 71.25 364 TRP A O 1
ATOM 2903 N N . GLY A 1 365 ? -11.465 -3.510 -10.660 1.00 73.00 365 GLY A N 1
ATOM 2904 C CA . GLY A 1 365 ? -11.528 -2.999 -12.044 1.00 73.00 365 GLY A CA 1
ATOM 2905 C C . GLY A 1 365 ? -10.219 -2.380 -12.567 1.00 73.00 365 GLY A C 1
ATOM 2906 O O . GLY A 1 365 ? -10.044 -2.231 -13.775 1.00 73.00 365 GLY A O 1
ATOM 2907 N N . ILE A 1 366 ? -9.287 -2.046 -11.667 1.00 74.88 366 ILE A N 1
ATOM 2908 C CA . ILE A 1 366 ? -7.961 -1.518 -11.999 1.00 74.88 366 ILE A CA 1
ATOM 2909 C C . ILE A 1 366 ? -6.942 -2.614 -12.359 1.00 74.88 366 ILE A C 1
ATOM 2911 O O . ILE A 1 366 ? -6.045 -2.349 -13.156 1.00 74.88 366 ILE A O 1
ATOM 2915 N N . THR A 1 367 ? -7.064 -3.848 -11.849 1.00 78.12 367 THR A N 1
ATOM 2916 C CA . THR A 1 367 ? -6.016 -4.872 -12.033 1.00 78.12 367 THR A CA 1
ATOM 2917 C C . THR A 1 367 ? -5.840 -5.331 -13.485 1.00 78.12 367 THR A C 1
ATOM 2919 O O . THR A 1 367 ? -4.693 -5.329 -13.942 1.00 78.12 367 THR A O 1
ATOM 2922 N N . PRO A 1 368 ? -6.896 -5.589 -14.286 1.00 79.50 368 PRO A N 1
ATOM 2923 C CA . PRO A 1 368 ? -6.719 -5.894 -15.707 1.00 79.50 368 PRO A CA 1
ATOM 2924 C C . PRO A 1 368 ? -6.068 -4.737 -16.480 1.00 79.50 368 PRO A C 1
ATOM 2926 O O . PRO A 1 368 ? -5.177 -4.979 -17.292 1.00 79.50 368 PRO A O 1
ATOM 2929 N N . ARG A 1 369 ? -6.429 -3.481 -16.158 1.00 78.94 369 ARG A N 1
ATOM 2930 C CA . ARG A 1 369 ? -5.843 -2.269 -16.767 1.00 78.94 369 ARG A CA 1
ATOM 2931 C C . ARG A 1 369 ? -4.344 -2.157 -16.472 1.00 78.94 369 ARG A C 1
ATOM 2933 O O . ARG A 1 369 ? -3.557 -1.871 -17.371 1.00 78.94 369 ARG A O 1
ATOM 2940 N N . MET A 1 370 ? -3.933 -2.437 -15.232 1.00 80.69 370 MET A N 1
ATOM 2941 C CA . MET A 1 370 ? -2.516 -2.525 -14.848 1.00 80.69 370 MET A CA 1
ATOM 2942 C C . MET A 1 370 ? -1.786 -3.622 -15.620 1.00 80.69 370 MET A C 1
ATOM 2944 O O . MET A 1 370 ? -0.679 -3.391 -16.109 1.00 80.69 370 MET A O 1
ATOM 2948 N N . GLY A 1 371 ? -2.432 -4.772 -15.823 1.00 81.50 371 GLY A N 1
ATOM 2949 C CA . GLY A 1 371 ? -1.896 -5.823 -16.677 1.00 81.50 371 GLY A CA 1
ATOM 2950 C C . GLY A 1 371 ? -1.728 -5.396 -18.142 1.00 81.50 371 GLY A C 1
ATOM 2951 O O . GLY A 1 371 ? -0.704 -5.693 -18.755 1.00 81.50 371 GLY A O 1
ATOM 2952 N N . ASP A 1 372 ? -2.683 -4.663 -18.718 1.00 82.25 372 ASP A N 1
ATOM 2953 C CA . ASP A 1 372 ? -2.569 -4.158 -20.094 1.00 82.25 372 ASP A CA 1
ATOM 2954 C C . ASP A 1 372 ? -1.412 -3.170 -20.276 1.00 82.25 372 ASP A C 1
ATOM 2956 O O . ASP A 1 372 ? -0.674 -3.278 -21.260 1.00 82.25 372 ASP A O 1
ATOM 2960 N N . ILE A 1 373 ? -1.177 -2.266 -19.318 1.00 81.25 373 ILE A N 1
ATOM 2961 C CA . ILE A 1 373 ? -0.016 -1.364 -19.383 1.00 81.25 373 ILE A CA 1
ATOM 2962 C C . ILE A 1 373 ? 1.303 -2.135 -19.243 1.00 81.25 373 ILE A C 1
ATOM 2964 O O . ILE A 1 373 ? 2.257 -1.844 -19.966 1.00 81.25 373 ILE A O 1
ATOM 2968 N N . LEU A 1 374 ? 1.363 -3.159 -18.388 1.00 84.50 374 LEU A N 1
ATOM 2969 C CA . LEU A 1 374 ? 2.553 -4.005 -18.245 1.00 84.50 374 LEU A CA 1
ATOM 2970 C C . LEU A 1 374 ? 2.917 -4.767 -19.522 1.00 84.50 374 LEU A C 1
ATOM 2972 O O . LEU A 1 374 ? 4.096 -4.858 -19.864 1.00 84.50 374 LEU A O 1
ATOM 2976 N N . GLU A 1 375 ? 1.925 -5.248 -20.272 1.00 86.38 375 GLU A N 1
ATOM 2977 C CA . GLU A 1 375 ? 2.155 -5.872 -21.579 1.00 86.38 375 GLU A CA 1
ATOM 2978 C C . GLU A 1 375 ? 2.804 -4.898 -22.580 1.00 86.38 375 GLU A C 1
ATOM 2980 O O . GLU A 1 375 ? 3.677 -5.273 -23.367 1.00 86.38 375 GLU A O 1
ATOM 2985 N N . GLN A 1 376 ? 2.409 -3.624 -22.545 1.00 83.25 376 GLN A N 1
ATOM 2986 C CA . GLN A 1 376 ? 2.967 -2.591 -23.424 1.00 83.25 376 GLN A CA 1
ATOM 2987 C C . GLN A 1 376 ? 4.349 -2.116 -22.947 1.00 83.25 376 GLN A C 1
ATOM 2989 O O . GLN A 1 376 ? 5.251 -1.908 -23.767 1.00 83.25 376 GLN A O 1
ATOM 2994 N N . LEU A 1 377 ? 4.574 -2.043 -21.631 1.00 83.12 377 LEU A N 1
ATOM 2995 C CA . LEU A 1 377 ? 5.902 -1.836 -21.045 1.00 83.12 377 LEU A CA 1
ATOM 2996 C C . LEU A 1 377 ? 6.870 -2.951 -21.460 1.00 83.12 377 LEU A C 1
ATOM 2998 O O . LEU A 1 377 ? 7.982 -2.651 -21.892 1.00 83.12 377 LEU A O 1
ATOM 3002 N N . ALA A 1 378 ? 6.450 -4.221 -21.417 1.00 86.12 378 ALA A N 1
ATOM 3003 C CA . ALA A 1 378 ? 7.273 -5.354 -21.840 1.00 86.12 378 ALA A CA 1
ATOM 3004 C C . ALA A 1 378 ? 7.738 -5.232 -23.300 1.00 86.12 378 ALA A C 1
ATOM 3006 O O . ALA A 1 378 ? 8.932 -5.347 -23.591 1.00 86.12 378 ALA A O 1
ATOM 3007 N N . LYS A 1 379 ? 6.812 -4.917 -24.215 1.00 86.00 379 LYS A N 1
ATOM 3008 C CA . LYS A 1 379 ? 7.129 -4.650 -25.629 1.00 86.00 379 LYS A CA 1
ATOM 3009 C C . LYS A 1 379 ? 8.108 -3.483 -25.776 1.00 86.00 379 LYS A C 1
ATOM 3011 O O . LYS A 1 379 ? 9.049 -3.573 -26.565 1.00 86.00 379 LYS A O 1
ATOM 3016 N N . THR A 1 380 ? 7.938 -2.423 -24.986 1.00 83.31 380 THR A N 1
ATOM 3017 C CA . THR A 1 380 ? 8.823 -1.246 -24.998 1.00 83.31 380 THR A CA 1
ATOM 3018 C C . THR A 1 380 ? 10.239 -1.595 -24.518 1.00 83.31 380 THR A C 1
ATOM 3020 O O . THR A 1 380 ? 11.212 -1.254 -25.193 1.00 83.31 380 THR A O 1
ATOM 3023 N N . PHE A 1 381 ? 10.380 -2.365 -23.429 1.00 83.12 381 PHE A N 1
ATOM 3024 C CA . PHE A 1 381 ? 11.672 -2.881 -22.945 1.00 83.12 381 PHE A CA 1
ATOM 3025 C C . PHE A 1 381 ? 12.416 -3.708 -24.005 1.00 83.12 381 PHE A C 1
ATOM 3027 O O . PHE A 1 381 ? 13.639 -3.602 -24.133 1.00 83.12 381 PHE A O 1
ATOM 3034 N N . GLU A 1 382 ? 11.707 -4.536 -24.774 1.00 85.94 382 GLU A N 1
ATOM 3035 C CA . GLU A 1 382 ? 12.318 -5.314 -25.855 1.00 85.94 382 GLU A CA 1
ATOM 3036 C C . GLU A 1 382 ? 12.726 -4.460 -27.049 1.00 85.94 382 GLU A C 1
ATOM 3038 O O . GLU A 1 382 ? 13.802 -4.681 -27.603 1.00 85.94 382 GLU A O 1
ATOM 3043 N N . GLN A 1 383 ? 11.893 -3.500 -27.459 1.00 84.06 383 GLN A N 1
ATOM 3044 C CA . GLN A 1 383 ? 12.205 -2.608 -28.575 1.00 84.06 383 GLN A CA 1
ATOM 3045 C C . GLN A 1 383 ? 13.437 -1.753 -28.269 1.00 84.06 383 GLN A C 1
ATOM 3047 O O . GLN A 1 383 ? 14.388 -1.774 -29.050 1.00 84.06 383 GLN A O 1
ATOM 3052 N N . VAL A 1 384 ? 13.487 -1.114 -27.096 1.00 80.88 384 VAL A N 1
ATOM 3053 C CA . VAL A 1 384 ? 14.663 -0.360 -26.628 1.00 80.88 384 VAL A CA 1
ATOM 3054 C C . VAL A 1 384 ? 15.919 -1.234 -26.636 1.00 80.88 384 VAL A C 1
ATOM 3056 O O . VAL A 1 384 ? 16.951 -0.848 -27.184 1.00 80.88 384 VAL A O 1
ATOM 3059 N N . ARG A 1 385 ? 15.840 -2.463 -26.113 1.00 80.88 385 ARG A N 1
ATOM 3060 C CA . ARG A 1 385 ? 16.998 -3.368 -26.069 1.00 80.88 385 ARG A CA 1
ATOM 3061 C C . ARG A 1 385 ? 17.422 -3.887 -27.449 1.00 80.88 385 ARG A C 1
ATOM 3063 O O . ARG A 1 385 ? 18.616 -4.100 -27.664 1.00 80.88 385 ARG A O 1
ATOM 3070 N N . LYS A 1 386 ? 16.484 -4.064 -28.389 1.00 82.94 386 LYS A N 1
ATOM 3071 C CA . LYS A 1 386 ? 16.768 -4.376 -29.804 1.00 82.94 386 LYS A CA 1
ATOM 3072 C C . LYS A 1 386 ? 17.487 -3.204 -30.486 1.00 82.94 386 LYS A C 1
ATOM 3074 O O . LYS A 1 386 ? 18.480 -3.441 -31.171 1.00 82.94 386 LYS A O 1
ATOM 3079 N N . THR A 1 387 ? 17.041 -1.968 -30.259 1.00 82.38 387 THR A N 1
ATOM 3080 C CA . THR A 1 387 ? 17.676 -0.749 -30.788 1.00 82.38 387 THR A CA 1
ATOM 3081 C C . THR A 1 387 ? 19.089 -0.569 -30.238 1.00 82.38 387 THR A C 1
ATOM 3083 O O . THR A 1 387 ? 20.027 -0.488 -31.026 1.00 82.38 387 THR A O 1
ATOM 3086 N N . ASN A 1 388 ? 19.274 -0.637 -28.916 1.00 78.44 388 ASN A N 1
ATOM 3087 C CA . ASN A 1 388 ? 20.592 -0.482 -28.289 1.00 78.44 388 ASN A CA 1
ATOM 3088 C C . ASN A 1 388 ? 21.587 -1.557 -28.764 1.00 78.44 388 ASN A C 1
ATOM 3090 O O . ASN A 1 388 ? 22.742 -1.244 -29.039 1.00 78.44 388 ASN A O 1
ATOM 3094 N N . ARG A 1 389 ? 21.143 -2.816 -28.940 1.00 77.62 389 ARG A N 1
ATOM 3095 C CA . ARG A 1 389 ? 21.981 -3.867 -29.547 1.00 77.62 389 ARG A CA 1
ATOM 3096 C C . ARG A 1 389 ? 22.393 -3.519 -30.977 1.00 77.62 389 ARG A C 1
ATOM 3098 O O . ARG A 1 389 ? 23.575 -3.610 -31.288 1.00 77.62 389 ARG A O 1
ATOM 3105 N N . ARG A 1 390 ? 21.451 -3.108 -31.834 1.00 78.12 390 ARG A N 1
ATOM 3106 C CA . ARG A 1 390 ? 21.750 -2.713 -33.225 1.00 78.12 390 ARG A CA 1
ATOM 3107 C C . ARG A 1 390 ? 22.761 -1.575 -33.282 1.00 78.12 390 ARG A C 1
ATOM 3109 O O . ARG A 1 390 ? 23.728 -1.685 -34.024 1.00 78.12 390 ARG A O 1
ATOM 3116 N N . GLN A 1 391 ? 22.576 -0.548 -32.459 1.00 73.75 391 GLN A N 1
ATOM 3117 C CA . GLN A 1 391 ? 23.506 0.570 -32.375 1.00 73.75 391 GLN A CA 1
ATOM 3118 C C . GLN A 1 391 ? 24.907 0.114 -31.934 1.00 73.75 391 GLN A C 1
ATOM 3120 O O . GLN A 1 391 ? 25.870 0.416 -32.627 1.00 73.75 391 GLN A O 1
ATOM 3125 N N . SER A 1 392 ? 25.021 -0.718 -30.890 1.00 75.06 392 SER A N 1
ATOM 3126 C CA . SER A 1 392 ? 26.326 -1.243 -30.446 1.00 75.06 392 SER A CA 1
ATOM 3127 C C . SER A 1 392 ? 27.043 -2.125 -31.481 1.00 75.06 392 SER A C 1
ATOM 3129 O O . SER A 1 392 ? 28.268 -2.176 -31.485 1.00 75.06 392 SER A O 1
ATOM 3131 N N . MET A 1 393 ? 26.309 -2.810 -32.370 1.00 73.00 393 MET A N 1
ATOM 3132 C CA . MET A 1 393 ? 26.916 -3.565 -33.476 1.00 73.00 393 MET A CA 1
ATOM 3133 C C . MET A 1 393 ? 27.424 -2.623 -34.572 1.00 73.00 393 MET A C 1
ATOM 3135 O O . MET A 1 393 ? 28.544 -2.793 -35.029 1.00 73.00 393 MET A O 1
ATOM 3139 N N . ILE A 1 394 ? 26.654 -1.590 -34.930 1.00 73.56 394 ILE A N 1
ATOM 3140 C CA . ILE A 1 394 ? 27.071 -0.572 -35.908 1.00 73.56 394 ILE A CA 1
ATOM 3141 C C . ILE A 1 394 ? 28.300 0.199 -35.396 1.00 73.56 394 ILE A C 1
ATOM 3143 O O . ILE A 1 394 ? 29.252 0.407 -36.141 1.00 73.56 394 ILE A O 1
ATOM 3147 N N . GLU A 1 395 ? 28.327 0.571 -34.116 1.00 72.19 395 GLU A N 1
ATOM 3148 C CA . GLU A 1 395 ? 29.486 1.221 -33.486 1.00 72.19 395 GLU A CA 1
ATOM 3149 C C . GLU A 1 395 ? 30.727 0.305 -33.468 1.00 72.19 395 GLU A C 1
ATOM 3151 O O . GLU A 1 395 ? 31.842 0.791 -33.639 1.00 72.19 395 GLU A O 1
ATOM 3156 N N . ALA A 1 396 ? 30.552 -1.016 -33.337 1.00 70.50 396 ALA A N 1
ATOM 3157 C CA . ALA A 1 396 ? 31.644 -1.992 -33.408 1.00 70.50 396 ALA A CA 1
ATOM 3158 C C . ALA A 1 396 ? 32.103 -2.326 -34.845 1.00 70.50 396 ALA A C 1
ATOM 3160 O O . ALA A 1 396 ? 33.257 -2.704 -35.037 1.00 70.50 396 ALA A O 1
ATOM 3161 N N . GLU A 1 397 ? 31.226 -2.204 -35.845 1.00 69.31 397 GLU A N 1
ATOM 3162 C CA . GLU A 1 397 ? 31.531 -2.466 -37.262 1.00 69.31 397 GLU A CA 1
ATOM 3163 C C . GLU A 1 397 ? 32.128 -1.247 -37.987 1.00 69.31 397 GLU A C 1
ATOM 3165 O O . GLU A 1 397 ? 32.911 -1.421 -38.920 1.00 69.31 397 GLU A O 1
ATOM 3170 N N . PHE A 1 398 ? 31.783 -0.024 -37.564 1.00 68.62 398 PHE A N 1
ATOM 3171 C CA . PHE A 1 398 ? 32.162 1.224 -38.245 1.00 68.62 398 PHE A CA 1
ATOM 3172 C C . PHE A 1 398 ? 32.988 2.199 -37.383 1.00 68.62 398 PHE A C 1
ATOM 3174 O O . PHE A 1 398 ? 33.333 3.282 -37.854 1.00 68.62 398 PHE A O 1
ATOM 3181 N N . GLY A 1 399 ? 33.324 1.837 -36.140 1.00 53.19 399 GLY A N 1
ATOM 3182 C CA . GLY A 1 399 ? 34.180 2.626 -35.249 1.00 53.19 399 GLY A CA 1
ATOM 3183 C C . GLY A 1 399 ? 35.678 2.337 -35.408 1.00 53.19 399 GLY A C 1
ATOM 3184 O O . GLY A 1 399 ? 36.243 1.592 -34.606 1.00 53.19 399 GLY A O 1
ATOM 3185 N N . GLN A 1 400 ? 36.322 2.971 -36.396 1.00 47.44 400 GLN A N 1
ATOM 3186 C CA . GLN A 1 400 ? 37.777 3.211 -36.445 1.00 47.44 400 GLN A CA 1
ATOM 3187 C C . GLN A 1 400 ? 38.063 4.694 -36.695 1.00 47.44 400 GLN A C 1
ATOM 3189 O O . GLN A 1 400 ? 37.395 5.269 -37.582 1.00 47.44 400 GLN A O 1
#

Sequence (400 aa):
MSGDAQLVSETLQSNGFYIIAHRYALDYTSTQQAEMDAMSWLEWVEHEAWRRALGASFILSTLAMVLYDVSPVIGMARDFQMQPIANEDEWSSSSPEEWRKHCSGNAEERKRLGNRTLRDILVDVLMPQPRASGNYSVSLFSAYVLMHAVIVHIWQRFQSSEAVCEPWRSFDGVSNGDSLSAALWNRTLESLARCRLFLHKDRAKQSRTEAQTTELWPPFDHNAILCIAYARLYRPLSASLYLSFTDSVQGDLFACATPYVMGNLERSRSLSEVIAECLDSLKLPSDVGQLLVGKKTSFKLGVEHAIAGFECVRNTPIHPKELKLFNNVKELLVDAEYDLTESISVAAGVARTWSWYLKGAWFWGITPRMGDILEQLAKTFEQVRKTNRRQSMIEAEFGQ

Radius of gyration: 23.15 Å; chains: 1; bounding box: 62×48×68 Å

pLDDT: mean 73.33, std 14.49, range [33.53, 93.31]

Secondary structure (DSSP, 8-state):
----HHHHHHHHHHHHHHHHHHHHHHHHHHHHGGGGGG--HHHHHHHHHHHHHHHHHHHHHHHHHHHHTPPPSS-HHHHTTSPPPPPHHHHH-SSHHHHHHHHHHHHHHHHHHTT--HHHHHHHHHSPPPTTS-S----HHHHHHHHHHHHHHHHHHHHHHHTTSS-S---STTS---HHHHHHHHHHHHHHHHHHHHHHHHHHHHTTTGGG--S-PPP--HHHHHHHHHHHHH-PPPHHHHHTTSTT--S-HHHHHHHHHS------HHHHHHHHHHHHGGGHHHHHHHHHTTT-------HHHHHHHHHHTTTS--SGGGHHHHHHHHHHHHHTT--TTT-S-HHHHHHHHHHHHHHH--SSTHHHHHHHHHHHHHHHHHHHHHHHHHHHHHHHHH--

Organism: Gibberella intermedia (NCBI:txid948311)

Foldseek 3Di:
DPDPVVVVVVVVVVLVVLLVVLVVLLVVLVVCLVCQVPDQLVRNLVSLVSLLVNLVSQLVQLLCCQLQVDQRSDDCVRSQQAAFRDAVQLNVDPDSVSNVVVCVVCVVLCVLSDSDTLSNVLCVLLDDDDPPPDPHAGHQSSLVSSLSVLLNVLSVLLVVCVVPFPDPPPPDPPDPGDPPSVVSVVSSLVSLVSSVVNVVVVVVVVVVVVVPDPDDDDRSPSLLSSLSSLLVNQPRQDSLLSCLLDPVDPDPLLVSLQCVLVPDRDDDPSLLVSLVSLVVLLVVCLVCVVVVVVVPDLPPDDVSSLSSLLSSLSSQDPDCVSVVSNVSLVVSLVSLVHDPPPQPDSSLSSLQSLLVVLCSNPPDPSSNSSSVSSNSSSVSNRVVSVVVVVVVVCCVVPPD